Protein AF-0000000084975424 (afdb_homodimer)

Nearest PDB structures (foldseek):
  7npa-assembly4_N  TM=7.292E-01  e=1.380E-08  Methanothermococcus thermolithotrophicus DSM 2095
  7npa-assembly3_I  TM=7.343E-01  e=2.003E-08  Methanothermococcus thermolithotrophicus DSM 2095
  3geo-assembly1_A  TM=5.806E-01  e=3.491E-06  Escherichia coli B
  8r7a-assembly1_A  TM=5.800E-01  e=4.430E-01  Oryza sativa
  8r7d-assembly2_C  TM=5.257E-01  e=7.285E-01  Oryza sativa

Foldseek 3Di:
DVVVVVVVVVVVVPPPDDPADPVNLVVVVQKDKWKKACAQQDLDHDPLLVVLLVVQCVQHHWDDDPLRTIIRMHGPVCVVVSVVSNVVRPIDTADPAAFEAEHEYNCVVPPHCPCVVLSVVCCVQGGRHHAPHHFYAYEYQAPVCVVQRQLGQWYWYHDDQFTFIFHLADNDDPPGDGTDTLAPGHGSVQVNQVVLLLRLVVRPDPDDRSNVVCVVCSVVSVCCRPVPHGDPRPRDRDDPPPPDD/DVVVVVVVVVVVVPPPDDPADPVNLVVVVQKDKWKKACAQQDLDHDPLLVVLLVVQCVQHHWDDDPLRTIIGMHGPVCVVVSVVSNVVNPIDTADPAAFEAEHEYNCVVPPHCPCVVLSVVCCVQGGRHHAPHHFYAYEYQAPVCVVQRQLGQWYWYHDDQFTFIFHLADNDDPPGDGTDTLAPGHGSVQVNLVVLLLRLVVRPDPDDRSNVVCVVCSVVSVCPRVVHGPPPRPRDRDDPPPPDD

Secondary structure (DSSP, 8-state):
-HHHHHHHHHHHT--SPPSS-HHHHHHTSSEEEEEEES-SS--BPPHHHHHHHHHHHHTSEEEEETTTEEEEEEEGGGHHHHHHHHHHTT-EE--SSSBEEEEE--HHHHT--TTHHHHHHHHHHTTT-B-SS-EEEEEESSTT-TT-GGGSSEEEEEETTEEEEEE--B-SSTT-B--EEEEEEEEHHHHHHHHHHHHHHHHHSS---HHHHHHHTHHHHHHHHHS--STT-------------/-HHHHHHHHHHHT--SPPSS-HHHHHTTSSEEEEEEES-SS--BPPHHHHHHHHHHHHTSEEEEETTTEEEEEEEGGGHHHHHHHHHHTT-EE--SSSBEEEEE--HHHHT--TTHHHHHHHHHHTTT-B-SS-EEEEEESSTT-TT-GGGSSEEEEEETTEEEEEE--B-SSTT-B--EEEEEEEEHHHHHHHHHHHHHHHHHSS---HHHHHHHTHHHHHHHHHT---TT-------------

Organism: NCBI:txid1224748

InterPro domains:
  IPR045854 Nitrite and sulphite reductase 4Fe-4S domain-like superfamily [G3DSA:3.30.413.10] (103-222)
  IPR045854 Nitrite and sulphite reductase 4Fe-4S domain-like superfamily [SSF56014] (106-208)

Radius of gyration: 23.08 Å; Cα contacts (8 Å, |Δi|>4): 1031; chains: 2; bounding box: 51×63×68 Å

Structure (mmCIF, N/CA/C/O backbone):
data_AF-0000000084975424-model_v1
#
loop_
_entity.id
_entity.type
_entity.pdbx_description
1 polymer 'Uncharacterized protein'
#
loop_
_atom_site.group_PDB
_atom_site.id
_atom_site.type_symbol
_atom_site.label_atom_id
_atom_site.label_alt_id
_atom_site.label_comp_id
_atom_site.label_asym_id
_atom_site.label_entity_id
_atom_site.label_seq_id
_atom_site.pdbx_PDB_ins_code
_atom_site.Cartn_x
_atom_site.Cartn_y
_atom_site.Cartn_z
_atom_site.occupancy
_atom_site.B_iso_or_equiv
_atom_site.auth_seq_id
_atom_site.auth_comp_id
_atom_site.auth_asym_id
_atom_site.auth_atom_id
_atom_site.pdbx_PDB_model_num
ATOM 1 N N . MET A 1 1 ? 10.062 19.328 21.75 1 55.28 1 MET A N 1
ATOM 2 C CA . MET A 1 1 ? 9.07 18.547 21.016 1 55.28 1 MET A CA 1
ATOM 3 C C . MET A 1 1 ? 8.625 19.281 19.766 1 55.28 1 MET A C 1
ATOM 5 O O . MET A 1 1 ? 8.672 18.719 18.672 1 55.28 1 MET A O 1
ATOM 9 N N . GLN A 1 2 ? 8.391 20.641 19.922 1 60.91 2 GLN A N 1
ATOM 10 C CA . GLN A 1 2 ? 7.969 21.453 18.781 1 60.91 2 GLN A CA 1
ATOM 11 C C . GLN A 1 2 ? 9.109 21.641 17.797 1 60.91 2 GLN A C 1
ATOM 13 O O . GLN A 1 2 ? 8.914 21.547 16.578 1 60.91 2 GLN A O 1
ATOM 18 N N . GLU A 1 3 ? 10.312 21.828 18.406 1 69 3 GLU A N 1
ATOM 19 C CA . GLU A 1 3 ? 11.469 22.031 17.547 1 69 3 GLU A CA 1
ATOM 20 C C . GLU A 1 3 ? 11.797 20.766 16.75 1 69 3 GLU A C 1
ATOM 22 O O . GLU A 1 3 ? 12.102 20.844 15.555 1 69 3 GLU A O 1
ATOM 27 N N . TYR A 1 4 ? 11.688 19.719 17.391 1 74.06 4 TYR A N 1
ATOM 28 C CA . TYR A 1 4 ? 11.938 18.453 16.719 1 74.06 4 TYR A CA 1
ATOM 29 C C . TYR A 1 4 ? 10.938 18.234 15.578 1 74.06 4 TYR A C 1
ATOM 31 O O . TYR A 1 4 ? 11.328 17.844 14.477 1 74.06 4 TYR A O 1
ATOM 39 N N . ALA A 1 5 ? 9.742 18.562 15.844 1 76.5 5 ALA A N 1
ATOM 40 C CA . ALA A 1 5 ? 8.695 18.359 14.852 1 76.5 5 ALA A CA 1
ATOM 41 C C . ALA A 1 5 ? 8.938 19.234 13.617 1 76.5 5 ALA A C 1
ATOM 43 O O . ALA A 1 5 ? 8.742 18.781 12.484 1 76.5 5 ALA A O 1
ATOM 44 N N . LYS A 1 6 ? 9.352 20.422 13.883 1 78.38 6 LYS A N 1
ATOM 45 C CA . LYS A 1 6 ? 9.633 21.328 12.781 1 78.38 6 LYS A CA 1
ATOM 46 C C . LYS A 1 6 ? 10.812 20.844 11.938 1 78.38 6 LYS A C 1
ATOM 48 O O . LYS A 1 6 ? 10.742 20.828 10.711 1 78.38 6 LYS A O 1
ATOM 53 N N . LYS A 1 7 ? 11.844 20.438 12.602 1 80.56 7 LYS A N 1
ATOM 54 C CA . LYS A 1 7 ? 13.023 19.938 11.906 1 80.56 7 LYS A CA 1
ATOM 55 C C . LYS A 1 7 ? 12.695 18.672 11.133 1 80.56 7 LYS A C 1
ATOM 57 O O . LYS A 1 7 ? 13.141 18.5 9.992 1 80.56 7 LYS A O 1
ATOM 62 N N . ASN A 1 8 ? 11.969 17.828 11.727 1 83.38 8 ASN A N 1
ATOM 63 C CA . ASN A 1 8 ? 11.508 16.578 11.109 1 83.38 8 ASN A CA 1
ATOM 64 C C . ASN A 1 8 ? 10.742 16.859 9.82 1 83.38 8 ASN A C 1
ATOM 66 O O . ASN A 1 8 ? 11.031 16.25 8.781 1 83.38 8 ASN A O 1
ATOM 70 N N . PHE A 1 9 ? 9.961 17.844 9.898 1 82.06 9 PHE A N 1
ATOM 71 C CA . PHE A 1 9 ? 9.125 18.234 8.766 1 82.06 9 PHE A CA 1
ATOM 72 C C . PHE A 1 9 ? 9.969 18.812 7.645 1 82.06 9 PHE A C 1
ATOM 74 O O . PHE A 1 9 ? 9.891 18.359 6.5 1 82.06 9 PHE A O 1
ATOM 81 N N . GLU A 1 10 ? 10.789 19.766 7.934 1 82.81 10 GLU A N 1
ATOM 82 C CA . GLU A 1 10 ? 11.586 20.469 6.934 1 82.81 10 GLU A CA 1
ATOM 83 C C . GLU A 1 10 ? 12.523 19.516 6.207 1 82.81 10 GLU A C 1
ATOM 85 O O . GLU A 1 10 ? 12.641 19.562 4.98 1 82.81 10 GLU A O 1
ATOM 90 N N . LYS A 1 11 ? 13.062 18.641 6.918 1 82.81 11 LYS A N 1
ATOM 91 C CA . LYS A 1 11 ? 14 17.672 6.348 1 82.81 11 LYS A CA 1
ATOM 92 C C . LYS A 1 11 ? 13.281 16.656 5.465 1 82.81 11 LYS A C 1
ATOM 94 O O . LYS A 1 11 ? 13.789 16.281 4.41 1 82.81 11 LYS A O 1
ATOM 99 N N . ALA A 1 12 ? 12.125 16.375 5.875 1 83.25 12 ALA A N 1
ATOM 100 C CA . ALA A 1 12 ? 11.398 15.297 5.219 1 83.25 12 ALA A CA 1
ATOM 101 C C . ALA A 1 12 ? 10.781 15.766 3.902 1 83.25 12 ALA A C 1
ATOM 103 O O . ALA A 1 12 ? 10.359 14.945 3.084 1 83.25 12 ALA A O 1
ATOM 104 N N . LEU A 1 13 ? 10.734 17.016 3.643 1 83.38 13 LEU A N 1
ATOM 105 C CA . LEU A 1 13 ? 10.227 17.516 2.367 1 83.38 13 LEU A CA 1
ATOM 106 C C . LEU A 1 13 ? 11.133 17.078 1.219 1 83.38 13 LEU A C 1
ATOM 108 O O . LEU A 1 13 ? 10.656 16.797 0.121 1 83.38 13 LEU A O 1
ATOM 112 N N . GLN A 1 14 ? 12.445 16.969 1.438 1 77.75 14 GLN A N 1
ATOM 113 C CA . GLN A 1 14 ? 13.453 16.484 0.508 1 77.75 14 GLN A CA 1
ATOM 114 C C . GLN A 1 14 ? 13.25 17.078 -0.885 1 77.75 14 GLN A C 1
ATOM 116 O O . GLN A 1 14 ? 13.195 16.344 -1.873 1 77.75 14 GLN A O 1
ATOM 121 N N . LEU A 1 15 ? 13.141 18.312 -1.015 1 80.38 15 LEU A N 1
ATOM 122 C CA . LEU A 1 15 ? 13.039 19.031 -2.281 1 80.38 15 LEU A CA 1
ATOM 123 C C . LEU A 1 15 ? 14.32 19.812 -2.564 1 80.38 15 LEU A C 1
ATOM 125 O O . LEU A 1 15 ? 14.953 20.344 -1.643 1 80.38 15 LEU A O 1
ATOM 129 N N . PRO A 1 16 ? 14.82 19.844 -3.766 1 81 16 PRO A N 1
ATOM 130 C CA . PRO A 1 16 ? 14.188 19.234 -4.941 1 81 16 PRO A CA 1
ATOM 131 C C . PRO A 1 16 ? 14.305 17.719 -4.961 1 81 16 PRO A C 1
ATOM 133 O O . PRO A 1 16 ? 15.078 17.141 -4.191 1 81 16 PRO A O 1
ATOM 136 N N . MET A 1 17 ? 13.562 17.078 -5.844 1 83.81 17 MET A N 1
ATOM 137 C CA . MET A 1 17 ? 13.609 15.625 -6.004 1 83.81 17 MET A CA 1
ATOM 138 C C . MET A 1 17 ? 15.023 15.164 -6.348 1 83.81 17 MET A C 1
ATOM 140 O O . MET A 1 17 ? 15.766 15.875 -7.02 1 83.81 17 MET A O 1
ATOM 144 N N . PRO A 1 18 ? 15.305 13.922 -5.926 1 85.31 18 PRO A N 1
ATOM 145 C CA . PRO A 1 18 ? 16.641 13.414 -6.258 1 85.31 18 PRO A CA 1
ATOM 146 C C . PRO A 1 18 ? 16.875 13.312 -7.766 1 85.31 18 PRO A C 1
ATOM 148 O O . PRO A 1 18 ? 15.922 13.18 -8.531 1 85.31 18 PRO A O 1
ATOM 151 N N . ASN A 1 19 ? 18.125 13.375 -8.086 1 84.38 19 ASN A N 1
ATOM 152 C CA . ASN A 1 19 ? 18.5 13.312 -9.5 1 84.38 19 ASN A CA 1
ATOM 153 C C . ASN A 1 19 ? 18.375 11.898 -10.047 1 84.38 19 ASN A C 1
ATOM 155 O O . ASN A 1 19 ? 18.25 11.703 -11.266 1 84.38 19 ASN A O 1
ATOM 159 N N . LYS A 1 20 ? 18.531 10.953 -9.188 1 87.38 20 LYS A N 1
ATOM 160 C CA . LYS A 1 20 ? 18.406 9.555 -9.602 1 87.38 20 LYS A CA 1
ATOM 161 C C . LYS A 1 20 ? 17.109 8.938 -9.094 1 87.38 20 LYS A C 1
ATOM 163 O O . LYS A 1 20 ? 17.031 8.492 -7.945 1 87.38 20 LYS A O 1
ATOM 168 N N . THR A 1 21 ? 16.109 9.086 -9.898 1 87.81 21 THR A N 1
ATOM 169 C CA . THR A 1 21 ? 14.82 8.492 -9.57 1 87.81 21 THR A CA 1
ATOM 170 C C . THR A 1 21 ? 14.5 7.328 -10.508 1 87.81 21 THR A C 1
ATOM 172 O O . THR A 1 21 ? 15.164 7.156 -11.539 1 87.81 21 THR A O 1
ATOM 175 N N . PHE A 1 22 ? 13.539 6.582 -10.125 1 88.44 22 PHE A N 1
ATOM 176 C CA . PHE A 1 22 ? 13.047 5.492 -10.953 1 88.44 22 PHE A CA 1
ATOM 177 C C . PHE A 1 22 ? 12.68 5.992 -12.344 1 88.44 22 PHE A C 1
ATOM 179 O O . PHE A 1 22 ? 13.141 5.441 -13.352 1 88.44 22 PHE A O 1
ATOM 186 N N . ALA A 1 23 ? 11.961 7.055 -12.391 1 85.12 23 ALA A N 1
ATOM 187 C CA . ALA A 1 23 ? 11.469 7.578 -13.664 1 85.12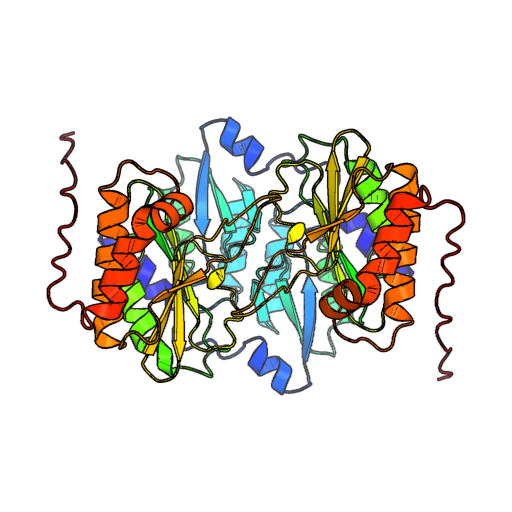 23 ALA A CA 1
ATOM 188 C C . ALA A 1 23 ? 12.625 8.086 -14.523 1 85.12 23 ALA A C 1
ATOM 190 O O . ALA A 1 23 ? 12.688 7.801 -15.727 1 85.12 23 ALA A O 1
ATOM 191 N N . LYS A 1 24 ? 13.547 8.734 -13.938 1 86.88 24 LYS A N 1
ATOM 192 C CA . LYS A 1 24 ? 14.664 9.32 -14.68 1 86.88 24 LYS A CA 1
ATOM 193 C C . LYS A 1 24 ? 15.609 8.234 -15.203 1 86.88 24 LYS A C 1
ATOM 195 O O . LYS A 1 24 ? 16.078 8.312 -16.344 1 86.88 24 LYS A O 1
ATOM 200 N N . LEU A 1 25 ? 15.844 7.246 -14.445 1 90.06 25 LEU A N 1
ATOM 201 C CA . LEU A 1 25 ? 16.734 6.168 -14.867 1 90.06 25 LEU A CA 1
ATOM 202 C C . LEU A 1 25 ? 16.078 5.312 -15.945 1 90.06 25 LEU A C 1
ATOM 204 O O . LEU A 1 25 ? 16.734 4.906 -16.906 1 90.06 25 LEU A O 1
ATOM 208 N N . LYS A 1 26 ? 14.789 5.074 -15.797 1 85.81 26 LYS A N 1
ATOM 209 C CA . LYS A 1 26 ? 14.086 4.273 -16.797 1 85.81 26 LYS A CA 1
ATOM 210 C C . LYS A 1 26 ? 14.07 4.973 -18.141 1 85.81 26 LYS A C 1
ATOM 212 O O . LYS A 1 26 ? 14.062 4.316 -19.188 1 85.81 26 LYS A O 1
ATOM 217 N N . ALA A 1 27 ? 14.125 6.25 -18.109 1 86.5 27 ALA A N 1
ATOM 218 C CA . ALA A 1 27 ? 14.07 7.043 -19.344 1 86.5 27 ALA A CA 1
ATOM 219 C C . ALA A 1 27 ? 15.352 6.887 -20.156 1 86.5 27 ALA A C 1
ATOM 221 O O . ALA A 1 27 ? 15.367 7.145 -21.359 1 86.5 27 ALA A O 1
ATOM 222 N N . THR A 1 28 ? 16.547 6.484 -19.609 1 88.12 28 THR A N 1
ATOM 223 C CA . THR A 1 28 ? 17.812 6.355 -20.312 1 88.12 28 THR A CA 1
ATOM 224 C C . THR A 1 28 ? 17.875 5.02 -21.062 1 88.12 28 THR A C 1
ATOM 226 O O . THR A 1 28 ? 18.719 4.832 -21.938 1 88.12 28 THR A O 1
ATOM 229 N N . ASP A 1 29 ? 17.078 4.055 -20.844 1 88.12 29 ASP A N 1
ATOM 230 C CA . ASP A 1 29 ? 16.984 2.717 -21.438 1 88.12 29 ASP A CA 1
ATOM 231 C C . ASP A 1 29 ? 18.125 1.832 -20.953 1 88.12 29 ASP A C 1
ATOM 233 O O . ASP A 1 29 ? 18.188 0.644 -21.266 1 88.12 29 ASP A O 1
ATOM 237 N N . ASP A 1 30 ? 19.062 2.338 -20.188 1 94.5 30 ASP A N 1
ATOM 238 C CA . ASP A 1 30 ? 20.203 1.587 -19.688 1 94.5 30 ASP A CA 1
ATOM 239 C C . ASP A 1 30 ? 19.875 0.874 -18.375 1 94.5 30 ASP A C 1
ATOM 241 O O . ASP A 1 30 ? 20.688 0.092 -17.875 1 94.5 30 ASP A O 1
ATOM 245 N N . TYR A 1 31 ? 18.703 1.121 -17.906 1 96.25 31 TYR A N 1
ATOM 246 C CA . TYR A 1 31 ? 18.344 0.573 -16.609 1 96.25 31 TYR A CA 1
ATOM 247 C C . TYR A 1 31 ? 17.047 -0.239 -16.703 1 96.25 31 TYR A C 1
ATOM 249 O O . TYR A 1 31 ? 16.25 -0.028 -17.609 1 96.25 31 TYR A O 1
ATOM 257 N N . VAL A 1 32 ? 16.953 -1.195 -15.805 1 95 32 VAL A N 1
ATOM 258 C CA . VAL A 1 32 ? 15.742 -1.988 -15.664 1 95 32 VAL A CA 1
ATOM 259 C C . VAL A 1 32 ? 15.25 -1.932 -14.219 1 95 32 VAL A C 1
ATOM 261 O O . VAL A 1 32 ? 16.031 -1.731 -13.297 1 95 32 VAL A O 1
ATOM 264 N N . ALA A 1 33 ? 13.961 -2.037 -14.062 1 95.38 33 ALA A N 1
ATOM 265 C CA . ALA A 1 33 ? 13.336 -2.064 -12.742 1 95.38 33 ALA A CA 1
ATOM 266 C C . ALA A 1 33 ? 13.008 -3.494 -12.32 1 95.38 33 ALA A C 1
ATOM 268 O O . ALA A 1 33 ? 12.422 -4.254 -13.094 1 95.38 33 ALA A O 1
ATOM 269 N N . LEU A 1 34 ? 13.438 -3.869 -11.133 1 95.81 34 LEU A N 1
ATOM 270 C CA . LEU A 1 34 ? 13.094 -5.148 -10.523 1 95.81 34 LEU A CA 1
ATOM 271 C C . LEU A 1 34 ? 12.078 -4.953 -9.398 1 95.81 34 LEU A C 1
ATOM 273 O O . LEU A 1 34 ? 12.211 -4.039 -8.586 1 95.81 34 LEU A O 1
ATOM 277 N N . ILE A 1 35 ? 11.062 -5.742 -9.422 1 95.25 35 ILE A N 1
ATOM 278 C CA . ILE A 1 35 ? 10.133 -5.789 -8.289 1 95.25 35 ILE A CA 1
ATOM 279 C C . ILE A 1 35 ? 10.68 -6.734 -7.219 1 95.25 35 ILE A C 1
ATOM 281 O O . ILE A 1 35 ? 10.859 -7.93 -7.469 1 95.25 35 ILE A O 1
ATOM 285 N N . VAL A 1 36 ? 10.93 -6.168 -6.043 1 96.44 36 VAL A N 1
ATOM 286 C CA . VAL A 1 36 ? 11.602 -6.91 -4.984 1 96.44 36 VAL A CA 1
ATOM 287 C C . VAL A 1 36 ? 10.766 -6.859 -3.703 1 96.44 36 VAL A C 1
ATOM 289 O O . VAL A 1 36 ? 10.273 -5.797 -3.32 1 96.44 36 VAL A O 1
ATOM 292 N N . ARG A 1 37 ? 10.594 -8.016 -3.07 1 94.62 37 ARG A N 1
ATOM 293 C CA . ARG A 1 37 ? 9.812 -8.102 -1.839 1 94.62 37 ARG A CA 1
ATOM 294 C C . ARG A 1 37 ? 10.664 -8.625 -0.687 1 94.62 37 ARG A C 1
ATOM 296 O O . ARG A 1 37 ? 11.562 -9.438 -0.893 1 94.62 37 ARG A O 1
ATOM 303 N N . PRO A 1 38 ? 10.359 -8.164 0.558 1 93.25 38 PRO A N 1
ATOM 304 C CA . PRO A 1 38 ? 11.094 -8.695 1.707 1 93.25 38 PRO A CA 1
ATOM 305 C C . PRO A 1 38 ? 10.945 -10.203 1.856 1 93.25 38 PRO A C 1
ATOM 307 O O . PRO A 1 38 ? 11.828 -10.859 2.422 1 93.25 38 PRO A O 1
ATOM 310 N N . GLY A 1 39 ? 9.891 -10.758 1.39 1 91.31 39 GLY A N 1
ATOM 311 C CA . GLY A 1 39 ? 9.492 -12.156 1.406 1 91.31 39 GLY A CA 1
ATOM 312 C C . GLY A 1 39 ? 8.117 -12.391 0.814 1 91.31 39 GLY A C 1
ATOM 313 O O . GLY A 1 39 ? 7.402 -11.438 0.493 1 91.31 39 GLY A O 1
ATOM 314 N N . LEU A 1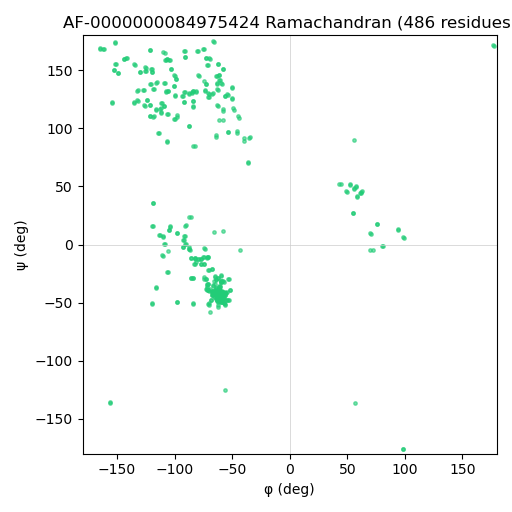 40 ? 7.863 -13.68 0.69 1 89.88 40 LEU A N 1
ATOM 315 C CA . LEU A 1 40 ? 6.543 -14.023 0.166 1 89.88 40 LEU A CA 1
ATOM 316 C C . LEU A 1 40 ? 5.5 -14.031 1.279 1 89.88 40 LEU A C 1
ATOM 318 O O . LEU A 1 40 ? 4.328 -13.742 1.038 1 89.88 40 LEU A O 1
ATOM 322 N N . ILE A 1 41 ? 5.965 -14.328 2.463 1 89.88 41 ILE A N 1
ATOM 323 C CA . ILE A 1 41 ? 5.09 -14.383 3.631 1 89.88 41 ILE A CA 1
ATOM 324 C C . ILE A 1 41 ? 5.555 -13.367 4.672 1 89.88 41 ILE A C 1
ATOM 326 O O . ILE A 1 41 ? 4.785 -12.492 5.078 1 89.88 41 ILE A O 1
ATOM 330 N N . ASN A 1 42 ? 6.812 -13.414 4.973 1 89.38 42 ASN A N 1
ATOM 331 C CA . ASN A 1 42 ? 7.41 -12.492 5.938 1 89.38 42 ASN A CA 1
ATOM 332 C C . ASN A 1 42 ? 7.5 -11.078 5.375 1 89.38 42 ASN A C 1
ATOM 334 O O . ASN A 1 42 ? 7.984 -10.875 4.262 1 89.38 42 ASN A O 1
ATOM 338 N N . LYS A 1 43 ? 7.023 -10.062 6.156 1 92.38 43 LYS A N 1
ATOM 339 C CA . LYS A 1 43 ? 7.059 -8.672 5.707 1 92.38 43 LYS A CA 1
ATOM 340 C C . LYS A 1 43 ? 8.086 -7.867 6.488 1 92.38 43 LYS A C 1
ATOM 342 O O . LYS A 1 43 ? 8.219 -6.656 6.289 1 92.38 43 LYS A O 1
ATOM 347 N N . HIS A 1 44 ? 8.766 -8.492 7.398 1 94.44 44 HIS A N 1
ATOM 348 C CA . HIS A 1 44 ? 9.867 -7.832 8.094 1 94.44 44 HIS A CA 1
ATOM 349 C C . HIS A 1 44 ? 11.125 -7.801 7.234 1 94.44 44 HIS A C 1
ATOM 351 O O . HIS A 1 44 ? 11.359 -8.719 6.441 1 94.44 44 HIS A O 1
ATOM 357 N N . LEU A 1 45 ? 11.844 -6.746 7.383 1 95.88 45 LEU A N 1
ATOM 358 C CA . LEU A 1 45 ? 13.133 -6.605 6.711 1 95.88 45 LEU A CA 1
ATOM 359 C C . LEU A 1 45 ? 14.281 -6.902 7.668 1 95.88 45 LEU A C 1
ATOM 361 O O . LEU A 1 45 ? 14.266 -6.457 8.82 1 95.88 45 LEU A O 1
ATOM 365 N N . THR A 1 46 ? 15.219 -7.641 7.184 1 95.94 46 THR A N 1
ATOM 366 C CA . THR A 1 46 ? 16.422 -7.879 7.977 1 95.94 46 THR A CA 1
ATOM 367 C C . THR A 1 46 ? 17.484 -6.824 7.676 1 95.94 46 THR A C 1
ATOM 369 O O . THR A 1 46 ? 17.453 -6.18 6.625 1 95.94 46 THR A O 1
ATOM 372 N N . SER A 1 47 ? 18.422 -6.746 8.625 1 97.62 47 SER A N 1
ATOM 373 C CA . SER A 1 47 ? 19.547 -5.844 8.422 1 97.62 47 SER A CA 1
ATOM 374 C C . SER A 1 47 ? 20.312 -6.176 7.141 1 97.62 47 SER A C 1
ATOM 376 O O . SER A 1 47 ? 20.672 -5.281 6.375 1 97.62 47 SER A O 1
ATOM 378 N N . ASN A 1 48 ? 20.516 -7.438 6.871 1 97.69 48 ASN A N 1
ATOM 379 C CA . ASN A 1 48 ? 21.219 -7.852 5.664 1 97.69 48 ASN A CA 1
ATOM 380 C C . ASN A 1 48 ? 20.469 -7.445 4.402 1 97.69 48 ASN A C 1
ATOM 382 O O . ASN A 1 48 ? 21.078 -6.984 3.432 1 97.69 48 ASN A O 1
ATOM 386 N N . GLN A 1 49 ? 19.172 -7.621 4.371 1 97.5 49 GLN A N 1
ATOM 387 C CA . GLN A 1 49 ? 18.359 -7.199 3.24 1 97.5 49 GLN A CA 1
ATOM 388 C C . GLN A 1 49 ? 18.484 -5.695 2.998 1 97.5 49 GLN A C 1
ATOM 390 O O . GLN A 1 49 ? 18.688 -5.262 1.861 1 97.5 49 GLN A O 1
ATOM 395 N N . LEU A 1 50 ? 18.375 -4.938 4.086 1 98.5 50 LEU A N 1
ATOM 396 C CA . LEU A 1 50 ? 18.438 -3.484 3.994 1 98.5 50 LEU A CA 1
ATOM 397 C C . LEU A 1 50 ? 19.797 -3.023 3.51 1 98.5 50 LEU A C 1
ATOM 399 O O . LEU A 1 50 ? 19.906 -2.084 2.717 1 98.5 50 LEU A O 1
ATOM 403 N N . ILE A 1 51 ? 20.844 -3.67 3.912 1 98.62 51 ILE A N 1
ATOM 404 C CA . ILE A 1 51 ? 22.188 -3.32 3.498 1 98.62 51 ILE A CA 1
ATOM 405 C C . ILE A 1 51 ? 22.359 -3.609 2.01 1 98.62 51 ILE A C 1
ATOM 407 O O . ILE A 1 51 ? 22.969 -2.816 1.283 1 98.62 51 ILE A O 1
ATOM 411 N N . VAL A 1 52 ? 21.875 -4.715 1.579 1 98.62 52 VAL A N 1
ATOM 412 C CA . VAL A 1 52 ? 21.969 -5.051 0.162 1 98.62 52 VAL A CA 1
ATOM 413 C C . VAL A 1 52 ? 21.203 -4.02 -0.665 1 98.62 52 VAL A C 1
ATOM 415 O O . VAL A 1 52 ? 21.703 -3.553 -1.694 1 98.62 52 VAL A O 1
ATOM 418 N N . LEU A 1 53 ? 20 -3.639 -0.256 1 98.44 53 LEU A N 1
ATOM 419 C CA . LEU A 1 53 ? 19.234 -2.598 -0.938 1 98.44 53 LEU A CA 1
ATOM 420 C C . LEU A 1 53 ? 20.016 -1.284 -0.957 1 98.44 53 LEU A C 1
ATOM 422 O O . LEU A 1 53 ? 20.031 -0.582 -1.97 1 98.44 53 LEU A O 1
ATOM 426 N N . ALA A 1 54 ? 20.688 -0.967 0.17 1 98.5 54 ALA A N 1
ATOM 427 C CA . ALA A 1 54 ? 21.484 0.249 0.254 1 98.5 54 ALA A CA 1
ATOM 428 C C . ALA A 1 54 ? 22.609 0.241 -0.788 1 98.5 54 ALA A C 1
ATOM 430 O O . ALA A 1 54 ? 22.844 1.249 -1.455 1 98.5 54 ALA A O 1
ATOM 431 N N . ASN A 1 55 ? 23.234 -0.847 -0.923 1 98.38 55 ASN A N 1
ATOM 432 C CA . ASN A 1 55 ? 24.328 -0.964 -1.877 1 98.38 55 ASN A CA 1
ATOM 433 C C . ASN A 1 55 ? 23.844 -0.832 -3.316 1 98.38 55 ASN A C 1
ATOM 435 O O . ASN A 1 55 ? 24.5 -0.202 -4.145 1 98.38 55 ASN A O 1
ATOM 439 N N . LEU A 1 56 ? 22.734 -1.451 -3.59 1 97.94 56 LEU A N 1
ATOM 440 C CA . LEU A 1 56 ? 22.188 -1.373 -4.938 1 97.94 56 LEU A CA 1
ATOM 441 C C . LEU A 1 56 ? 21.734 0.048 -5.262 1 97.94 56 LEU A C 1
ATOM 443 O O . LEU A 1 56 ? 21.828 0.484 -6.414 1 97.94 56 LEU A O 1
ATOM 447 N N . GLU A 1 57 ? 21.234 0.738 -4.285 1 97.44 57 GLU A N 1
ATOM 448 C CA . GLU A 1 57 ? 20.781 2.113 -4.473 1 97.44 57 GLU A CA 1
ATOM 449 C C . GLU A 1 57 ? 21.922 3.012 -4.945 1 97.44 57 GLU A C 1
ATOM 451 O O . GLU A 1 57 ? 21.703 3.91 -5.762 1 97.44 57 GLU A O 1
ATOM 456 N N . LYS A 1 58 ? 23.188 2.768 -4.539 1 96.44 58 LYS A N 1
ATOM 457 C CA . LYS A 1 58 ? 24.344 3.594 -4.871 1 96.44 58 LYS A CA 1
ATOM 458 C C . LYS A 1 58 ? 24.547 3.662 -6.379 1 96.44 58 LYS A C 1
ATOM 460 O O . LYS A 1 58 ? 25.016 4.676 -6.902 1 96.44 58 LYS A O 1
ATOM 465 N N . SER A 1 59 ? 24.219 2.652 -7.098 1 95 59 SER A N 1
ATOM 466 C CA . SER A 1 59 ? 24.422 2.621 -8.539 1 95 59 SER A CA 1
ATOM 467 C C . SER A 1 59 ? 23.078 2.598 -9.281 1 95 59 SER A C 1
ATOM 469 O O . SER A 1 59 ? 23.047 2.355 -10.492 1 95 59 SER A O 1
ATOM 471 N N . GLY A 1 60 ? 22.031 2.771 -8.617 1 96.19 60 GLY A N 1
ATOM 472 C CA . GLY A 1 60 ? 20.672 2.748 -9.148 1 96.19 60 GLY A CA 1
ATOM 473 C C . GLY A 1 60 ? 19.688 3.518 -8.289 1 96.19 60 GLY A C 1
ATOM 474 O O . GLY A 1 60 ? 19.969 4.641 -7.867 1 96.19 60 GLY A O 1
ATOM 475 N N . ALA A 1 61 ? 18.578 2.969 -8.078 1 96.81 61 ALA A N 1
ATOM 476 C CA . ALA A 1 61 ? 17.547 3.584 -7.246 1 96.81 61 ALA A CA 1
ATOM 477 C C . ALA A 1 61 ? 16.703 2.521 -6.543 1 96.81 61 ALA A C 1
ATOM 479 O O . ALA A 1 61 ? 16.578 1.397 -7.035 1 96.81 61 ALA A O 1
ATOM 480 N N . VAL A 1 62 ? 16.25 2.814 -5.414 1 97.06 62 VAL A N 1
ATOM 481 C CA . VAL A 1 62 ? 15.32 1.999 -4.637 1 97.06 62 VAL A CA 1
ATOM 482 C C . VAL A 1 62 ? 14.102 2.832 -4.25 1 97.06 62 VAL A C 1
ATOM 484 O O . VAL A 1 62 ? 14.234 3.883 -3.615 1 97.06 62 VAL A O 1
ATOM 487 N N . LYS A 1 63 ? 13.023 2.4 -4.688 1 95 63 LYS A N 1
ATOM 488 C CA . LYS A 1 63 ? 11.789 3.135 -4.426 1 95 63 LYS A CA 1
ATOM 489 C C . LYS A 1 63 ? 10.789 2.271 -3.67 1 95 63 LYS A C 1
ATOM 491 O O . LYS A 1 63 ? 10.609 1.093 -3.986 1 95 63 LYS A O 1
ATOM 496 N N . TYR A 1 64 ? 10.148 2.861 -2.709 1 89.38 64 TYR A N 1
ATOM 497 C CA . TYR A 1 64 ? 9.055 2.248 -1.971 1 89.38 64 TYR A CA 1
ATOM 498 C C . TYR A 1 64 ? 7.789 2.193 -2.818 1 89.38 64 TYR A C 1
ATOM 500 O O . TYR A 1 64 ? 7.457 3.156 -3.512 1 89.38 64 TYR A O 1
ATOM 508 N N . SER A 1 65 ? 7.141 1.045 -2.861 1 87.06 65 SER A N 1
ATOM 509 C CA . SER A 1 65 ? 5.859 0.9 -3.543 1 87.06 65 SER A CA 1
ATOM 510 C C . SER A 1 65 ? 4.77 0.452 -2.576 1 87.06 65 SER A C 1
ATOM 512 O O . SER A 1 65 ? 5.047 -0.242 -1.596 1 87.06 65 SER A O 1
ATOM 514 N N . ALA A 1 66 ? 3.537 0.81 -2.812 1 79.75 66 ALA A N 1
ATOM 515 C CA . ALA A 1 66 ? 2.408 0.465 -1.95 1 79.75 66 ALA A CA 1
ATOM 516 C C . ALA A 1 66 ? 2.064 -1.017 -2.064 1 79.75 66 ALA A C 1
ATOM 518 O O . ALA A 1 66 ? 1.357 -1.563 -1.214 1 79.75 66 ALA A O 1
ATOM 519 N N . GLY A 1 67 ? 2.553 -1.787 -2.986 1 81.81 67 GLY A N 1
ATOM 520 C CA . GLY A 1 67 ? 2.236 -3.186 -3.225 1 81.81 67 GLY A CA 1
ATOM 521 C C . GLY A 1 67 ? 3.072 -4.137 -2.389 1 81.81 67 GLY A C 1
ATOM 522 O O . GLY A 1 67 ? 3.295 -5.285 -2.781 1 81.81 67 GLY A O 1
ATOM 523 N N . HIS A 1 68 ? 3.572 -3.695 -1.309 1 87.88 68 HIS A N 1
ATOM 524 C CA . HIS A 1 68 ? 4.469 -4.457 -0.444 1 87.88 68 HIS A CA 1
ATOM 525 C C . HIS A 1 68 ? 5.715 -4.902 -1.198 1 87.88 68 HIS A C 1
ATOM 527 O O . HIS A 1 68 ? 6.113 -6.066 -1.117 1 87.88 68 HIS A O 1
ATOM 533 N N . SER A 1 69 ? 6.227 -4.02 -1.989 1 92.62 69 SER A N 1
ATOM 534 C CA . SER A 1 69 ? 7.434 -4.277 -2.766 1 92.62 69 SER A CA 1
ATOM 535 C C . SER A 1 69 ? 8.297 -3.027 -2.881 1 92.62 69 SER A C 1
ATOM 537 O O . SER A 1 69 ? 7.828 -1.917 -2.627 1 92.62 69 SER A O 1
ATOM 539 N N . PHE A 1 70 ? 9.531 -3.277 -3.178 1 95.69 70 PHE A N 1
ATOM 540 C CA . PHE A 1 70 ? 10.453 -2.248 -3.652 1 95.69 70 PHE A CA 1
ATOM 541 C C . PHE A 1 70 ? 10.594 -2.311 -5.168 1 95.69 70 PHE A C 1
ATOM 543 O O . PHE A 1 70 ? 10.531 -3.391 -5.762 1 95.69 70 PHE A O 1
ATOM 550 N N . ILE A 1 71 ? 10.734 -1.198 -5.715 1 95.81 71 ILE A N 1
ATOM 551 C CA . ILE A 1 71 ? 11.227 -1.108 -7.086 1 95.81 71 ILE A CA 1
ATOM 552 C C . ILE A 1 71 ? 12.727 -0.805 -7.078 1 95.81 71 ILE A C 1
ATOM 554 O O . ILE A 1 71 ? 13.141 0.289 -6.688 1 95.81 71 ILE A O 1
ATOM 558 N N . VAL A 1 72 ? 13.492 -1.759 -7.465 1 97.38 72 VAL A N 1
ATOM 559 C CA . VAL A 1 72 ? 14.945 -1.617 -7.48 1 97.38 72 VAL A CA 1
ATOM 560 C C . VAL A 1 72 ? 15.43 -1.449 -8.914 1 97.38 72 VAL A C 1
ATOM 562 O O . VAL A 1 72 ? 15.305 -2.365 -9.734 1 97.38 72 VAL A O 1
ATOM 565 N N . THR A 1 73 ? 15.922 -0.283 -9.211 1 96.94 73 THR A N 1
ATOM 566 C CA . THR A 1 73 ? 16.422 0.028 -10.547 1 96.94 73 THR A CA 1
ATOM 567 C C . THR A 1 73 ? 17.922 -0.259 -10.641 1 96.94 73 THR A C 1
ATOM 569 O O . THR A 1 73 ? 18.719 0.283 -9.875 1 96.94 73 THR A O 1
ATOM 572 N N . VAL A 1 74 ? 18.281 -1.126 -11.602 1 97.19 74 VAL A N 1
ATOM 573 C CA . VAL A 1 74 ? 19.672 -1.527 -11.758 1 97.19 74 VAL A CA 1
ATOM 574 C C . VAL A 1 74 ? 20.094 -1.382 -13.219 1 97.19 74 VAL A C 1
ATOM 576 O O . VAL A 1 74 ? 19.25 -1.47 -14.117 1 97.19 74 VAL A O 1
ATOM 579 N N . HIS A 1 75 ? 21.359 -1.082 -13.414 1 96.56 75 HIS A N 1
ATOM 580 C CA . HIS A 1 75 ? 21.875 -1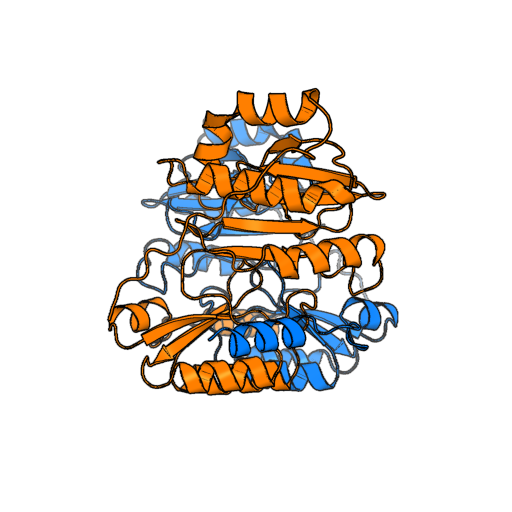.055 -14.773 1 96.56 75 HIS A CA 1
ATOM 581 C C . HIS A 1 75 ? 21.75 -2.42 -15.438 1 96.56 75 HIS A C 1
ATOM 583 O O . HIS A 1 75 ? 22 -3.449 -14.812 1 96.56 75 HIS A O 1
ATOM 589 N N . ARG A 1 76 ? 21.422 -2.439 -16.719 1 96.06 76 ARG A N 1
ATOM 590 C CA . ARG A 1 76 ? 21.141 -3.662 -17.469 1 96.06 76 ARG A CA 1
ATOM 591 C C . ARG A 1 76 ? 22.344 -4.605 -17.422 1 96.06 76 ARG A C 1
ATOM 593 O O . ARG A 1 76 ? 22.172 -5.828 -17.391 1 96.06 76 ARG A O 1
ATOM 600 N N . SER A 1 77 ? 23.516 -4.082 -17.359 1 96.31 77 SER A N 1
ATOM 601 C CA . SER A 1 77 ? 24.734 -4.895 -17.359 1 96.31 77 SER A CA 1
ATOM 602 C C . SER A 1 77 ? 24.953 -5.574 -16.016 1 96.31 77 SER A C 1
ATOM 604 O O . SER A 1 77 ? 25.797 -6.461 -15.883 1 96.31 77 SER A O 1
ATOM 606 N N . HIS A 1 78 ? 24.188 -5.199 -15 1 96 78 HIS A N 1
ATOM 607 C CA . HIS A 1 78 ? 24.422 -5.715 -13.656 1 96 78 HIS A CA 1
ATOM 608 C C . HIS A 1 78 ? 23.203 -6.48 -13.148 1 96 78 HIS A C 1
ATOM 610 O O . HIS A 1 78 ? 23.094 -6.773 -11.953 1 96 78 HIS A O 1
ATOM 616 N N . ILE A 1 79 ? 22.281 -6.863 -13.977 1 95 79 ILE A N 1
ATOM 617 C CA . ILE A 1 79 ? 21.031 -7.473 -13.578 1 95 79 ILE A CA 1
ATOM 618 C C . ILE A 1 79 ? 21.297 -8.797 -12.867 1 95 79 ILE A C 1
ATOM 620 O O . ILE A 1 79 ? 20.766 -9.039 -11.781 1 95 79 ILE A O 1
ATOM 624 N N . GLU A 1 80 ? 22.094 -9.641 -13.438 1 94.25 80 GLU A N 1
ATOM 625 C CA . GLU A 1 80 ? 22.359 -10.953 -12.867 1 94.25 80 GLU A CA 1
ATOM 626 C C . GLU A 1 80 ? 23 -10.836 -11.492 1 94.25 80 GLU A C 1
ATOM 628 O O . GLU A 1 80 ? 22.594 -11.523 -10.547 1 94.25 80 GLU A O 1
ATOM 633 N N . GLN A 1 81 ? 23.984 -9.977 -11.414 1 96.12 81 GLN A N 1
ATOM 634 C CA . GLN A 1 81 ? 24.656 -9.758 -10.141 1 96.12 81 GLN A CA 1
ATOM 635 C C . GLN A 1 81 ? 23.688 -9.219 -9.094 1 96.12 81 GLN A C 1
ATOM 637 O O . GLN A 1 81 ? 23.719 -9.641 -7.934 1 96.12 81 GLN A O 1
ATOM 642 N N . ALA A 1 82 ? 22.891 -8.258 -9.469 1 96.94 82 ALA A N 1
ATOM 643 C CA . ALA A 1 82 ? 21.906 -7.68 -8.562 1 96.94 82 ALA A CA 1
ATOM 644 C C . ALA A 1 82 ? 20.938 -8.742 -8.062 1 96.94 82 ALA A C 1
ATOM 646 O O . ALA A 1 82 ? 20.656 -8.828 -6.863 1 96.94 82 ALA A O 1
ATOM 647 N N . MET A 1 83 ? 20.438 -9.539 -8.961 1 95.12 83 MET A N 1
ATOM 648 C CA . MET A 1 83 ? 19.484 -10.586 -8.602 1 95.12 83 MET A CA 1
ATOM 649 C C . MET A 1 83 ? 20.125 -11.594 -7.645 1 95.12 83 MET A C 1
ATOM 651 O O . MET A 1 83 ? 19.469 -12.039 -6.691 1 95.12 83 MET A O 1
ATOM 655 N N . GLU A 1 84 ? 21.344 -11.938 -7.891 1 95.12 84 GLU A N 1
ATOM 656 C CA . GLU A 1 84 ? 22.047 -12.852 -7.004 1 95.12 84 GLU A CA 1
ATOM 657 C C . GLU A 1 84 ? 22.172 -12.273 -5.598 1 95.12 84 GLU A C 1
ATOM 659 O O . GLU A 1 84 ? 21.891 -12.953 -4.613 1 95.12 84 GLU A O 1
ATOM 664 N N . LYS A 1 85 ? 22.578 -11.062 -5.488 1 96.69 85 LYS A N 1
ATOM 665 C CA . LYS A 1 85 ? 22.734 -10.406 -4.191 1 96.69 85 LYS A CA 1
ATOM 666 C C . LYS A 1 85 ? 21.406 -10.336 -3.443 1 96.69 85 LYS A C 1
ATOM 668 O O . LYS A 1 85 ? 21.359 -10.57 -2.234 1 96.69 85 LYS A O 1
ATOM 673 N N . LEU A 1 86 ? 20.328 -9.984 -4.16 1 97.12 86 LEU A N 1
ATOM 674 C CA . LEU A 1 86 ? 19 -9.883 -3.562 1 97.12 86 LEU A CA 1
ATOM 675 C C . LEU A 1 86 ? 18.547 -11.234 -3.029 1 97.12 86 LEU A C 1
ATOM 677 O O . LEU A 1 86 ? 18.109 -11.344 -1.884 1 97.12 86 LEU A O 1
ATOM 681 N N . THR A 1 87 ? 18.719 -12.266 -3.824 1 94.81 87 THR A N 1
ATOM 682 C CA . THR A 1 87 ? 18.219 -13.594 -3.459 1 94.81 87 THR A CA 1
ATOM 683 C C . THR A 1 87 ? 19.078 -14.188 -2.34 1 94.81 87 THR A C 1
ATOM 685 O O . THR A 1 87 ? 18.562 -14.93 -1.495 1 94.81 87 THR A O 1
ATOM 688 N N . GLU A 1 88 ? 20.328 -13.828 -2.291 1 95.06 88 GLU A N 1
ATOM 689 C CA . GLU A 1 88 ? 21.219 -14.328 -1.258 1 95.06 88 GLU A CA 1
ATOM 690 C C . GLU A 1 88 ? 20.75 -13.906 0.134 1 95.06 88 GLU A C 1
ATOM 692 O O . GLU A 1 88 ? 20.984 -14.625 1.111 1 95.06 88 GLU A O 1
ATOM 697 N N . VAL A 1 89 ? 20.109 -12.812 0.188 1 96 89 VAL A N 1
ATOM 698 C CA . VAL A 1 89 ? 19.641 -12.336 1.486 1 96 89 VAL A CA 1
ATOM 699 C C . VAL A 1 89 ? 18.141 -12.586 1.621 1 96 89 VAL A C 1
ATOM 701 O O . VAL A 1 89 ? 17.469 -11.914 2.406 1 96 89 VAL A O 1
ATOM 704 N N . ASN A 1 90 ? 17.562 -13.422 0.776 1 94.81 90 ASN A N 1
ATOM 705 C CA . ASN A 1 90 ? 16.203 -13.953 0.866 1 94.81 90 ASN A CA 1
ATOM 706 C C . ASN A 1 90 ? 15.172 -12.914 0.455 1 94.81 90 ASN A C 1
ATOM 708 O O . ASN A 1 90 ? 14.008 -13 0.859 1 94.81 90 ASN A O 1
ATOM 712 N N . LEU A 1 91 ? 15.617 -11.883 -0.242 1 96.31 91 LEU A N 1
ATOM 713 C CA . LEU A 1 91 ? 14.648 -11.031 -0.922 1 96.31 91 LEU A CA 1
ATOM 714 C C . LEU A 1 91 ? 14.055 -11.742 -2.135 1 96.31 91 LEU A C 1
ATOM 716 O O . LEU A 1 91 ? 14.773 -12.43 -2.867 1 96.31 91 LEU A O 1
ATOM 720 N N . TYR A 1 92 ? 12.789 -11.609 -2.316 1 95.06 92 TYR A N 1
ATOM 721 C CA . TYR A 1 92 ? 12.109 -12.203 -3.465 1 95.06 92 TYR A CA 1
ATOM 722 C C . TYR A 1 92 ? 12.141 -11.25 -4.66 1 95.06 92 TYR A C 1
ATOM 724 O O . TYR A 1 92 ? 11.797 -10.078 -4.531 1 95.06 92 TYR A O 1
ATOM 732 N N . VAL A 1 93 ? 12.531 -11.719 -5.797 1 95.06 93 VAL A N 1
ATOM 733 C CA . VAL A 1 93 ? 12.516 -10.945 -7.035 1 95.06 93 VAL A CA 1
ATOM 734 C C . VAL A 1 93 ? 11.43 -11.477 -7.969 1 95.06 93 VAL A C 1
ATOM 736 O O . VAL A 1 93 ? 11.477 -12.633 -8.383 1 95.06 93 VAL A O 1
ATOM 739 N N . ALA A 1 94 ? 10.484 -10.656 -8.312 1 93 94 ALA A N 1
ATOM 740 C CA . ALA A 1 94 ? 9.391 -11.055 -9.203 1 93 94 ALA A CA 1
ATOM 741 C C . ALA A 1 94 ? 9.875 -11.195 -10.641 1 93 94 ALA A C 1
ATOM 743 O O . ALA A 1 94 ? 10.906 -10.625 -11.016 1 93 94 ALA A O 1
ATOM 744 N N . SER A 1 95 ? 9.078 -11.914 -11.375 1 90.44 95 SER A N 1
ATOM 745 C CA . SER A 1 95 ? 9.367 -12.078 -12.797 1 90.44 95 SER A CA 1
ATOM 746 C C . SER A 1 95 ? 9.359 -10.742 -13.523 1 90.44 95 SER A C 1
ATOM 748 O O . SER A 1 95 ? 8.531 -9.875 -13.234 1 90.44 95 SER A O 1
ATOM 750 N N . GLN A 1 96 ? 10.242 -10.648 -14.531 1 88.75 96 GLN A N 1
ATOM 751 C CA . GLN A 1 96 ? 10.312 -9.438 -15.328 1 88.75 96 GLN A CA 1
ATOM 752 C C . GLN A 1 96 ? 9.305 -9.469 -16.469 1 88.75 96 GLN A C 1
ATOM 754 O O . GLN A 1 96 ? 9.047 -8.445 -17.109 1 88.75 96 GLN A O 1
ATOM 759 N N . THR A 1 97 ? 8.742 -10.586 -16.688 1 92.19 97 THR A N 1
ATOM 760 C CA . THR A 1 97 ? 7.734 -10.727 -17.719 1 92.19 97 THR A CA 1
ATOM 761 C C . THR A 1 97 ? 6.336 -10.805 -17.125 1 92.19 97 THR A C 1
ATOM 763 O O . THR A 1 97 ? 6.18 -11.156 -15.945 1 92.19 97 THR A O 1
ATOM 766 N N . PRO A 1 98 ? 5.324 -10.492 -17.984 1 95 98 PRO A N 1
ATOM 767 C CA . PRO A 1 98 ? 3.957 -10.57 -17.469 1 95 98 PRO A CA 1
ATOM 768 C C . PRO A 1 98 ? 3.617 -11.945 -16.891 1 95 98 PRO A C 1
ATOM 770 O O . PRO A 1 98 ? 3.844 -12.961 -17.562 1 95 98 PRO A O 1
ATOM 773 N N . SER A 1 99 ? 3.125 -11.977 -15.68 1 96.44 99 SER A N 1
ATOM 774 C CA . SER A 1 99 ? 2.857 -13.211 -14.945 1 96.44 99 SER A CA 1
ATOM 775 C C . SER A 1 99 ? 1.902 -12.961 -13.781 1 96.44 99 SER A C 1
ATOM 777 O O . SER A 1 99 ? 1.552 -11.812 -13.492 1 96.44 99 SER A O 1
ATOM 779 N N . ALA A 1 100 ? 1.432 -14.031 -13.227 1 96.19 100 ALA A N 1
ATOM 780 C CA . ALA A 1 100 ? 0.723 -13.93 -11.953 1 96.19 100 ALA A CA 1
ATOM 781 C C . ALA A 1 100 ? 1.669 -13.516 -10.828 1 96.19 100 ALA A C 1
ATOM 783 O O . ALA A 1 100 ? 2.789 -14.023 -10.734 1 96.19 100 ALA A O 1
ATOM 784 N N . LEU A 1 101 ? 1.304 -12.547 -10.094 1 94.19 101 LEU A N 1
ATOM 785 C CA . LEU A 1 101 ? 2.066 -12.07 -8.938 1 94.19 101 LEU A CA 1
ATOM 786 C C . LEU A 1 101 ? 1.263 -12.234 -7.652 1 94.19 101 LEU A C 1
ATOM 788 O O . LEU A 1 101 ? 0.268 -11.531 -7.449 1 94.19 101 LEU A O 1
ATOM 792 N N . PHE A 1 102 ? 1.712 -13.117 -6.863 1 93 102 PHE A N 1
ATOM 793 C CA . PHE A 1 102 ? 1 -13.547 -5.664 1 93 102 PHE A CA 1
ATOM 794 C C . PHE A 1 102 ? 1.456 -12.75 -4.449 1 93 102 PHE A C 1
ATOM 796 O O . PHE A 1 102 ? 2.656 -12.609 -4.211 1 93 102 PHE A O 1
ATOM 803 N N . LYS A 1 103 ? 0.514 -12.148 -3.682 1 91.38 103 LYS A N 1
ATOM 804 C CA . LYS A 1 103 ? 0.74 -11.445 -2.424 1 91.38 103 LYS A CA 1
ATOM 805 C C . LYS A 1 103 ? -0.067 -12.07 -1.289 1 91.38 103 LYS A C 1
ATOM 807 O O . LYS A 1 103 ? -1.298 -11.992 -1.281 1 91.38 103 LYS A O 1
ATOM 812 N N . CYS A 1 104 ? 0.586 -12.68 -0.398 1 92.56 104 CYS A N 1
ATOM 813 C CA . CYS A 1 104 ? -0.078 -13.289 0.747 1 92.56 104 CYS A CA 1
ATOM 814 C C . CYS A 1 104 ? 0.088 -12.43 1.996 1 92.56 104 CYS A C 1
ATOM 816 O O . CYS A 1 104 ? 1.048 -11.672 2.107 1 92.56 104 CYS A O 1
ATOM 818 N N . CYS A 1 105 ? -0.877 -12.492 2.93 1 94.56 105 CYS A N 1
ATOM 819 C CA . CYS A 1 105 ? -0.691 -11.859 4.23 1 94.56 105 CYS A CA 1
ATOM 820 C C . CYS A 1 105 ? 0.414 -12.547 5.02 1 94.56 105 CYS A C 1
ATOM 822 O O . CYS A 1 105 ? 1.028 -13.5 4.535 1 94.56 105 CYS A O 1
ATOM 824 N N . ASP A 1 106 ? 0.749 -12.055 6.129 1 91.81 106 ASP A N 1
ATOM 825 C CA . ASP A 1 106 ? 1.854 -12.617 6.895 1 91.81 106 ASP A CA 1
ATOM 826 C C . ASP A 1 106 ? 1.344 -13.555 7.984 1 91.81 106 ASP A C 1
ATOM 828 O O . ASP A 1 106 ? 2.084 -13.906 8.906 1 91.81 106 ASP A O 1
ATOM 832 N N . PHE A 1 107 ? 0.037 -13.906 7.973 1 92.81 107 PHE A N 1
ATOM 833 C CA . PHE A 1 107 ? -0.566 -14.867 8.883 1 92.81 107 PHE A CA 1
ATOM 834 C C . PHE A 1 107 ? -0.443 -14.391 10.328 1 92.81 107 PHE A C 1
ATOM 836 O O . PHE A 1 107 ? -0.067 -15.164 11.211 1 92.81 107 PHE A O 1
ATOM 843 N N . CYS A 1 108 ? -0.74 -13.094 10.492 1 90.69 108 CYS A N 1
ATOM 844 C CA . CYS A 1 108 ? -0.647 -12.477 11.812 1 90.69 108 CYS A CA 1
ATOM 845 C C . CYS A 1 108 ? 0.72 -12.727 12.438 1 90.69 108 CYS A C 1
ATOM 847 O O . CYS A 1 108 ? 0.812 -13.164 13.586 1 90.69 108 CYS A O 1
ATOM 849 N N . ASP A 1 109 ? 1.742 -12.414 11.68 1 87.75 109 ASP A N 1
ATOM 850 C CA . ASP A 1 109 ? 3.131 -12.625 12.078 1 87.75 109 ASP A CA 1
ATOM 851 C C . ASP A 1 109 ? 3.373 -14.086 12.469 1 87.75 109 ASP A C 1
ATOM 853 O O . ASP A 1 109 ? 4.148 -14.367 13.383 1 87.75 109 ASP A O 1
ATOM 857 N N . GLY A 1 110 ? 2.621 -15 11.93 1 86.94 110 GLY A N 1
ATOM 858 C CA . GLY A 1 110 ? 2.83 -16.422 12.133 1 86.94 110 GLY A CA 1
ATOM 859 C C . GLY A 1 110 ? 1.918 -17.016 13.195 1 86.94 110 GLY A C 1
ATOM 860 O O . GLY A 1 110 ? 2 -18.203 13.492 1 86.94 110 GLY A O 1
ATOM 861 N N . ASP A 1 111 ? 0.989 -16.266 13.711 1 87.69 111 ASP A N 1
ATOM 862 C CA . ASP A 1 111 ? 0.128 -16.75 14.789 1 87.69 111 ASP A CA 1
ATOM 863 C C . ASP A 1 111 ? -1.069 -17.516 14.227 1 87.69 111 ASP A C 1
ATOM 865 O O . ASP A 1 111 ? -1.649 -18.359 14.914 1 87.69 111 ASP A O 1
ATOM 869 N N . LEU A 1 112 ? -1.553 -17.234 13.031 1 90.38 112 LEU A N 1
ATOM 870 C CA . LEU A 1 112 ? -2.684 -17.891 12.383 1 90.38 112 LEU A CA 1
ATOM 871 C C . LEU A 1 112 ? -2.23 -18.656 11.141 1 90.38 112 LEU A C 1
ATOM 873 O O . LEU A 1 112 ? -2.232 -18.109 10.031 1 90.38 112 LEU A O 1
ATOM 877 N N . LEU A 1 113 ? -1.997 -19.953 11.297 1 91.62 113 LEU A N 1
ATOM 878 C CA . LEU A 1 113 ? -1.271 -20.672 10.258 1 91.62 113 LEU A CA 1
ATOM 879 C C . LEU A 1 113 ? -2.193 -21.641 9.523 1 91.62 113 LEU A C 1
ATOM 881 O O . LEU A 1 113 ? -1.751 -22.375 8.641 1 91.62 113 LEU A O 1
ATOM 885 N N . ASP A 1 114 ? -3.498 -21.641 9.758 1 94.62 114 ASP A N 1
ATOM 886 C CA . ASP A 1 114 ? -4.422 -22.609 9.164 1 94.62 114 ASP A CA 1
ATOM 887 C C . ASP A 1 114 ? -4.414 -22.516 7.641 1 94.62 114 ASP A C 1
ATOM 889 O O . ASP A 1 114 ? -4.539 -23.531 6.953 1 94.62 114 ASP A O 1
ATOM 893 N N . GLY A 1 115 ? -4.277 -21.328 7.113 1 96.19 115 GLY A N 1
ATOM 894 C CA . GLY A 1 115 ? -4.32 -21.125 5.672 1 96.19 115 GLY A CA 1
ATOM 895 C C . GLY A 1 115 ? -2.969 -21.297 5.008 1 96.19 115 GLY A C 1
ATOM 896 O O . GLY A 1 115 ? -2.863 -21.234 3.779 1 96.19 115 GLY A O 1
ATOM 897 N N . LEU A 1 116 ? -1.919 -21.531 5.789 1 94.88 116 LEU A N 1
ATOM 898 C CA . LEU A 1 116 ? -0.548 -21.516 5.289 1 94.88 116 LEU A CA 1
ATOM 899 C C . LEU A 1 116 ? -0.336 -22.625 4.266 1 94.88 116 LEU A C 1
ATOM 901 O O . LEU A 1 116 ? 0.265 -22.406 3.213 1 94.88 116 LEU A O 1
ATOM 905 N N . PRO A 1 117 ? -0.814 -23.875 4.445 1 95.12 117 PRO A N 1
ATOM 906 C CA . PRO A 1 117 ? -0.598 -24.922 3.445 1 95.12 117 PRO A CA 1
ATOM 907 C C . PRO A 1 117 ? -1.175 -24.562 2.078 1 95.12 117 PRO A C 1
ATOM 909 O O . PRO A 1 117 ? -0.512 -24.766 1.056 1 95.12 117 PRO A O 1
ATOM 912 N N . LEU A 1 118 ? -2.365 -24.047 2.053 1 96.19 118 LEU A N 1
ATOM 913 C CA . LEU A 1 118 ? -2.971 -23.641 0.788 1 96.19 118 LEU A CA 1
ATOM 914 C C . LEU A 1 118 ? -2.174 -22.516 0.136 1 96.19 118 LEU A C 1
ATOM 916 O O . LEU A 1 118 ? -1.939 -22.531 -1.074 1 96.19 118 LEU A O 1
ATOM 920 N N . ALA A 1 119 ? -1.814 -21.531 0.923 1 95.44 119 ALA A N 1
ATOM 921 C CA . ALA A 1 119 ? -1.016 -20.406 0.41 1 95.44 119 ALA A CA 1
ATOM 922 C C . ALA A 1 119 ? 0.28 -20.922 -0.221 1 95.44 119 ALA A C 1
ATOM 924 O O . ALA A 1 119 ? 0.671 -20.453 -1.298 1 95.44 119 ALA A O 1
ATOM 925 N N . LYS A 1 120 ? 0.911 -21.859 0.467 1 93.19 120 LYS A N 1
ATOM 926 C CA . LYS A 1 120 ? 2.148 -22.422 -0.056 1 93.19 120 LYS A CA 1
ATOM 927 C C . LYS A 1 120 ? 1.91 -23.125 -1.388 1 93.19 120 LYS A C 1
ATOM 929 O O . LYS A 1 120 ? 2.705 -23 -2.32 1 93.19 120 LYS A O 1
ATOM 934 N N . ASP A 1 121 ? 0.859 -23.859 -1.463 1 93.88 121 ASP A N 1
ATOM 935 C CA . ASP A 1 121 ? 0.516 -24.562 -2.701 1 93.88 121 ASP A CA 1
ATOM 936 C C . ASP A 1 121 ? 0.257 -23.562 -3.832 1 93.88 121 ASP A C 1
ATOM 938 O O . ASP A 1 121 ? 0.706 -23.766 -4.961 1 93.88 121 ASP A O 1
ATOM 942 N N . LEU A 1 122 ? -0.484 -22.547 -3.535 1 94.44 122 LEU A N 1
ATOM 943 C CA . LEU A 1 122 ? -0.761 -21.5 -4.516 1 94.44 122 LEU A CA 1
ATOM 944 C C . LEU A 1 122 ? 0.53 -20.828 -4.977 1 94.44 122 LEU A C 1
ATOM 946 O O . LEU A 1 122 ? 0.715 -20.594 -6.172 1 94.44 122 LEU A O 1
ATOM 950 N N . LEU A 1 123 ? 1.384 -20.531 -4.035 1 91.69 123 LEU A N 1
ATOM 951 C CA . LEU A 1 123 ? 2.674 -19.938 -4.355 1 91.69 123 LEU A CA 1
ATOM 952 C C . LEU A 1 123 ? 3.48 -20.844 -5.277 1 91.69 123 LEU A C 1
ATOM 954 O O . LEU A 1 123 ? 4.074 -20.391 -6.254 1 91.69 123 LEU A O 1
ATOM 958 N N . GLU A 1 124 ? 3.455 -22.078 -5.043 1 90.75 124 GLU A N 1
ATOM 959 C CA . GLU A 1 124 ? 4.223 -23.047 -5.816 1 90.75 124 GLU A CA 1
ATOM 960 C C . GLU A 1 124 ? 3.639 -23.219 -7.219 1 90.75 124 GLU A C 1
ATOM 962 O O . GLU A 1 124 ? 4.379 -23.359 -8.195 1 90.75 124 GLU A O 1
ATOM 967 N N . GLN A 1 125 ? 2.383 -23.141 -7.352 1 92.5 125 GLN A N 1
ATOM 968 C CA . GLN A 1 125 ? 1.748 -23.578 -8.586 1 92.5 125 GLN A CA 1
ATOM 969 C C . GLN A 1 125 ? 1.299 -22.391 -9.438 1 92.5 125 GLN A C 1
ATOM 971 O O . GLN A 1 125 ? 1.142 -22.516 -10.656 1 92.5 125 GLN A O 1
ATOM 976 N N . VAL A 1 126 ? 1.102 -21.297 -8.797 1 92.81 126 VAL A N 1
ATOM 977 C CA . VAL A 1 126 ? 0.455 -20.203 -9.508 1 92.81 126 VAL A CA 1
ATOM 978 C C . VAL A 1 126 ? 1.416 -19.016 -9.617 1 92.81 126 VAL A C 1
ATOM 980 O O . VAL A 1 126 ? 1.427 -18.312 -10.625 1 92.81 126 VAL A O 1
ATOM 983 N N . GLU A 1 127 ? 2.166 -18.797 -8.609 1 90.81 127 GLU A N 1
ATOM 984 C CA . GLU A 1 127 ? 3.092 -17.672 -8.609 1 90.81 127 GLU A CA 1
ATOM 985 C C . GLU A 1 127 ? 3.992 -17.688 -9.844 1 90.81 127 GLU A C 1
ATOM 987 O O . GLU A 1 127 ? 4.531 -18.75 -10.203 1 90.81 127 GLU A O 1
ATOM 992 N N . GLN A 1 128 ? 4.074 -16.594 -10.562 1 90.56 128 GLN A N 1
ATOM 993 C CA . GLN A 1 128 ? 4.91 -16.312 -11.727 1 90.56 128 GLN A CA 1
ATOM 994 C C . GLN A 1 128 ? 4.43 -17.094 -12.945 1 90.56 128 GLN A C 1
ATOM 996 O O . GLN A 1 128 ? 5.133 -17.172 -13.953 1 90.56 128 GLN A O 1
ATOM 1001 N N . MET A 1 129 ? 3.277 -17.734 -12.836 1 92.44 129 MET A N 1
ATOM 1002 C CA . MET A 1 129 ? 2.672 -18.281 -14.039 1 92.44 129 MET A CA 1
ATOM 1003 C C . MET A 1 129 ? 2.613 -17.234 -15.148 1 92.44 129 MET A C 1
ATOM 1005 O O . MET A 1 129 ? 2.098 -16.141 -14.945 1 92.44 129 MET A O 1
ATOM 1009 N N . PRO A 1 130 ? 3.197 -17.609 -16.344 1 95.25 130 PRO A N 1
ATOM 1010 C CA . PRO A 1 130 ? 3.164 -16.609 -17.438 1 95.25 130 PRO A CA 1
ATOM 1011 C C . PRO A 1 130 ? 1.743 -16.281 -17.875 1 95.25 130 PRO A C 1
ATOM 1013 O O . PRO A 1 130 ? 0.897 -17.172 -17.984 1 95.25 130 PRO A O 1
ATOM 1016 N N . LEU A 1 131 ? 1.458 -15.016 -18.125 1 97.5 131 LEU A N 1
ATOM 1017 C CA . LEU A 1 131 ? 0.184 -14.484 -18.594 1 97.5 131 LEU A CA 1
ATOM 1018 C C . LEU A 1 131 ? 0.404 -13.352 -19.594 1 97.5 131 LEU A C 1
ATOM 1020 O O . LEU A 1 131 ? 1.498 -12.789 -19.672 1 97.5 131 LEU A O 1
ATOM 1024 N N . LYS A 1 132 ? -0.642 -13.055 -20.391 1 97.25 132 LYS A N 1
ATOM 1025 C CA . LYS A 1 132 ? -0.556 -11.977 -21.359 1 97.25 132 LYS A CA 1
ATOM 1026 C C . LYS A 1 132 ? -0.294 -10.633 -20.688 1 97.25 132 LYS A C 1
ATOM 1028 O O . LYS A 1 132 ? 0.367 -9.766 -21.266 1 97.25 132 LYS A O 1
ATOM 1033 N N . ASN A 1 133 ? -0.882 -10.477 -19.516 1 97.38 133 ASN A N 1
ATOM 1034 C CA . ASN A 1 133 ? -0.628 -9.336 -18.641 1 97.38 133 ASN A CA 1
ATOM 1035 C C . ASN A 1 133 ? -0.445 -9.781 -17.203 1 97.38 133 ASN A C 1
ATOM 1037 O O . ASN A 1 133 ? -0.885 -10.859 -16.812 1 97.38 133 ASN A O 1
ATOM 1041 N N . ARG A 1 134 ? 0.239 -8.984 -16.469 1 96.19 134 ARG A N 1
ATOM 1042 C CA . ARG A 1 134 ? 0.41 -9.281 -15.055 1 96.19 134 ARG A CA 1
ATOM 1043 C C . ARG A 1 134 ? -0.93 -9.273 -14.328 1 96.19 134 ARG A C 1
ATOM 1045 O O . ARG A 1 134 ? -1.759 -8.391 -14.555 1 96.19 134 ARG A O 1
ATOM 1052 N N . VAL A 1 135 ? -1.195 -10.227 -13.539 1 97.75 135 VAL A N 1
ATOM 1053 C CA . VAL A 1 135 ? -2.381 -10.336 -12.695 1 97.75 135 VAL A CA 1
ATOM 1054 C C . VAL A 1 135 ? -1.963 -10.453 -11.234 1 97.75 135 VAL A C 1
ATOM 1056 O O . VAL A 1 135 ? -1.217 -11.359 -10.867 1 97.75 135 VAL A O 1
ATOM 1059 N N . HIS A 1 136 ? -2.383 -9.523 -10.422 1 96.81 136 HIS A N 1
ATOM 1060 C CA . HIS A 1 136 ? -2.1 -9.562 -8.992 1 96.81 136 HIS A CA 1
ATOM 1061 C C . HIS A 1 136 ? -3.109 -10.43 -8.25 1 96.81 136 HIS A C 1
ATOM 1063 O O . HIS A 1 136 ? -4.316 -10.188 -8.32 1 96.81 136 HIS A O 1
ATOM 1069 N N . ILE A 1 137 ? -2.584 -11.383 -7.566 1 97.56 137 ILE A N 1
ATOM 1070 C CA . ILE A 1 137 ? -3.42 -12.289 -6.781 1 97.56 137 ILE A CA 1
ATOM 1071 C C . ILE A 1 137 ? -3.162 -12.07 -5.293 1 97.56 137 ILE A C 1
ATOM 1073 O O . ILE A 1 137 ? -2.039 -12.25 -4.816 1 97.56 137 ILE A O 1
ATOM 1077 N N . GLY A 1 138 ? -4.188 -11.641 -4.59 1 97 138 GLY A N 1
ATOM 1078 C CA . GLY A 1 138 ? -4.098 -11.445 -3.152 1 97 138 GLY A CA 1
ATOM 1079 C C . GLY A 1 138 ? -4.672 -12.602 -2.354 1 97 138 GLY A C 1
ATOM 1080 O O . GLY A 1 138 ? -5.688 -13.18 -2.738 1 97 138 GLY A O 1
ATOM 1081 N N . PHE A 1 139 ? -3.994 -12.898 -1.222 1 97.88 139 PHE A N 1
ATOM 1082 C CA . PHE A 1 139 ? -4.441 -13.961 -0.327 1 97.88 139 PHE A CA 1
ATOM 1083 C C . PHE A 1 139 ? -4.449 -13.484 1.12 1 97.88 139 PHE A C 1
ATOM 1085 O O . PHE A 1 139 ? -3.455 -12.938 1.603 1 97.88 139 PHE A O 1
ATOM 1092 N N . ASN A 1 140 ? -5.566 -13.602 1.735 1 98.12 140 ASN A N 1
ATOM 1093 C CA . ASN A 1 140 ? -5.676 -13.445 3.184 1 98.12 140 ASN A CA 1
ATOM 1094 C C . ASN A 1 140 ? -6.125 -14.75 3.85 1 98.12 140 ASN A C 1
ATOM 1096 O O . ASN A 1 140 ? -7.031 -15.422 3.359 1 98.12 140 ASN A O 1
ATOM 1100 N N . ALA A 1 141 ? -5.523 -15.039 4.977 1 97.12 141 ALA A N 1
ATOM 1101 C CA . ALA A 1 141 ? -5.727 -16.312 5.641 1 97.12 141 ALA A CA 1
ATOM 1102 C C . ALA A 1 141 ? -6.891 -16.25 6.621 1 97.12 141 ALA A C 1
ATOM 1104 O O . ALA A 1 141 ? -7.203 -17.234 7.297 1 97.12 141 ALA A O 1
ATOM 1105 N N . CYS A 1 142 ? -7.523 -15.117 6.719 1 97.06 142 CYS A N 1
ATOM 1106 C CA . CYS A 1 142 ? -8.703 -14.984 7.562 1 97.06 142 CYS A CA 1
ATOM 1107 C C . CYS A 1 142 ? -9.633 -13.898 7.035 1 97.06 142 CYS A C 1
ATOM 1109 O O . CYS A 1 142 ? -9.273 -13.156 6.125 1 97.06 142 CYS A O 1
ATOM 1111 N N . THR A 1 143 ? -10.828 -13.773 7.652 1 95.81 143 THR A N 1
ATOM 1112 C CA . THR A 1 143 ? -11.891 -12.93 7.129 1 95.81 143 THR A CA 1
ATOM 1113 C C . THR A 1 143 ? -11.602 -11.453 7.422 1 95.81 143 THR A C 1
ATOM 1115 O O . THR A 1 143 ? -12.25 -10.57 6.855 1 95.81 143 THR A O 1
ATOM 1118 N N . GLN A 1 144 ? -10.648 -11.195 8.266 1 95.62 144 GLN A N 1
ATOM 1119 C CA . GLN A 1 144 ? -10.281 -9.805 8.508 1 95.62 144 GLN A CA 1
ATOM 1120 C C . GLN A 1 144 ? -9.727 -9.156 7.238 1 95.62 144 GLN A C 1
ATOM 1122 O O . GLN A 1 144 ? -9.875 -7.949 7.035 1 95.62 144 GLN A O 1
ATOM 1127 N N . ALA A 1 145 ? -9.094 -9.969 6.391 1 96.88 145 ALA A N 1
ATOM 1128 C CA . ALA A 1 145 ? -8.586 -9.539 5.09 1 96.88 145 ALA A CA 1
ATOM 1129 C C . ALA A 1 145 ? -7.766 -8.258 5.219 1 96.88 145 ALA A C 1
ATOM 1131 O O . ALA A 1 145 ? -7.906 -7.34 4.406 1 96.88 145 ALA A O 1
ATOM 1132 N N . CYS A 1 146 ? -6.922 -8.234 6.199 1 94.25 146 CYS A N 1
ATOM 1133 C CA . CYS A 1 146 ? -6.258 -7 6.605 1 94.25 146 CYS A CA 1
ATOM 1134 C C . CYS A 1 146 ? -5.172 -6.613 5.609 1 94.25 146 CYS A C 1
ATOM 1136 O O . CYS A 1 146 ? -4.684 -5.484 5.629 1 94.25 146 CYS A O 1
ATOM 1138 N N . TYR A 1 147 ? -4.754 -7.504 4.789 1 94.12 147 TYR A N 1
ATOM 1139 C CA . TYR A 1 147 ? -3.773 -7.168 3.762 1 94.12 147 TYR A CA 1
ATOM 1140 C C . TYR A 1 147 ? -4.461 -6.738 2.471 1 94.12 147 TYR A C 1
ATOM 1142 O O . TYR A 1 147 ? -3.809 -6.586 1.434 1 94.12 147 TYR A O 1
ATOM 1150 N N . ASN A 1 148 ? -5.773 -6.594 2.504 1 95.06 148 ASN A N 1
ATOM 1151 C CA . ASN A 1 148 ? -6.609 -5.996 1.468 1 95.06 148 ASN A CA 1
ATOM 1152 C C . ASN A 1 148 ? -6.535 -6.785 0.163 1 95.06 148 ASN A C 1
ATOM 1154 O O . ASN A 1 148 ? -6.41 -6.199 -0.914 1 95.06 148 ASN A O 1
ATOM 1158 N N . ALA A 1 149 ? -6.637 -8.055 0.289 1 97 149 ALA A N 1
ATOM 1159 C CA . ALA A 1 149 ? -6.652 -8.891 -0.906 1 97 149 ALA A CA 1
ATOM 1160 C C . ALA A 1 149 ? -7.727 -8.43 -1.886 1 97 149 ALA A C 1
ATOM 1162 O O . ALA A 1 149 ? -7.543 -8.508 -3.102 1 97 149 ALA A O 1
ATOM 1163 N N . VAL A 1 150 ? -8.812 -7.852 -1.44 1 97.69 150 VAL A N 1
ATOM 1164 C CA . VAL A 1 150 ? -9.961 -7.512 -2.277 1 97.69 150 VAL A CA 1
ATOM 1165 C C . VAL A 1 150 ? -9.602 -6.355 -3.207 1 97.69 150 VAL A C 1
ATOM 1167 O O . VAL A 1 150 ? -10.344 -6.043 -4.141 1 97.69 150 VAL A O 1
ATOM 1170 N N . GLN A 1 151 ? -8.5 -5.754 -2.961 1 96 151 GLN A N 1
ATOM 1171 C CA . GLN A 1 151 ? -8.062 -4.652 -3.816 1 96 151 GLN A CA 1
ATOM 1172 C C . GLN A 1 151 ? -7.148 -5.156 -4.93 1 96 151 GLN A C 1
ATOM 1174 O O . GLN A 1 151 ? -6.719 -4.379 -5.785 1 96 151 GLN A O 1
ATOM 1179 N N . ASP A 1 152 ? -6.836 -6.445 -4.984 1 96.75 152 ASP A N 1
ATOM 1180 C CA . ASP A 1 152 ? -6.062 -7.074 -6.051 1 96.75 152 ASP A CA 1
ATOM 1181 C C . ASP A 1 152 ? -6.977 -7.602 -7.156 1 96.75 152 ASP A C 1
ATOM 1183 O O . ASP A 1 152 ? -8.195 -7.625 -6.996 1 96.75 152 ASP A O 1
ATOM 1187 N N . ASP A 1 153 ? -6.414 -7.941 -8.305 1 98.06 153 ASP A N 1
ATOM 1188 C CA . ASP A 1 153 ? -7.191 -8.398 -9.453 1 98.06 153 ASP A CA 1
ATOM 1189 C C . ASP A 1 153 ? -8.039 -9.617 -9.086 1 98.06 153 ASP A C 1
ATOM 1191 O O . ASP A 1 153 ? -9.219 -9.688 -9.438 1 98.06 153 ASP A O 1
ATOM 1195 N N . LEU A 1 154 ? -7.457 -10.578 -8.508 1 98.44 154 LEU A N 1
ATOM 1196 C CA . LEU A 1 154 ? -8.078 -11.781 -7.969 1 98.44 154 LEU A CA 1
ATOM 1197 C C . LEU A 1 154 ? -7.738 -11.961 -6.492 1 98.44 154 LEU A C 1
ATOM 1199 O O . LEU A 1 154 ? -6.566 -11.914 -6.113 1 98.44 154 LEU A O 1
ATOM 1203 N N . ALA A 1 155 ? -8.766 -12.07 -5.68 1 98.62 155 ALA A N 1
ATOM 1204 C CA . ALA A 1 155 ? -8.578 -12.125 -4.234 1 98.62 155 ALA A CA 1
ATOM 1205 C C . ALA A 1 155 ? -9.086 -13.445 -3.662 1 98.62 155 ALA A C 1
ATOM 1207 O O . ALA A 1 155 ? -10.172 -13.914 -4.016 1 98.62 155 ALA A O 1
ATOM 1208 N N . LEU A 1 156 ? -8.297 -14.023 -2.832 1 98.69 156 LEU A N 1
ATOM 1209 C CA . LEU A 1 156 ? -8.641 -15.242 -2.102 1 98.69 156 LEU A CA 1
ATOM 1210 C C . LEU A 1 156 ? -8.688 -14.977 -0.6 1 98.69 156 LEU A C 1
ATOM 1212 O O . LEU A 1 156 ? -7.68 -14.617 0.005 1 98.69 156 LEU A O 1
ATOM 1216 N N . ILE A 1 157 ? -9.844 -15.125 -0.006 1 98.62 157 ILE A N 1
ATOM 1217 C CA . ILE A 1 157 ? -10.008 -14.969 1.436 1 98.62 157 ILE A CA 1
ATOM 1218 C C . ILE A 1 157 ? -10.328 -16.328 2.066 1 98.62 157 ILE A C 1
ATOM 1220 O O . ILE A 1 157 ? -11.398 -16.891 1.84 1 98.62 157 ILE A O 1
ATOM 1224 N N . PHE A 1 158 ? -9.398 -16.797 2.881 1 98.44 158 PHE A N 1
ATOM 1225 C CA . PHE A 1 158 ? -9.469 -18.125 3.486 1 98.44 158 PHE A CA 1
ATOM 1226 C C . PHE A 1 158 ? -10.148 -18.062 4.848 1 98.44 158 PHE A C 1
ATOM 1228 O O . PHE A 1 158 ? -9.852 -17.188 5.656 1 98.44 158 PHE A O 1
ATOM 1235 N N . HIS A 1 159 ? -11.062 -18.906 5.051 1 96.56 159 HIS A N 1
ATOM 1236 C CA . HIS A 1 159 ? -11.695 -19.062 6.359 1 96.56 159 HIS A CA 1
ATOM 1237 C C . HIS A 1 159 ? -12.266 -20.469 6.539 1 96.56 159 HIS A C 1
ATOM 1239 O O . HIS A 1 159 ? -13.047 -20.938 5.707 1 96.56 159 HIS A O 1
ATOM 1245 N N . ASN A 1 160 ? -11.844 -21.203 7.574 1 95.5 160 ASN A N 1
ATOM 1246 C CA . ASN A 1 160 ? -12.375 -22.5 7.965 1 95.5 160 ASN A CA 1
ATOM 1247 C C . ASN A 1 160 ? -12.312 -23.5 6.812 1 95.5 160 ASN A C 1
ATOM 1249 O O . ASN A 1 160 ? -13.305 -24.156 6.496 1 95.5 160 ASN A O 1
ATOM 1253 N N . GLY A 1 161 ? -11.188 -23.594 6.172 1 96.12 161 GLY A N 1
ATOM 1254 C CA . GLY A 1 161 ? -10.93 -24.609 5.16 1 96.12 161 GLY A CA 1
ATOM 1255 C C . GLY A 1 161 ? -11.531 -24.266 3.811 1 96.12 161 GLY A C 1
ATOM 1256 O O . GLY A 1 161 ? -11.398 -25.031 2.857 1 96.12 161 GLY A O 1
ATOM 1257 N N . LYS A 1 162 ? -12.203 -23.141 3.736 1 97.5 162 LYS A N 1
ATOM 1258 C CA . LYS A 1 162 ? -12.82 -22.688 2.494 1 97.5 162 LYS A CA 1
ATOM 1259 C C . LYS A 1 162 ? -12.289 -21.328 2.078 1 97.5 162 LYS A C 1
ATOM 1261 O O . LYS A 1 162 ? -11.57 -20.672 2.838 1 97.5 162 LYS A O 1
ATOM 1266 N N . VAL A 1 163 ? -12.609 -20.969 0.808 1 98 163 VAL A N 1
ATOM 1267 C CA . VAL A 1 163 ? -12.094 -19.703 0.272 1 98 163 VAL A CA 1
ATOM 1268 C C . VAL A 1 163 ? -13.203 -18.953 -0.449 1 98 163 VAL A C 1
ATOM 1270 O O . VAL A 1 163 ? -13.898 -19.516 -1.3 1 98 163 VAL A O 1
ATOM 1273 N N . ASP A 1 164 ? -13.445 -17.75 -0.011 1 98.19 164 ASP A N 1
ATOM 1274 C CA . ASP A 1 164 ? -14.203 -16.812 -0.839 1 98.19 164 ASP A CA 1
ATOM 1275 C C . ASP A 1 164 ? -13.305 -16.156 -1.887 1 98.19 164 ASP A C 1
ATOM 1277 O O . ASP A 1 164 ? -12.211 -15.688 -1.569 1 98.19 164 ASP A O 1
ATOM 1281 N N . ILE A 1 165 ? -13.758 -16.141 -3.148 1 98.44 165 ILE A N 1
ATOM 1282 C CA . ILE A 1 165 ? -12.977 -15.578 -4.242 1 98.44 165 ILE A CA 1
ATOM 1283 C C . ILE A 1 165 ? -13.641 -14.297 -4.75 1 98.44 165 ILE A C 1
ATOM 1285 O O . ILE A 1 165 ? -14.828 -14.297 -5.078 1 98.44 165 ILE A O 1
ATOM 1289 N N . TYR A 1 166 ? -12.875 -13.242 -4.684 1 98.5 166 TYR A N 1
ATOM 1290 C CA . TYR A 1 166 ? -13.305 -11.945 -5.188 1 98.5 166 TYR A CA 1
ATOM 1291 C C . TYR A 1 166 ? -12.57 -11.586 -6.473 1 98.5 166 TYR A C 1
ATOM 1293 O O . TYR A 1 166 ? -11.492 -12.117 -6.742 1 98.5 166 TYR A O 1
ATOM 1301 N N . GLY A 1 167 ? -13.109 -10.703 -7.27 1 98.38 167 GLY A N 1
ATOM 1302 C CA . GLY A 1 167 ? -12.477 -10.203 -8.477 1 98.38 167 GLY A CA 1
ATOM 1303 C C . GLY A 1 167 ? -13.133 -8.945 -9.016 1 98.38 167 GLY A C 1
ATOM 1304 O O . GLY A 1 167 ? -14.188 -8.531 -8.539 1 98.38 167 GLY A O 1
ATOM 1305 N N . GLY A 1 168 ? -12.414 -8.297 -10.023 1 97 168 GLY A N 1
ATOM 1306 C CA . GLY A 1 168 ? -12.969 -7.129 -10.688 1 97 168 GLY A CA 1
ATOM 1307 C C . GLY A 1 168 ? -12.523 -5.82 -10.055 1 97 168 GLY A C 1
ATOM 1308 O O . GLY A 1 168 ? -13.117 -4.77 -10.312 1 97 168 GLY A O 1
ATOM 1309 N N . ALA A 1 169 ? -11.562 -5.875 -9.234 1 97.94 169 ALA A N 1
ATOM 1310 C CA . ALA A 1 169 ? -11.062 -4.648 -8.617 1 97.94 169 ALA A CA 1
ATOM 1311 C C . ALA A 1 169 ? -10.477 -3.713 -9.672 1 97.94 169 ALA A C 1
ATOM 1313 O O . ALA A 1 169 ? -9.992 -4.164 -10.719 1 97.94 169 ALA A O 1
ATOM 1314 N N . ILE A 1 170 ? -10.641 -2.477 -9.469 1 96.56 170 ILE A N 1
ATOM 1315 C CA . ILE A 1 170 ? -9.852 -1.444 -10.141 1 96.56 170 ILE A CA 1
ATOM 1316 C C . ILE A 1 170 ? -8.75 -0.948 -9.203 1 96.56 170 ILE A C 1
ATOM 1318 O O . ILE A 1 170 ? -9.023 -0.225 -8.242 1 96.56 170 ILE A O 1
ATOM 1322 N N . PRO A 1 171 ? -7.566 -1.312 -9.5 1 92.12 171 PRO A N 1
ATOM 1323 C CA . PRO A 1 171 ? -6.535 -1.228 -8.461 1 92.12 171 PRO A CA 1
ATOM 1324 C C . PRO A 1 171 ? -6.031 0.197 -8.242 1 92.12 171 PRO A C 1
ATOM 1326 O O . PRO A 1 171 ? -5.41 0.486 -7.219 1 92.12 171 PRO A O 1
ATOM 1329 N N . MET A 1 172 ? -6.285 1.123 -9.172 1 93.31 172 MET A N 1
ATOM 1330 C CA . MET A 1 172 ? -5.629 2.422 -9.055 1 93.31 172 MET A CA 1
ATOM 1331 C C . MET A 1 172 ? -6.48 3.521 -9.68 1 93.31 172 MET A C 1
ATOM 1333 O O . MET A 1 172 ? -7.262 3.258 -10.594 1 93.31 172 MET A O 1
ATOM 1337 N N . GLY A 1 173 ? -6.164 4.742 -9.094 1 94.06 173 GLY A N 1
ATOM 1338 C CA . GLY A 1 173 ? -6.773 5.91 -9.711 1 94.06 173 GLY A CA 1
ATOM 1339 C C . GLY A 1 173 ? -8.023 6.383 -8.984 1 94.06 173 GLY A C 1
ATOM 1340 O O . GLY A 1 173 ? -8.398 5.824 -7.953 1 94.06 173 GLY A O 1
ATOM 1341 N N . ARG A 1 174 ? -8.641 7.379 -9.562 1 93.19 174 ARG A N 1
ATOM 1342 C CA . ARG A 1 174 ? -9.789 8.023 -8.945 1 93.19 174 ARG A CA 1
ATOM 1343 C C . ARG A 1 174 ? -10.984 7.07 -8.891 1 93.19 174 ARG A C 1
ATOM 1345 O O . ARG A 1 174 ? -11.914 7.281 -8.109 1 93.19 174 ARG A O 1
ATOM 1352 N N . ARG A 1 175 ? -10.953 6.082 -9.727 1 94.19 175 ARG A N 1
ATOM 1353 C CA . ARG A 1 175 ? -12.055 5.125 -9.773 1 94.19 175 ARG A CA 1
ATOM 1354 C C . ARG A 1 175 ? -11.664 3.809 -9.109 1 94.19 175 ARG A C 1
ATOM 1356 O O . ARG A 1 175 ? -12.336 2.791 -9.297 1 94.19 175 ARG A O 1
ATOM 1363 N N . ALA A 1 176 ? -10.562 3.836 -8.414 1 96.44 176 ALA A N 1
ATOM 1364 C CA . ALA A 1 176 ? -10.125 2.627 -7.719 1 96.44 176 ALA A CA 1
ATOM 1365 C C . ALA A 1 176 ? -11.258 2.039 -6.883 1 96.44 176 ALA A C 1
ATOM 1367 O O . ALA A 1 176 ? -12.016 2.775 -6.238 1 96.44 176 ALA A O 1
ATOM 1368 N N . SER A 1 177 ? -11.445 0.713 -6.949 1 96.62 177 SER A N 1
ATOM 1369 C CA . SER A 1 177 ? -12.516 0.026 -6.238 1 96.62 177 SER A CA 1
ATOM 1370 C C . SER A 1 177 ? -12.141 -1.421 -5.934 1 96.62 177 SER A C 1
ATOM 1372 O O . SER A 1 177 ? -11.352 -2.029 -6.664 1 96.62 177 SER A O 1
ATOM 1374 N N . SER A 1 178 ? -12.695 -1.885 -4.855 1 97.81 178 SER A N 1
ATOM 1375 C CA . SER A 1 178 ? -12.484 -3.277 -4.473 1 97.81 178 SER A CA 1
ATOM 1376 C C . SER A 1 178 ? -13.242 -4.223 -5.402 1 97.81 178 SER A C 1
ATOM 1378 O O . SER A 1 178 ? -14.219 -3.826 -6.043 1 97.81 178 SER A O 1
ATOM 1380 N N . GLY A 1 179 ? -12.672 -5.43 -5.441 1 97.88 179 GLY A N 1
ATOM 1381 C CA . GLY A 1 179 ? -13.391 -6.473 -6.152 1 97.88 179 GLY A CA 1
ATOM 1382 C C . GLY A 1 179 ? -14.656 -6.914 -5.441 1 97.88 179 GLY A C 1
ATOM 1383 O O . GLY A 1 179 ? -14.852 -6.613 -4.262 1 97.88 179 GLY A O 1
ATOM 1384 N N . HIS A 1 180 ? -15.531 -7.551 -6.219 1 97.44 180 HIS A N 1
ATOM 1385 C CA . HIS A 1 180 ? -16.766 -8.102 -5.656 1 97.44 180 HIS A CA 1
ATOM 1386 C C . HIS A 1 180 ? -16.688 -9.625 -5.562 1 97.44 180 HIS A C 1
ATOM 1388 O O . HIS A 1 180 ? -15.844 -10.25 -6.199 1 97.44 180 HIS A O 1
ATOM 1394 N N . LEU A 1 181 ? -17.547 -10.18 -4.699 1 97.81 181 LEU A N 1
ATOM 1395 C CA . LEU A 1 181 ? -17.594 -11.625 -4.488 1 97.81 181 LEU A CA 1
ATOM 1396 C C . LEU A 1 181 ? -17.984 -12.352 -5.77 1 97.81 181 LEU A C 1
ATOM 1398 O O . LEU A 1 181 ? -19.047 -12.062 -6.344 1 97.81 181 LEU A O 1
ATOM 1402 N N . LEU A 1 182 ? -17.094 -13.242 -6.281 1 97.56 182 LEU A N 1
ATOM 1403 C CA . LEU A 1 182 ? -17.359 -14.039 -7.473 1 97.56 182 LEU A CA 1
ATOM 1404 C C . LEU A 1 182 ? -17.844 -15.438 -7.094 1 97.56 182 LEU A C 1
ATOM 1406 O O . LEU A 1 182 ? -18.797 -15.953 -7.68 1 97.56 182 LEU A O 1
ATOM 1410 N N . LEU A 1 183 ? -17.109 -16.078 -6.188 1 97 183 LEU A N 1
ATOM 1411 C CA . LEU A 1 183 ? -17.375 -17.438 -5.719 1 97 183 LEU A CA 1
ATOM 1412 C C . LEU A 1 183 ? -17.328 -17.5 -4.195 1 97 183 LEU A C 1
ATOM 1414 O O . LEU A 1 183 ? -16.375 -17.031 -3.58 1 97 183 LEU A O 1
ATOM 1418 N N . LYS A 1 184 ? -18.297 -18.109 -3.668 1 96.25 184 LYS A N 1
ATOM 1419 C CA . LYS A 1 184 ? -18.438 -18.188 -2.217 1 96.25 184 LYS A CA 1
ATOM 1420 C C . LYS A 1 184 ? -18.125 -19.594 -1.712 1 96.25 184 LYS A C 1
ATOM 1422 O O . LYS A 1 184 ? -18.547 -20.578 -2.311 1 96.25 184 LYS A O 1
ATOM 1427 N N . LYS A 1 185 ? -17.25 -19.688 -0.648 1 95.88 185 LYS A N 1
ATOM 1428 C CA . LYS A 1 185 ? -17 -20.906 0.121 1 95.88 185 LYS A CA 1
ATOM 1429 C C . LYS A 1 185 ? -16.516 -22.031 -0.782 1 95.88 185 LYS A C 1
ATOM 1431 O O . LYS A 1 185 ? -17.047 -23.141 -0.728 1 95.88 185 LYS A O 1
ATOM 1436 N N . VAL A 1 186 ? -15.547 -21.766 -1.586 1 96.12 186 VAL A N 1
ATOM 1437 C CA . VAL A 1 186 ? -14.898 -22.781 -2.4 1 96.12 186 VAL A CA 1
ATOM 1438 C C . VAL A 1 186 ? -14.078 -23.719 -1.51 1 96.12 186 VAL A C 1
ATOM 1440 O O . VAL A 1 186 ? -13.242 -23.25 -0.731 1 96.12 186 VAL A O 1
ATOM 1443 N N . PRO A 1 187 ? -14.289 -25.031 -1.605 1 95.06 187 PRO A N 1
ATOM 1444 C CA . PRO A 1 187 ? -13.461 -25.953 -0.814 1 95.06 187 PRO A CA 1
ATOM 1445 C C . PRO A 1 187 ? -11.969 -25.812 -1.129 1 95.06 187 PRO A C 1
ATOM 1447 O O . PRO A 1 187 ? -11.594 -25.688 -2.295 1 95.06 187 PRO A O 1
ATOM 1450 N N . GLY A 1 188 ? -11.125 -25.844 -0.104 1 95.25 188 GLY A N 1
ATOM 1451 C CA . GLY A 1 188 ? -9.688 -25.625 -0.224 1 95.25 188 GLY A CA 1
ATOM 1452 C C . GLY A 1 188 ? -9.039 -26.5 -1.281 1 95.25 188 GLY A C 1
ATOM 1453 O O . GLY A 1 188 ? -8.148 -26.047 -2.004 1 95.25 188 GLY A O 1
ATOM 1454 N N . ASN A 1 189 ? -9.461 -27.719 -1.389 1 93.62 189 ASN A N 1
ATOM 1455 C CA . ASN A 1 189 ? -8.836 -28.672 -2.297 1 93.62 189 ASN A CA 1
ATOM 1456 C C . ASN A 1 189 ? -9.188 -28.375 -3.752 1 93.62 189 ASN A C 1
ATOM 1458 O O . ASN A 1 189 ? -8.617 -28.969 -4.664 1 93.62 189 ASN A O 1
ATOM 1462 N N . GLN A 1 190 ? -10.031 -27.406 -3.992 1 94.44 190 GLN A N 1
ATOM 1463 C CA . GLN A 1 190 ? -10.445 -27.078 -5.352 1 94.44 190 GLN A CA 1
ATOM 1464 C C . GLN A 1 190 ? -9.867 -25.734 -5.789 1 94.44 190 GLN A C 1
ATOM 1466 O O . GLN A 1 190 ? -9.945 -25.375 -6.965 1 94.44 190 GLN A O 1
ATOM 1471 N N . VAL A 1 191 ? -9.297 -24.984 -4.926 1 96.56 191 VAL A N 1
ATOM 1472 C CA . VAL A 1 191 ? -8.945 -23.594 -5.125 1 96.56 191 VAL A CA 1
ATOM 1473 C C . VAL A 1 191 ? -7.859 -23.469 -6.191 1 96.56 191 VAL A C 1
ATOM 1475 O O . VAL A 1 191 ? -7.945 -22.641 -7.09 1 96.56 191 VAL A O 1
ATOM 1478 N N . ILE A 1 192 ? -6.887 -24.328 -6.129 1 96.38 192 ILE A N 1
ATOM 1479 C CA . ILE A 1 192 ? -5.746 -24.234 -7.031 1 96.38 192 ILE A CA 1
ATOM 1480 C C . ILE A 1 192 ? -6.211 -24.406 -8.477 1 96.38 192 ILE A C 1
ATOM 1482 O O . ILE A 1 192 ? -5.91 -23.578 -9.336 1 96.38 192 ILE A O 1
ATOM 1486 N N . ASN A 1 193 ? -6.906 -25.469 -8.711 1 94.38 193 ASN A N 1
ATOM 1487 C CA . ASN A 1 193 ? -7.406 -25.734 -10.055 1 94.38 193 ASN A CA 1
ATOM 1488 C C . ASN A 1 193 ? -8.336 -24.625 -10.539 1 94.38 193 ASN A C 1
ATOM 1490 O O . ASN A 1 193 ? -8.297 -24.234 -11.703 1 94.38 193 ASN A O 1
ATOM 1494 N N . LEU A 1 194 ? -9.156 -24.219 -9.672 1 95.81 194 LEU A N 1
ATOM 1495 C CA . LEU A 1 194 ? -10.086 -23.141 -10.008 1 95.81 194 LEU A CA 1
ATOM 1496 C C . LEU A 1 194 ? -9.336 -21.875 -10.406 1 95.81 194 LEU A C 1
ATOM 1498 O O . LEU A 1 194 ? -9.656 -21.266 -11.43 1 95.81 194 LEU A O 1
ATOM 1502 N N . VAL A 1 195 ? -8.352 -21.422 -9.633 1 97.25 195 VAL A N 1
ATOM 1503 C CA . VAL A 1 195 ? -7.566 -20.234 -9.906 1 97.25 195 VAL A CA 1
ATOM 1504 C C . VAL A 1 195 ? -6.863 -20.375 -11.258 1 97.25 195 VAL A C 1
ATOM 1506 O O . VAL A 1 195 ? -6.891 -19.469 -12.086 1 97.25 195 VAL A O 1
ATOM 1509 N N . LYS A 1 196 ? -6.285 -21.547 -11.484 1 96.56 196 LYS A N 1
ATOM 1510 C CA . LYS A 1 196 ? -5.617 -21.797 -12.758 1 96.56 196 LYS A CA 1
ATOM 1511 C C . LYS A 1 196 ? -6.598 -21.703 -13.922 1 96.56 196 LYS A C 1
ATOM 1513 O O . LYS A 1 196 ? -6.266 -21.156 -14.977 1 96.56 196 LYS A O 1
ATOM 1518 N N . ASN A 1 197 ? -7.754 -22.219 -13.727 1 95.5 197 ASN A N 1
ATOM 1519 C CA . ASN A 1 197 ? -8.781 -22.156 -14.758 1 95.5 197 ASN A CA 1
ATOM 1520 C C . ASN A 1 197 ? -9.18 -20.719 -15.062 1 95.5 197 ASN A C 1
ATOM 1522 O O . ASN A 1 197 ? -9.289 -20.328 -16.234 1 95.5 197 ASN A O 1
ATOM 1526 N N . ILE A 1 198 ? -9.43 -19.953 -14.039 1 97.38 198 ILE A N 1
ATOM 1527 C CA . ILE A 1 198 ? -9.805 -18.562 -14.203 1 97.38 198 ILE A CA 1
ATOM 1528 C C . ILE A 1 198 ? -8.695 -17.812 -14.945 1 97.38 198 ILE A C 1
ATOM 1530 O O . ILE A 1 198 ? -8.961 -17.094 -15.914 1 97.38 198 ILE A O 1
ATOM 1534 N N . LEU A 1 199 ? -7.457 -17.953 -14.523 1 97.88 199 LEU A N 1
ATOM 1535 C CA . LEU A 1 199 ? -6.324 -17.281 -15.156 1 97.88 199 LEU A CA 1
ATOM 1536 C C . LEU A 1 199 ? -6.16 -17.734 -16.594 1 97.88 199 LEU A C 1
ATOM 1538 O O . LEU A 1 199 ? -5.844 -16.922 -17.484 1 97.88 199 LEU A O 1
ATOM 1542 N N . GLY A 1 200 ? -6.312 -19 -16.812 1 97.12 200 GLY A N 1
ATOM 1543 C CA . GLY A 1 200 ? -6.25 -19.516 -18.172 1 97.12 200 GLY A CA 1
ATOM 1544 C C . GLY A 1 200 ? -7.293 -18.922 -19.094 1 97.12 200 GLY A C 1
ATOM 1545 O O . GLY A 1 200 ? -6.988 -18.547 -20.219 1 97.12 200 GLY A O 1
ATOM 1546 N N . LYS A 1 201 ? -8.5 -18.891 -18.625 1 97.12 201 LYS A N 1
ATOM 1547 C CA . LYS A 1 201 ? -9.562 -18.297 -19.422 1 97.12 201 LYS A CA 1
ATOM 1548 C C . LYS A 1 201 ? -9.266 -16.828 -19.734 1 97.12 201 LYS A C 1
ATOM 1550 O O . LYS A 1 201 ? -9.469 -16.359 -20.844 1 97.12 201 LYS A O 1
ATOM 1555 N N . TYR A 1 202 ? -8.828 -16.094 -18.734 1 98.19 202 TYR A N 1
ATOM 1556 C CA . TYR A 1 202 ? -8.414 -14.719 -18.938 1 98.19 202 TYR A CA 1
ATOM 1557 C C . TYR A 1 202 ? -7.324 -14.633 -20.016 1 98.19 202 TYR A C 1
ATOM 1559 O O . TYR A 1 202 ? -7.422 -13.836 -20.938 1 98.19 202 TYR A O 1
ATOM 1567 N N . ASP A 1 203 ? -6.324 -15.414 -19.828 1 97.94 203 ASP A N 1
ATOM 1568 C CA . ASP A 1 203 ? -5.16 -15.375 -20.703 1 97.94 203 ASP A CA 1
ATOM 1569 C C . ASP A 1 203 ? -5.555 -15.664 -22.156 1 97.94 203 ASP A C 1
ATOM 1571 O O . ASP A 1 203 ? -4.961 -15.117 -23.078 1 97.94 203 ASP A O 1
ATOM 1575 N N . ALA A 1 204 ? -6.543 -16.453 -22.375 1 97.31 204 ALA A N 1
ATOM 1576 C CA . ALA A 1 204 ? -7.012 -16.859 -23.703 1 97.31 204 ALA A CA 1
ATOM 1577 C C . ALA A 1 204 ? -7.926 -15.797 -24.297 1 97.31 204 ALA A C 1
ATOM 1579 O O . ALA A 1 204 ? -8.211 -15.812 -25.5 1 97.31 204 ALA A O 1
ATOM 1580 N N . SER A 1 205 ? -8.406 -14.938 -23.5 1 97.56 205 SER A N 1
ATOM 1581 C CA . SER A 1 205 ? -9.336 -13.922 -23.969 1 97.56 205 SER A CA 1
ATOM 1582 C C . SER A 1 205 ? -8.602 -12.773 -24.656 1 97.56 205 SER A C 1
ATOM 1584 O O . SER A 1 205 ? -7.383 -12.641 -24.531 1 97.56 205 SER A O 1
ATOM 1586 N N . SER A 1 206 ? -9.312 -11.922 -25.359 1 97.06 206 SER A N 1
ATOM 1587 C CA . SER A 1 206 ? -8.734 -10.742 -26 1 97.06 206 SER A CA 1
ATOM 1588 C C . SER A 1 206 ? -8.82 -9.523 -25.094 1 97.06 206 SER A C 1
ATOM 1590 O O . SER A 1 206 ? -8.453 -8.414 -25.484 1 97.06 206 SER A O 1
ATOM 1592 N N . ILE A 1 207 ? -9.312 -9.773 -23.875 1 97.75 207 ILE A N 1
ATOM 1593 C CA . ILE A 1 207 ? -9.531 -8.664 -22.953 1 97.75 207 ILE A CA 1
ATOM 1594 C C . ILE A 1 207 ? -8.234 -8.336 -22.234 1 97.75 207 ILE A C 1
ATOM 1596 O O . ILE A 1 207 ? -7.582 -9.227 -21.672 1 97.75 207 ILE A O 1
ATOM 1600 N N . ASP A 1 208 ? -7.84 -7.094 -22.156 1 97.06 208 ASP A N 1
ATOM 1601 C CA . ASP A 1 208 ? -6.555 -6.699 -21.578 1 97.06 208 ASP A CA 1
ATOM 1602 C C . ASP A 1 208 ? -6.641 -6.582 -20.062 1 97.06 208 ASP A C 1
ATOM 1604 O O . ASP A 1 208 ? -5.855 -7.203 -19.344 1 97.06 208 ASP A O 1
ATOM 1608 N N . LYS A 1 209 ? -7.672 -5.82 -19.594 1 97.25 209 LYS A N 1
ATOM 1609 C CA . LYS A 1 209 ? -7.789 -5.57 -18.172 1 97.25 209 LYS A CA 1
ATOM 1610 C C . LYS A 1 209 ? -8.531 -6.707 -17.469 1 97.25 209 LYS A C 1
ATOM 1612 O O . LYS A 1 209 ? -9.602 -7.125 -17.906 1 97.25 209 LYS A O 1
ATOM 1617 N N . PHE A 1 210 ? -7.973 -7.203 -16.406 1 98.06 210 PHE A N 1
ATOM 1618 C CA . PHE A 1 210 ? -8.586 -8.312 -15.68 1 98.06 210 PHE A CA 1
ATOM 1619 C C . PHE A 1 210 ? -9.953 -7.922 -15.141 1 98.06 210 PHE A C 1
ATOM 1621 O O . PHE A 1 210 ? -10.883 -8.727 -15.141 1 98.06 210 PHE A O 1
ATOM 1628 N N . SER A 1 211 ? -10.086 -6.668 -14.641 1 98.12 211 SER A N 1
ATOM 1629 C CA . SER A 1 211 ? -11.375 -6.188 -14.148 1 98.12 211 SER A CA 1
ATOM 1630 C C . SER A 1 211 ? -12.445 -6.266 -15.234 1 98.12 211 SER A C 1
ATOM 1632 O O . SER A 1 211 ? -13.57 -6.688 -14.969 1 98.12 211 SER A O 1
ATOM 1634 N N . THR A 1 212 ? -12.094 -5.844 -16.406 1 98.19 212 THR A N 1
ATOM 1635 C CA . THR A 1 212 ? -13.008 -5.918 -17.531 1 98.19 212 THR A CA 1
ATOM 1636 C C . THR A 1 212 ? -13.359 -7.367 -17.844 1 98.19 212 THR A C 1
ATOM 1638 O O . THR A 1 212 ? -14.516 -7.688 -18.125 1 98.19 212 THR A O 1
ATOM 1641 N N . PHE A 1 213 ? -12.359 -8.258 -17.828 1 98.62 213 PHE A N 1
ATOM 1642 C CA . PHE A 1 213 ? -12.586 -9.688 -18.047 1 98.62 213 PHE A CA 1
ATOM 1643 C C . PHE A 1 213 ? -13.633 -10.219 -17.062 1 98.62 213 PHE A C 1
ATOM 1645 O O . PHE A 1 213 ? -14.57 -10.914 -17.469 1 98.62 213 PHE A O 1
ATOM 1652 N N . VAL A 1 214 ? -13.492 -9.891 -15.766 1 98.5 214 VAL A N 1
ATOM 1653 C CA . VAL A 1 214 ? -14.422 -10.352 -14.742 1 98.5 214 VAL A CA 1
ATOM 1654 C C . VAL A 1 214 ? -15.828 -9.828 -15.039 1 98.5 214 VAL A C 1
ATOM 1656 O O . VAL A 1 214 ? -16.797 -10.586 -15.008 1 98.5 214 VAL A O 1
ATOM 1659 N N . HIS A 1 215 ? -15.898 -8.539 -15.352 1 97.75 215 HIS A N 1
ATOM 1660 C CA . HIS A 1 215 ? -17.172 -7.895 -15.609 1 97.75 215 HIS A CA 1
ATOM 1661 C C . HIS A 1 215 ? -17.875 -8.523 -16.812 1 97.75 215 HIS A C 1
ATOM 1663 O O . HIS A 1 215 ? -19.094 -8.734 -16.781 1 97.75 215 HIS A O 1
ATOM 1669 N N . LYS A 1 216 ? -17.156 -8.867 -17.812 1 98.06 216 LYS A N 1
ATOM 1670 C CA . LYS A 1 216 ? -17.734 -9.383 -19.047 1 98.06 216 LYS A CA 1
ATOM 1671 C C . LYS A 1 216 ? -18.047 -10.875 -18.938 1 98.06 216 LYS A C 1
ATOM 1673 O O . LYS A 1 216 ? -18.703 -11.438 -19.812 1 98.06 216 LYS A O 1
ATOM 1678 N N . ASN A 1 217 ? -17.594 -11.547 -17.953 1 97.56 217 ASN A N 1
ATOM 1679 C CA . ASN A 1 217 ? -17.766 -12.992 -17.828 1 97.56 217 ASN A CA 1
ATOM 1680 C C . ASN A 1 217 ? -18.562 -13.352 -16.578 1 97.56 217 ASN A C 1
ATOM 1682 O O . ASN A 1 217 ? -18.266 -14.336 -15.906 1 97.56 217 ASN A O 1
ATOM 1686 N N . LYS A 1 218 ? -19.5 -12.57 -16.234 1 95.75 218 LYS A N 1
ATOM 1687 C CA . LYS A 1 218 ? -20.344 -12.789 -15.062 1 95.75 218 LYS A CA 1
ATOM 1688 C C . LYS A 1 218 ? -21.016 -14.164 -15.125 1 95.75 218 LYS A C 1
ATOM 1690 O O . LYS A 1 218 ? -21.062 -14.875 -14.125 1 95.75 218 LYS A O 1
ATOM 1695 N N . THR A 1 219 ? -21.5 -14.555 -16.297 1 95.12 219 THR A N 1
ATOM 1696 C CA . THR A 1 219 ? -22.188 -15.828 -16.469 1 95.12 219 THR A CA 1
ATOM 1697 C C . THR A 1 219 ? -21.25 -17 -16.203 1 95.12 219 THR A C 1
ATOM 1699 O O . THR A 1 219 ? -21.656 -18.016 -15.641 1 95.12 219 THR A O 1
ATOM 1702 N N . TYR A 1 220 ? -20.062 -16.828 -16.641 1 94.81 220 TYR A N 1
ATOM 1703 C CA . TYR A 1 220 ? -19.047 -17.828 -16.375 1 94.81 220 TYR A CA 1
ATOM 1704 C C . TYR A 1 220 ? -18.891 -18.062 -14.875 1 94.81 220 TYR A C 1
ATOM 1706 O O . TYR A 1 220 ? -18.906 -19.203 -14.406 1 94.81 220 TYR A O 1
ATOM 1714 N N . PHE A 1 221 ? -18.797 -17.062 -14.039 1 95.81 221 PHE A N 1
ATOM 1715 C CA . PHE A 1 221 ? -18.609 -17.156 -12.602 1 95.81 221 PHE A CA 1
ATOM 1716 C C . PHE A 1 221 ? -19.859 -17.703 -11.922 1 95.81 221 PHE A C 1
ATOM 1718 O O . PHE A 1 221 ? -19.781 -18.484 -10.969 1 95.81 221 PHE A O 1
ATOM 1725 N N . ASP A 1 222 ? -21 -17.266 -12.445 1 93.81 222 ASP A N 1
ATOM 1726 C CA . ASP A 1 222 ? -22.25 -17.812 -11.938 1 93.81 222 ASP A CA 1
ATOM 1727 C C . ASP A 1 222 ? -22.328 -19.312 -12.133 1 93.81 222 ASP A C 1
ATOM 1729 O O . ASP A 1 222 ? -22.734 -20.047 -11.227 1 93.81 222 ASP A O 1
ATOM 1733 N N . GLN A 1 223 ? -21.906 -19.766 -13.289 1 92.75 223 GLN A N 1
ATOM 1734 C CA . GLN A 1 223 ? -21.922 -21.188 -13.609 1 92.75 223 GLN A CA 1
ATOM 1735 C C . GLN A 1 223 ? -20.938 -21.953 -12.727 1 92.75 223 GLN A C 1
ATOM 1737 O O . GLN A 1 223 ? -21.234 -23.062 -12.289 1 92.75 223 GLN A O 1
ATOM 1742 N N . LEU A 1 224 ? -19.797 -21.359 -12.508 1 91.81 224 LEU A N 1
ATOM 1743 C CA . LEU A 1 224 ? -18.828 -21.984 -11.609 1 91.81 224 LEU A CA 1
ATOM 1744 C C . LEU A 1 224 ? -19.422 -22.188 -10.227 1 91.81 224 LEU A C 1
ATOM 1746 O O . LEU A 1 224 ? -19.219 -23.25 -9.609 1 91.81 224 LEU A O 1
ATOM 1750 N N . GLN A 1 225 ? -20.141 -21.219 -9.758 1 89.88 225 GLN A N 1
ATOM 1751 C CA . GLN A 1 225 ? -20.734 -21.281 -8.43 1 89.88 225 GLN A CA 1
ATOM 1752 C C . GLN A 1 225 ? -21.844 -22.344 -8.367 1 89.88 225 GLN A C 1
ATOM 1754 O O . GLN A 1 225 ? -21.938 -23.094 -7.402 1 89.88 225 GLN A O 1
ATOM 1759 N N . GLU A 1 226 ? -22.812 -22.391 -9.344 1 84.56 226 GLU A N 1
ATOM 1760 C CA . GLU A 1 226 ? -23.969 -23.297 -9.391 1 84.56 226 GLU A CA 1
ATOM 1761 C C . GLU A 1 226 ? -23.531 -24.734 -9.648 1 84.56 226 GLU A C 1
ATOM 1763 O O . GLU A 1 226 ? -24.141 -25.672 -9.141 1 84.56 226 GLU A O 1
ATOM 1768 N N . GLY A 1 227 ? -22.828 -24.953 -10.789 1 68.44 227 GLY A N 1
ATOM 1769 C CA . GLY A 1 227 ? -22.469 -26.297 -11.227 1 68.44 227 GLY A CA 1
ATOM 1770 C C . GLY A 1 227 ? -21.641 -27.062 -10.211 1 68.44 227 GLY A C 1
ATOM 1771 O O . GLY A 1 227 ? -21.406 -28.266 -10.359 1 68.44 227 GLY A O 1
ATOM 1772 N N . GLY A 1 228 ? -21.562 -26.562 -9.055 1 59.41 228 GLY A N 1
ATOM 1773 C CA . GLY A 1 228 ? -20.719 -27.281 -8.117 1 59.41 228 GLY A CA 1
ATOM 1774 C C . GLY A 1 228 ? -19.297 -27.484 -8.625 1 59.41 228 GLY A C 1
ATOM 1775 O O . GLY A 1 228 ? -19.094 -28.094 -9.68 1 59.41 228 GLY A O 1
ATOM 1776 N N . LEU A 1 229 ? -18.359 -27.031 -8.625 1 50.78 229 LEU A N 1
ATOM 1777 C CA . LEU A 1 229 ? -17.141 -26.531 -9.25 1 50.78 229 LEU A CA 1
ATOM 1778 C C . LEU A 1 229 ? -16.453 -27.641 -10.047 1 50.78 229 LEU A C 1
ATOM 1780 O O . LEU A 1 229 ? -16.312 -27.531 -11.273 1 50.78 229 LEU A O 1
ATOM 1784 N N . TYR A 1 230 ? -14.906 -27.953 -9.703 1 49.59 230 TYR A N 1
ATOM 1785 C CA . TYR A 1 230 ? -13.539 -27.812 -10.195 1 49.59 230 TYR A CA 1
ATOM 1786 C C . TYR A 1 230 ? -12.992 -29.141 -10.695 1 49.59 230 TYR A C 1
ATOM 1788 O O . TYR A 1 230 ? -11.812 -29.25 -11.039 1 49.59 230 TYR A O 1
ATOM 1796 N N . ASP A 1 231 ? -13.711 -29.969 -10.492 1 49.59 231 ASP A N 1
ATOM 1797 C CA . ASP A 1 231 ? -12.945 -31.188 -10.773 1 49.59 231 ASP A CA 1
ATOM 1798 C C . ASP A 1 231 ? -12.602 -31.281 -12.266 1 49.59 231 ASP A C 1
ATOM 1800 O O . ASP A 1 231 ? -11.555 -31.797 -12.633 1 49.59 231 ASP A O 1
ATOM 1804 N N . ASN A 1 232 ? -13.531 -30.969 -13.133 1 45.81 232 ASN A N 1
ATOM 1805 C CA . ASN A 1 232 ? -13.266 -31.234 -14.547 1 45.81 232 ASN A CA 1
ATOM 1806 C C . ASN A 1 232 ? -12.617 -30.031 -15.234 1 45.81 232 ASN A C 1
ATOM 1808 O O . ASN A 1 232 ? -12.68 -29.906 -16.453 1 45.81 232 ASN A O 1
ATOM 1812 N N . LEU A 1 233 ? -12.109 -29.125 -14.508 1 46.41 233 LEU A N 1
ATOM 1813 C CA . LEU A 1 233 ? -11.523 -27.969 -15.18 1 46.41 233 LEU A CA 1
ATOM 1814 C C . LEU A 1 233 ? -10.109 -28.266 -15.656 1 46.41 233 LEU A C 1
ATOM 1816 O O . LEU A 1 233 ? -9.211 -28.484 -14.844 1 46.41 233 LEU A O 1
ATOM 1820 N N . GLU A 1 234 ? -9.898 -28.859 -16.812 1 41.78 234 GLU A N 1
ATOM 1821 C CA . GLU A 1 234 ? -8.586 -29.062 -17.422 1 41.78 234 GLU A CA 1
ATOM 1822 C C . GLU A 1 234 ? -7.926 -27.734 -17.766 1 41.78 234 GLU A C 1
ATOM 1824 O O . GLU A 1 234 ? -8.523 -26.891 -18.453 1 41.78 234 GLU A O 1
ATOM 1829 N N . PHE A 1 235 ? -7.141 -27.234 -16.859 1 43.28 235 PHE A N 1
ATOM 1830 C CA . PHE A 1 235 ? -6.285 -26.125 -17.234 1 43.28 235 PHE A CA 1
ATOM 1831 C C . PHE A 1 235 ? -5.371 -26.5 -18.391 1 43.28 235 PHE A C 1
ATOM 1833 O O . PHE A 1 235 ? -4.598 -27.453 -18.297 1 43.28 235 PHE A O 1
ATOM 1840 N N . LYS A 1 236 ? -5.504 -26.031 -19.75 1 38.66 236 LYS A N 1
ATOM 1841 C CA . LYS A 1 236 ? -4.516 -26.156 -20.812 1 38.66 236 LYS A CA 1
ATOM 1842 C C . LYS A 1 236 ? -3.543 -24.984 -20.812 1 38.66 236 LYS A C 1
ATOM 1844 O O . LYS A 1 236 ? -3.943 -23.844 -21.031 1 38.66 236 LYS A O 1
ATOM 1849 N N . PRO A 1 237 ? -2.316 -25.062 -20.312 1 42.22 237 PRO A N 1
ATOM 1850 C CA . PRO A 1 237 ? -1.344 -23.969 -20.422 1 42.22 237 PRO A CA 1
ATOM 1851 C C . PRO A 1 237 ? -1.079 -23.578 -21.875 1 42.22 237 PRO A C 1
ATOM 1853 O O . PRO A 1 237 ? -1.093 -24.422 -22.766 1 42.22 237 PRO A O 1
ATOM 1856 N N . ASN A 1 238 ? -1.452 -22.391 -22.219 1 39.03 238 ASN A N 1
ATOM 1857 C CA . ASN A 1 238 ? -1.052 -22.031 -23.562 1 39.03 238 ASN A CA 1
ATOM 1858 C C . ASN A 1 238 ? 0.424 -22.328 -23.812 1 39.03 238 ASN A C 1
ATOM 1860 O O . ASN A 1 238 ? 1.277 -21.984 -23 1 39.03 238 ASN A O 1
ATOM 1864 N N . ALA A 1 239 ? 0.84 -23.234 -24.703 1 37.25 239 ALA A N 1
ATOM 1865 C CA . ALA A 1 239 ? 2.162 -23.609 -25.203 1 37.25 239 ALA A CA 1
ATOM 1866 C C . ALA A 1 239 ? 3.014 -22.375 -25.5 1 37.25 239 ALA A C 1
ATOM 1868 O O . ALA A 1 239 ? 2.566 -21.453 -26.188 1 37.25 239 ALA A O 1
ATOM 1869 N N . ALA A 1 240 ? 4.109 -21.953 -24.766 1 36.53 240 ALA A N 1
ATOM 1870 C CA . ALA A 1 240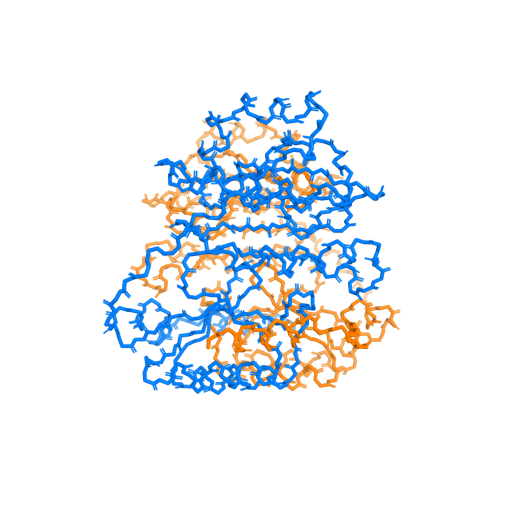 ? 5.227 -21.109 -25.156 1 36.53 240 ALA A CA 1
ATOM 1871 C C . ALA A 1 240 ? 5.602 -21.344 -26.625 1 36.53 240 ALA A C 1
ATOM 1873 O O . ALA A 1 240 ? 5.93 -22.469 -27.016 1 36.53 240 ALA A O 1
ATOM 1874 N N . SER A 1 241 ? 5.066 -20.594 -27.531 1 31.44 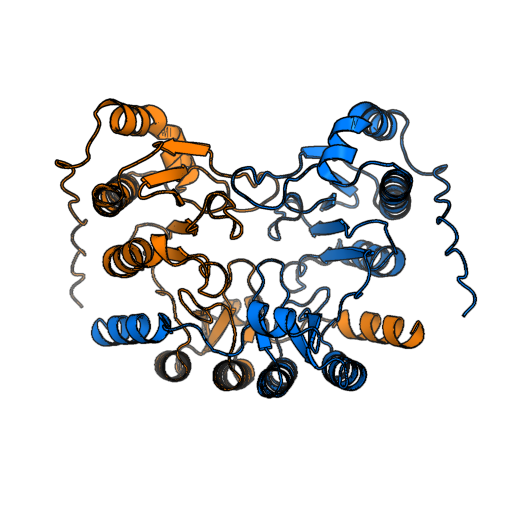241 SER A N 1
ATOM 1875 C CA . SER A 1 241 ? 5.727 -20.656 -28.828 1 31.44 241 SER A CA 1
ATOM 1876 C C . SER A 1 241 ? 7.242 -20.562 -28.688 1 31.44 241 SER A C 1
ATOM 1878 O O . SER A 1 241 ? 7.75 -19.609 -28.078 1 31.44 241 SER A O 1
ATOM 1880 N N . SER A 1 242 ? 7.965 -21.609 -28.688 1 29.31 242 SER A N 1
ATOM 1881 C CA . SER A 1 242 ? 9.406 -21.75 -28.875 1 29.31 242 SER A CA 1
ATOM 1882 C C . SER A 1 242 ? 9.93 -20.75 -29.891 1 29.31 242 SER A C 1
ATOM 1884 O O . SER A 1 242 ? 9.727 -20.906 -31.094 1 29.31 242 SER A O 1
ATOM 1886 N N . VAL A 1 243 ? 10.031 -19.5 -29.734 1 27.47 243 VAL A N 1
ATOM 1887 C CA . VAL A 1 243 ? 10.875 -18.734 -30.641 1 27.47 243 VAL A CA 1
ATOM 1888 C C . VAL A 1 243 ? 12.281 -19.328 -30.688 1 27.47 243 VAL A C 1
ATOM 1890 O O . VAL A 1 243 ? 12.945 -19.422 -29.641 1 27.47 243 VAL A O 1
ATOM 1893 N N . ASN A 1 244 ? 12.562 -20.078 -31.562 1 28.05 244 ASN A N 1
ATOM 1894 C CA . ASN A 1 244 ? 13.883 -20.391 -32.094 1 28.05 244 ASN A CA 1
ATOM 1895 C C . ASN A 1 244 ? 14.75 -19.141 -32.188 1 28.05 244 ASN A C 1
ATOM 1897 O O . ASN A 1 244 ? 14.43 -18.203 -32.938 1 28.05 244 ASN A O 1
ATOM 1901 N N . LEU A 1 245 ? 15.516 -18.75 -31.141 1 20.8 245 LEU A N 1
ATOM 1902 C CA . LEU A 1 245 ? 16.797 -18.188 -31.547 1 20.8 245 LEU A CA 1
ATOM 1903 C C . LEU A 1 245 ? 17.688 -19.25 -32.188 1 20.8 245 LEU A C 1
ATOM 1905 O O . LEU A 1 245 ? 17.703 -20.406 -31.734 1 20.8 245 LEU A O 1
ATOM 1909 N N . MET B 1 1 ? 17.578 -20.406 -15.539 1 55.06 1 MET B N 1
ATOM 1910 C CA . MET B 1 1 ? 16.422 -19.547 -15.305 1 55.06 1 MET B CA 1
ATOM 1911 C C . MET B 1 1 ? 15.414 -20.25 -14.383 1 55.06 1 MET B C 1
ATOM 1913 O O . MET B 1 1 ? 15.008 -19.672 -13.367 1 55.06 1 MET B O 1
ATOM 1917 N N . GLN B 1 2 ? 15.234 -21.594 -14.664 1 60.38 2 GLN B N 1
ATOM 1918 C CA . GLN B 1 2 ? 14.305 -22.359 -13.844 1 60.38 2 GLN B CA 1
ATOM 1919 C C . GLN B 1 2 ? 14.883 -22.609 -12.453 1 60.38 2 GLN B C 1
ATOM 1921 O O . GLN B 1 2 ? 14.172 -22.5 -11.453 1 60.38 2 GLN B O 1
ATOM 1926 N N . GLU B 1 3 ? 16.188 -22.859 -12.469 1 68.62 3 GLU B N 1
ATOM 1927 C CA . GLU B 1 3 ? 16.844 -23.125 -11.188 1 68.62 3 GLU B CA 1
ATOM 1928 C C . GLU B 1 3 ? 16.859 -21.875 -10.312 1 68.62 3 GLU B C 1
ATOM 1930 O O . GLU B 1 3 ? 16.609 -21.953 -9.109 1 68.62 3 GLU B O 1
ATOM 1935 N N . TYR B 1 4 ? 17.094 -20.812 -10.93 1 73.31 4 TYR B N 1
ATOM 1936 C CA . TYR B 1 4 ? 17.078 -19.562 -10.188 1 73.31 4 TYR B CA 1
ATOM 1937 C C . TYR B 1 4 ? 15.703 -19.266 -9.609 1 73.31 4 TYR B C 1
ATOM 1939 O O . TYR B 1 4 ? 15.578 -18.891 -8.438 1 73.31 4 TYR B O 1
ATOM 1947 N N . ALA B 1 5 ? 14.766 -19.531 -10.375 1 76.5 5 ALA B N 1
ATOM 1948 C CA . ALA B 1 5 ? 13.391 -19.25 -9.945 1 76.5 5 ALA B CA 1
ATOM 1949 C C . ALA B 1 5 ? 13.016 -20.125 -8.75 1 76.5 5 ALA B C 1
ATOM 1951 O O . ALA B 1 5 ? 12.367 -19.656 -7.809 1 76.5 5 ALA B O 1
ATOM 1952 N N . LYS B 1 6 ? 13.422 -21.344 -8.828 1 78.31 6 LYS B N 1
ATOM 1953 C CA . LYS B 1 6 ? 13.133 -22.266 -7.73 1 78.31 6 LYS B CA 1
ATOM 1954 C C . LYS B 1 6 ? 13.836 -21.828 -6.449 1 78.31 6 LYS B C 1
ATOM 1956 O O . LYS B 1 6 ? 13.227 -21.812 -5.375 1 78.31 6 LYS B O 1
ATOM 1961 N N . LYS B 1 7 ? 15.078 -21.516 -6.578 1 80.69 7 LYS B N 1
ATOM 1962 C CA . LYS B 1 7 ? 15.852 -21.078 -5.418 1 80.69 7 LYS B CA 1
ATOM 1963 C C . LYS B 1 7 ? 15.297 -19.781 -4.844 1 80.69 7 LYS B C 1
ATOM 1965 O O . LYS B 1 7 ? 15.195 -19.625 -3.625 1 80.69 7 LYS B O 1
ATOM 1970 N N . ASN B 1 8 ? 14.969 -18.891 -5.691 1 83.19 8 ASN B N 1
ATOM 1971 C CA . ASN B 1 8 ? 14.359 -17.625 -5.316 1 83.19 8 ASN B CA 1
ATOM 1972 C C . ASN B 1 8 ? 13.078 -17.828 -4.512 1 83.19 8 ASN B C 1
ATOM 1974 O O . ASN B 1 8 ? 12.906 -17.234 -3.445 1 83.19 8 ASN B O 1
ATOM 1978 N N . PHE B 1 9 ? 12.352 -18.781 -4.957 1 81.75 9 PHE B N 1
ATOM 1979 C CA . PHE B 1 9 ? 11.078 -19.094 -4.324 1 81.75 9 PHE B CA 1
ATOM 1980 C C . PHE B 1 9 ? 11.289 -19.719 -2.953 1 81.75 9 PHE B C 1
ATOM 1982 O O . PHE B 1 9 ? 10.727 -19.25 -1.959 1 81.75 9 PHE B O 1
ATOM 1989 N N . GLU B 1 10 ? 12.094 -20.719 -2.852 1 82.38 10 GLU B N 1
ATOM 1990 C CA . GLU B 1 10 ? 12.32 -21.453 -1.612 1 82.38 10 GLU B CA 1
ATOM 1991 C C . GLU B 1 10 ? 12.891 -20.547 -0.526 1 82.38 10 GLU B C 1
ATOM 1993 O O . GLU B 1 10 ? 12.445 -20.594 0.623 1 82.38 10 GLU B O 1
ATOM 1998 N N . LYS B 1 11 ? 13.75 -19.719 -0.912 1 82.81 11 LYS B N 1
ATOM 1999 C CA . LYS B 1 11 ? 14.383 -18.812 0.034 1 82.81 11 LYS B CA 1
ATOM 2000 C C . LYS B 1 11 ? 13.406 -17.75 0.513 1 82.81 11 LYS B C 1
ATOM 2002 O O . LYS B 1 11 ? 13.406 -17.375 1.689 1 82.81 11 LYS B O 1
ATOM 2007 N N . ALA B 1 12 ? 12.57 -17.391 -0.36 1 83.19 12 ALA B N 1
ATOM 2008 C CA . ALA B 1 12 ? 11.688 -16.266 -0.08 1 83.19 12 ALA B CA 1
ATOM 2009 C C . ALA B 1 12 ? 10.523 -16.672 0.814 1 83.19 12 ALA B C 1
ATOM 2011 O O . ALA B 1 12 ? 9.82 -15.828 1.366 1 83.19 12 ALA B O 1
ATOM 2012 N N . LEU B 1 13 ? 10.297 -17.922 1.012 1 82.62 13 LEU B N 1
ATOM 2013 C CA . LEU B 1 13 ? 9.242 -18.359 1.916 1 82.62 13 LEU B CA 1
ATOM 2014 C C . LEU B 1 13 ? 9.555 -17.969 3.355 1 82.62 13 LEU B C 1
ATOM 2016 O O . LEU B 1 13 ? 8.656 -17.641 4.129 1 82.62 13 LEU B O 1
ATOM 2020 N N . GLN B 1 14 ? 10.836 -17.922 3.74 1 76.81 14 GLN B N 1
ATOM 2021 C CA . GLN B 1 14 ? 11.352 -17.484 5.031 1 76.81 14 GLN B CA 1
ATOM 2022 C C . GLN B 1 14 ? 10.516 -18.031 6.18 1 76.81 14 GLN B C 1
ATOM 2024 O O . GLN B 1 14 ? 10.062 -17.281 7.043 1 76.81 14 GLN B O 1
ATOM 2029 N N . LEU B 1 15 ? 10.289 -19.266 6.219 1 78.88 15 LEU B N 1
ATOM 2030 C CA . LEU B 1 15 ? 9.594 -19.953 7.301 1 78.88 15 LEU B CA 1
ATOM 2031 C C . LEU B 1 15 ? 10.57 -20.797 8.117 1 78.88 15 LEU B C 1
ATOM 2033 O O . LEU B 1 15 ? 11.516 -21.375 7.57 1 78.88 15 LEU B O 1
ATOM 2037 N N . PRO B 1 16 ? 10.477 -20.828 9.422 1 80 16 PRO B N 1
ATOM 2038 C CA . PRO B 1 16 ? 9.414 -20.188 10.195 1 80 16 PRO B CA 1
ATOM 2039 C C . PRO B 1 16 ? 9.586 -18.672 10.281 1 80 16 PRO B C 1
ATOM 2041 O O . PRO B 1 16 ? 10.648 -18.156 9.945 1 80 16 PRO B O 1
ATOM 2044 N N . MET B 1 17 ? 8.57 -17.984 10.75 1 83.25 17 MET B N 1
ATOM 2045 C CA . MET B 1 17 ? 8.617 -16.531 10.938 1 83.25 17 MET B CA 1
ATOM 2046 C C . MET B 1 17 ? 9.75 -16.141 11.883 1 83.25 17 MET B C 1
ATOM 2048 O O . MET B 1 17 ? 10.078 -16.891 12.805 1 83.25 17 MET B O 1
ATOM 2052 N N . PRO B 1 18 ? 10.25 -14.922 11.656 1 84.81 18 PRO B N 1
ATOM 2053 C CA . PRO B 1 18 ? 11.32 -14.484 12.562 1 84.81 18 PRO B CA 1
ATOM 2054 C C . PRO B 1 18 ? 10.859 -14.391 14.016 1 84.81 18 PRO B C 1
ATOM 2056 O O . PRO B 1 18 ? 9.672 -14.203 14.281 1 84.81 18 PRO B O 1
ATOM 2059 N N . ASN B 1 19 ? 11.82 -14.516 14.852 1 83.81 19 ASN B N 1
ATOM 2060 C CA . ASN B 1 19 ? 11.539 -14.469 16.281 1 83.81 19 ASN B CA 1
ATOM 2061 C C . ASN B 1 19 ? 11.242 -13.055 16.75 1 83.81 19 ASN B C 1
ATOM 2063 O O . ASN B 1 19 ? 10.586 -12.859 17.781 1 83.81 19 ASN B O 1
ATOM 2067 N N . LYS B 1 20 ? 11.82 -12.117 16.094 1 86.88 20 LYS B N 1
ATOM 2068 C CA . LYS B 1 20 ? 11.602 -10.719 16.453 1 86.88 20 LYS B CA 1
ATOM 2069 C C . LYS B 1 20 ? 10.703 -10.031 15.43 1 86.88 20 LYS B C 1
ATOM 2071 O O . LYS B 1 20 ? 11.18 -9.555 14.398 1 86.88 20 LYS B O 1
ATOM 2076 N N . THR B 1 21 ? 9.43 -10.141 15.688 1 87.06 21 THR B N 1
ATOM 2077 C CA . THR B 1 21 ? 8.461 -9.477 14.828 1 87.06 21 THR B CA 1
ATOM 2078 C C . THR B 1 21 ? 7.832 -8.281 15.539 1 87.06 21 THR B C 1
ATOM 2080 O O . THR B 1 21 ? 7.98 -8.125 16.75 1 87.06 21 THR B O 1
ATOM 2083 N N . PHE B 1 22 ? 7.207 -7.473 14.773 1 87.94 22 PHE B N 1
ATOM 2084 C CA . PHE B 1 22 ? 6.461 -6.336 15.297 1 87.94 22 PHE B CA 1
ATOM 2085 C C . PHE B 1 22 ? 5.48 -6.785 16.375 1 87.94 22 PHE B C 1
ATOM 2087 O O . PHE B 1 22 ? 5.473 -6.238 17.484 1 87.94 22 PHE B O 1
ATOM 2094 N N . ALA B 1 23 ? 4.754 -7.805 16.094 1 84.69 23 ALA B N 1
ATOM 2095 C CA . ALA B 1 23 ? 3.719 -8.266 17 1 84.69 23 ALA B CA 1
ATOM 2096 C C . ALA B 1 23 ? 4.332 -8.82 18.281 1 84.69 23 ALA B C 1
ATOM 2098 O O . ALA B 1 23 ? 3.865 -8.523 19.391 1 84.69 23 ALA B O 1
ATOM 2099 N N . LYS B 1 24 ? 5.375 -9.539 18.172 1 86.81 24 LYS B N 1
ATOM 2100 C CA . LYS B 1 24 ? 6.008 -10.172 19.312 1 86.81 24 LYS B CA 1
ATOM 2101 C C . LYS B 1 24 ? 6.676 -9.133 20.219 1 86.81 24 LYS B C 1
ATOM 2103 O O . LYS B 1 24 ? 6.59 -9.219 21.438 1 86.81 24 LYS B O 1
ATOM 2108 N N . LEU B 1 25 ? 7.289 -8.18 19.641 1 89.88 25 LEU B N 1
ATOM 2109 C CA . LEU B 1 25 ? 7.957 -7.145 20.422 1 89.88 25 LEU B CA 1
ATOM 2110 C C . LEU B 1 25 ? 6.941 -6.23 21.094 1 89.88 25 LEU B C 1
ATOM 2112 O O . LEU B 1 25 ? 7.125 -5.832 22.25 1 89.88 25 LEU B O 1
ATOM 2116 N N . LYS B 1 26 ? 5.867 -5.93 20.406 1 85.31 26 LYS B N 1
ATOM 2117 C CA . LYS B 1 26 ? 4.836 -5.074 21 1 85.31 26 LYS B CA 1
ATOM 2118 C C . LYS B 1 26 ? 4.18 -5.746 22.203 1 85.31 26 LYS B C 1
ATOM 2120 O O . LYS B 1 26 ? 3.75 -5.066 23.141 1 85.31 26 LYS B O 1
ATOM 2125 N N . ALA B 1 27 ? 4.184 -7.02 22.188 1 86.06 27 ALA B N 1
ATOM 2126 C CA . ALA B 1 27 ? 3.543 -7.785 23.25 1 86.06 27 ALA B CA 1
ATOM 2127 C C . ALA B 1 27 ? 4.34 -7.684 24.547 1 86.06 27 ALA B C 1
ATOM 2129 O O . ALA B 1 27 ? 3.801 -7.926 25.641 1 86.06 27 ALA B O 1
ATOM 2130 N N . THR B 1 28 ? 5.668 -7.359 24.594 1 87.75 28 THR B N 1
ATOM 2131 C CA . THR B 1 28 ? 6.492 -7.293 25.797 1 87.75 28 THR B CA 1
ATOM 2132 C C . THR B 1 28 ? 6.309 -5.957 26.5 1 87.75 28 THR B C 1
ATOM 2134 O O . THR B 1 28 ? 6.684 -5.809 27.672 1 87.75 28 THR B O 1
ATOM 2137 N N . ASP B 1 29 ? 5.727 -4.941 25.984 1 87.81 29 ASP B N 1
ATOM 2138 C CA . ASP B 1 29 ? 5.477 -3.596 26.484 1 87.81 29 ASP B CA 1
ATOM 2139 C C . ASP B 1 29 ? 6.77 -2.789 26.578 1 87.81 29 ASP B C 1
ATOM 2141 O O . ASP B 1 29 ? 6.746 -1.598 26.891 1 87.81 29 ASP B O 1
ATOM 2145 N N . ASP B 1 30 ? 7.914 -3.365 26.312 1 94.44 30 ASP B N 1
ATOM 2146 C CA . ASP B 1 30 ? 9.203 -2.691 26.375 1 94.44 30 ASP B CA 1
ATOM 2147 C C . ASP B 1 30 ? 9.539 -1.984 25.062 1 94.44 30 ASP B C 1
ATOM 2149 O O . ASP B 1 30 ? 10.523 -1.256 24.984 1 94.44 30 ASP B O 1
ATOM 2153 N N . TYR B 1 31 ? 8.695 -2.174 24.125 1 96.19 31 TYR B N 1
ATOM 2154 C CA . TYR B 1 31 ? 8.984 -1.631 22.797 1 96.19 31 TYR B CA 1
ATOM 2155 C C . TYR B 1 31 ? 7.84 -0.747 22.312 1 96.19 31 TYR B C 1
ATOM 2157 O O . TYR B 1 31 ? 6.695 -0.903 22.75 1 96.19 31 TYR B O 1
ATOM 2165 N N . VAL B 1 32 ? 8.211 0.206 21.484 1 94.88 32 VAL B N 1
ATOM 2166 C CA . VAL B 1 32 ? 7.234 1.067 20.828 1 94.88 32 VAL B CA 1
ATOM 2167 C C . VAL B 1 32 ? 7.43 1.015 19.312 1 94.88 32 VAL B C 1
ATOM 2169 O O . VAL B 1 32 ? 8.539 0.762 18.828 1 94.88 32 VAL B O 1
ATOM 2172 N N . ALA B 1 33 ? 6.359 1.184 18.594 1 95.31 33 ALA B N 1
ATOM 2173 C CA . ALA B 1 33 ? 6.387 1.224 17.141 1 95.31 33 ALA B CA 1
ATOM 2174 C C . ALA B 1 33 ? 6.359 2.662 16.625 1 95.31 33 ALA B C 1
ATOM 2176 O O . ALA B 1 33 ? 5.531 3.465 17.062 1 95.31 33 ALA B O 1
ATOM 2177 N N . LEU B 1 34 ? 7.289 3 15.766 1 95.81 34 LEU B N 1
ATOM 2178 C CA . LEU B 1 34 ? 7.332 4.285 15.078 1 95.81 34 LEU B CA 1
ATOM 2179 C C . LEU B 1 34 ? 6.914 4.137 13.617 1 95.81 34 LEU B C 1
ATOM 2181 O O . LEU B 1 34 ? 7.332 3.197 12.938 1 95.81 34 LEU B O 1
ATOM 2185 N N . ILE B 1 35 ? 6.043 4.984 13.18 1 95.25 35 ILE B N 1
ATOM 2186 C CA . ILE B 1 35 ? 5.727 5.07 11.758 1 95.25 35 ILE B CA 1
ATOM 2187 C C . ILE B 1 35 ? 6.75 5.961 11.062 1 95.25 35 ILE B C 1
ATOM 2189 O O . ILE B 1 35 ? 6.875 7.145 11.383 1 95.25 35 ILE B O 1
ATOM 2193 N N . VAL B 1 36 ? 7.469 5.375 10.102 1 96.56 36 VAL B N 1
ATOM 2194 C CA . VAL B 1 36 ? 8.586 6.062 9.469 1 96.56 36 VAL B CA 1
ATOM 2195 C C . VAL B 1 36 ? 8.422 6.039 7.953 1 96.56 36 VAL B C 1
ATOM 2197 O O . VAL B 1 36 ? 8.094 5 7.375 1 96.56 36 VAL B O 1
ATOM 2200 N N . ARG B 1 37 ? 8.609 7.195 7.324 1 94.81 37 ARG B N 1
ATOM 2201 C CA . ARG B 1 37 ? 8.469 7.309 5.875 1 94.81 37 ARG B CA 1
ATOM 2202 C C . ARG B 1 37 ? 9.773 7.762 5.234 1 94.81 37 ARG B C 1
ATOM 2204 O O . ARG B 1 37 ? 10.531 8.531 5.828 1 94.81 37 ARG B O 1
ATOM 2211 N N . PRO B 1 38 ? 10.031 7.305 3.973 1 93.38 38 PRO B N 1
ATOM 2212 C CA . PRO B 1 38 ? 11.234 7.773 3.279 1 93.38 38 PRO B CA 1
ATOM 2213 C C . PRO B 1 38 ? 11.25 9.289 3.098 1 93.38 38 PRO B C 1
ATOM 2215 O O . PRO B 1 38 ? 12.328 9.891 2.998 1 93.38 38 PRO B O 1
ATOM 2218 N N . GLY B 1 39 ? 10.125 9.906 3.043 1 91.62 39 GLY B N 1
ATOM 2219 C CA . GLY B 1 39 ? 9.852 11.32 2.863 1 91.62 39 GLY B CA 1
ATOM 2220 C C . GLY B 1 39 ? 8.375 11.648 2.785 1 91.62 39 GLY B C 1
ATOM 2221 O O . GLY B 1 39 ? 7.539 10.742 2.742 1 91.62 39 GLY B O 1
ATOM 2222 N N . LEU B 1 40 ? 8.164 12.938 2.811 1 90.31 40 LEU B N 1
ATOM 2223 C CA . LEU B 1 40 ? 6.773 13.359 2.697 1 90.31 40 LEU B CA 1
ATOM 2224 C C . LEU B 1 40 ? 6.336 13.422 1.237 1 90.31 40 LEU B C 1
ATOM 2226 O O . LEU B 1 40 ? 5.164 13.211 0.925 1 90.31 40 LEU B O 1
ATOM 2230 N N . ILE B 1 41 ? 7.297 13.68 0.382 1 90.31 41 ILE B N 1
ATOM 2231 C CA . ILE B 1 41 ? 7.047 13.766 -1.052 1 90.31 41 ILE B CA 1
ATOM 2232 C C . ILE B 1 41 ? 7.867 12.711 -1.784 1 90.31 41 ILE B C 1
ATOM 2234 O O . ILE B 1 41 ? 7.312 11.859 -2.486 1 90.31 41 ILE B O 1
ATOM 2238 N N . ASN B 1 42 ? 9.141 12.688 -1.501 1 89.69 42 ASN B N 1
ATOM 2239 C CA . ASN B 1 42 ? 10.047 11.719 -2.107 1 89.69 42 ASN B CA 1
ATOM 2240 C C . ASN B 1 42 ? 9.797 10.312 -1.583 1 89.69 42 ASN B C 1
ATOM 2242 O O . ASN B 1 42 ? 9.719 10.102 -0.372 1 89.69 42 ASN B O 1
ATOM 2246 N N . LYS B 1 43 ? 9.648 9.32 -2.508 1 92.56 43 LYS B N 1
ATOM 2247 C CA . LYS B 1 43 ? 9.391 7.938 -2.105 1 92.56 43 LYS B CA 1
ATOM 2248 C C . LYS B 1 43 ? 10.617 7.059 -2.344 1 92.56 43 LYS B C 1
ATOM 2250 O O . LYS B 1 43 ? 10.57 5.848 -2.113 1 92.56 43 LYS B O 1
ATOM 2255 N N . HIS B 1 44 ? 11.664 7.625 -2.836 1 94.56 44 HIS B N 1
ATOM 2256 C CA . HIS B 1 44 ? 12.914 6.891 -2.977 1 94.56 44 HIS B CA 1
ATOM 2257 C C . HIS B 1 44 ? 13.656 6.805 -1.646 1 94.56 44 HIS B C 1
ATOM 2259 O O . HIS B 1 44 ? 13.578 7.723 -0.828 1 94.56 44 HIS B O 1
ATOM 2265 N N . LEU B 1 45 ? 14.305 5.707 -1.472 1 96 45 LEU B N 1
ATOM 2266 C CA . LEU B 1 45 ? 15.148 5.5 -0.301 1 96 45 LEU B CA 1
ATOM 2267 C C . LEU B 1 45 ? 16.625 5.719 -0.646 1 96 45 LEU B C 1
ATOM 2269 O O . LEU B 1 45 ? 17.094 5.27 -1.692 1 96 45 LEU B O 1
ATOM 2273 N N . THR B 1 46 ? 17.297 6.414 0.225 1 96.06 46 THR B N 1
ATOM 2274 C CA . THR B 1 46 ? 18.734 6.574 0.055 1 96.06 46 THR B CA 1
ATOM 2275 C C . THR B 1 46 ? 19.484 5.465 0.78 1 96.06 46 THR B C 1
ATOM 2277 O O . THR B 1 46 ? 18.953 4.836 1.697 1 96.06 46 THR B O 1
ATOM 2280 N N . SER B 1 47 ? 20.75 5.32 0.338 1 97.69 47 SER B N 1
ATOM 2281 C CA . SER B 1 47 ? 21.609 4.355 1.008 1 97.69 47 SER B CA 1
ATOM 2282 C C . SER B 1 47 ? 21.734 4.66 2.498 1 97.69 47 SER B C 1
ATOM 2284 O O . SER B 1 47 ? 21.656 3.754 3.33 1 97.69 47 SER B O 1
ATOM 2286 N N . ASN B 1 48 ? 21.859 5.902 2.857 1 97.75 48 ASN B N 1
ATOM 2287 C CA . ASN B 1 48 ? 21.984 6.293 4.258 1 97.75 48 ASN B CA 1
ATOM 2288 C C . ASN B 1 48 ? 20.719 5.945 5.043 1 97.75 48 ASN B C 1
ATOM 2290 O O . ASN B 1 48 ? 20.797 5.469 6.176 1 97.75 48 ASN B O 1
ATOM 2294 N N . GLN B 1 49 ? 19.562 6.203 4.5 1 97.5 49 GLN B N 1
ATOM 2295 C CA . GLN B 1 49 ? 18.297 5.844 5.137 1 97.5 49 GLN B CA 1
ATOM 2296 C C . GLN B 1 49 ? 18.219 4.34 5.391 1 97.5 49 GLN B C 1
ATOM 2298 O O . GLN B 1 49 ? 17.875 3.912 6.492 1 97.5 49 GLN B O 1
ATOM 2303 N N . LEU B 1 50 ? 18.562 3.576 4.359 1 98.5 50 LEU B N 1
ATOM 2304 C CA . LEU B 1 50 ? 18.5 2.123 4.445 1 98.5 50 LEU B CA 1
ATOM 2305 C C . LEU B 1 50 ? 19.469 1.59 5.484 1 98.5 50 LEU B C 1
ATOM 2307 O O . LEU B 1 50 ? 19.156 0.656 6.227 1 98.5 50 LEU B O 1
ATOM 2311 N N . ILE B 1 51 ? 20.609 2.17 5.598 1 98.62 51 ILE B N 1
ATOM 2312 C CA . ILE B 1 51 ? 21.625 1.749 6.566 1 98.62 51 ILE B CA 1
ATOM 2313 C C . ILE B 1 51 ? 21.125 2.047 7.98 1 98.62 51 ILE B C 1
ATOM 2315 O O . ILE B 1 51 ? 21.297 1.23 8.891 1 98.62 51 ILE B O 1
ATOM 2319 N N . VAL B 1 52 ? 20.562 3.184 8.164 1 98.62 52 VAL B N 1
ATOM 2320 C CA . VAL B 1 52 ? 20.031 3.535 9.477 1 98.62 52 VAL B CA 1
ATOM 2321 C C . VAL B 1 52 ? 18.922 2.562 9.867 1 98.62 52 VAL B C 1
ATOM 2323 O O . VAL B 1 52 ? 18.875 2.078 11 1 98.62 52 VAL B O 1
ATOM 2326 N N . LEU B 1 53 ? 18.016 2.246 8.953 1 98.44 53 LEU B N 1
ATOM 2327 C CA . LEU B 1 53 ? 16.969 1.262 9.211 1 98.44 53 LEU B CA 1
ATOM 2328 C C . LEU B 1 53 ? 17.578 -0.095 9.562 1 98.44 53 LEU B C 1
ATOM 2330 O O . LEU B 1 53 ? 17.094 -0.78 10.469 1 98.44 53 LEU B O 1
ATOM 2334 N N . ALA B 1 54 ? 18.656 -0.47 8.844 1 98.5 54 ALA B N 1
ATOM 2335 C CA . ALA B 1 54 ? 19.328 -1.732 9.109 1 98.5 54 ALA B CA 1
ATOM 2336 C C . ALA B 1 54 ? 19.875 -1.774 10.539 1 98.5 54 ALA B C 1
ATOM 2338 O O . ALA B 1 54 ? 19.719 -2.785 11.234 1 98.5 54 ALA B O 1
ATOM 2339 N N . ASN B 1 55 ? 20.438 -0.725 10.961 1 98.38 55 ASN B N 1
ATOM 2340 C CA . ASN B 1 55 ? 21 -0.659 12.305 1 98.38 55 ASN B CA 1
ATOM 2341 C C . ASN B 1 55 ? 19.906 -0.74 13.375 1 98.38 55 ASN B C 1
ATOM 2343 O O . ASN B 1 55 ? 20.094 -1.39 14.406 1 98.38 55 ASN B O 1
ATOM 2347 N N . LEU B 1 56 ? 18.828 -0.056 13.133 1 97.88 56 LEU B N 1
ATOM 2348 C CA . LEU B 1 56 ? 17.734 -0.082 14.094 1 97.88 56 LEU B CA 1
ATOM 2349 C C . LEU B 1 56 ? 17.109 -1.47 14.164 1 97.88 56 LEU B C 1
ATOM 2351 O O . LEU B 1 56 ? 16.641 -1.895 15.227 1 97.88 56 LEU B O 1
ATOM 2355 N N . GLU B 1 57 ? 17.047 -2.137 13.055 1 97.38 57 GLU B N 1
ATOM 2356 C CA . GLU B 1 57 ? 16.469 -3.477 13 1 97.38 57 GLU B CA 1
ATOM 2357 C C . GLU B 1 57 ? 17.234 -4.438 13.914 1 97.38 57 GLU B C 1
ATOM 2359 O O . GLU B 1 57 ? 16.625 -5.305 14.547 1 97.38 57 GLU B O 1
ATOM 2364 N N . LYS B 1 58 ? 18.547 -4.277 14.125 1 96.38 58 LYS B N 1
ATOM 2365 C CA . LYS B 1 58 ? 19.391 -5.164 14.93 1 96.38 58 LYS B CA 1
ATOM 2366 C C . LYS B 1 58 ? 18.891 -5.223 16.375 1 96.38 58 LYS B C 1
ATOM 2368 O O . LYS B 1 58 ? 19.031 -6.254 17.031 1 96.38 58 LYS B O 1
ATOM 2373 N N . SER B 1 59 ? 18.344 -4.191 16.875 1 94.81 59 SER B N 1
ATOM 2374 C CA . SER B 1 59 ? 17.875 -4.148 18.266 1 94.81 59 SER B CA 1
ATOM 2375 C C . SER B 1 59 ? 16.359 -4.043 18.328 1 94.81 59 SER B C 1
ATOM 2377 O O . SER B 1 59 ? 15.797 -3.785 19.391 1 94.81 59 SER B O 1
ATOM 2379 N N . GLY B 1 60 ? 15.703 -4.156 17.266 1 96.06 60 GLY B N 1
ATOM 2380 C CA . GLY B 1 60 ? 14.258 -4.051 17.141 1 96.06 60 GLY B CA 1
ATOM 2381 C C . GLY B 1 60 ? 13.719 -4.777 15.922 1 96.06 60 GLY B C 1
ATOM 2382 O O . GLY B 1 60 ? 14.086 -5.926 15.664 1 96.06 60 GLY B O 1
ATOM 2383 N N . ALA B 1 61 ? 12.852 -4.16 15.242 1 96.69 61 ALA B N 1
ATOM 2384 C CA . ALA B 1 61 ? 12.266 -4.73 14.023 1 96.69 61 ALA B CA 1
ATOM 2385 C C . ALA B 1 61 ? 11.891 -3.633 13.031 1 96.69 61 ALA B C 1
ATOM 2387 O O . ALA B 1 61 ? 11.617 -2.498 13.43 1 96.69 61 ALA B O 1
ATOM 2388 N N . VAL B 1 62 ? 11.977 -3.916 11.812 1 96.94 62 VAL B N 1
ATOM 2389 C CA . VAL B 1 62 ? 11.539 -3.061 10.719 1 96.94 62 VAL B CA 1
ATOM 2390 C C . VAL B 1 62 ? 10.586 -3.828 9.812 1 96.94 62 VAL B C 1
ATOM 2392 O O . VAL B 1 62 ? 10.922 -4.898 9.297 1 96.94 62 VAL B O 1
ATOM 2395 N N . LYS B 1 63 ? 9.461 -3.326 9.719 1 94.94 63 LYS B N 1
ATOM 2396 C CA . LYS B 1 63 ? 8.438 -3.994 8.922 1 94.94 63 LYS B CA 1
ATOM 2397 C C . LYS B 1 63 ? 7.926 -3.084 7.809 1 94.94 63 LYS B C 1
ATOM 2399 O O . LYS B 1 63 ? 7.699 -1.892 8.031 1 94.94 63 LYS B O 1
ATOM 2404 N N . TYR B 1 64 ? 7.742 -3.652 6.664 1 89 64 TYR B N 1
ATOM 2405 C CA . TYR B 1 64 ? 7.125 -2.988 5.523 1 89 64 TYR B CA 1
ATOM 2406 C C . TYR B 1 64 ? 5.621 -2.836 5.727 1 89 64 TYR B C 1
ATOM 2408 O O . TYR B 1 64 ? 4.957 -3.76 6.199 1 89 64 TYR B O 1
ATOM 2416 N N . SER B 1 65 ? 5.102 -1.655 5.473 1 86.94 65 SER B N 1
ATOM 2417 C CA . SER B 1 65 ? 3.66 -1.424 5.508 1 86.94 65 SER B CA 1
ATOM 2418 C C . SER B 1 65 ? 3.146 -0.937 4.156 1 86.94 65 SER B C 1
ATOM 2420 O O . SER B 1 65 ? 3.879 -0.288 3.404 1 86.94 65 SER B O 1
ATOM 2422 N N . ALA B 1 66 ? 1.923 -1.211 3.803 1 79.38 66 ALA B N 1
ATOM 2423 C CA . ALA B 1 66 ? 1.32 -0.822 2.529 1 79.38 66 ALA B CA 1
ATOM 2424 C C . ALA B 1 66 ? 1.045 0.678 2.488 1 79.38 66 ALA B C 1
ATOM 2426 O O . ALA B 1 66 ? 0.798 1.241 1.419 1 79.38 66 ALA B O 1
ATOM 2427 N N . GLY B 1 67 ? 1.137 1.443 3.525 1 81.94 67 GLY B N 1
ATOM 2428 C CA . GLY B 1 67 ? 0.826 2.861 3.607 1 81.94 67 GLY B CA 1
ATOM 2429 C C . GLY B 1 67 ? 2 3.752 3.248 1 81.94 67 GLY B C 1
ATOM 2430 O O . GLY B 1 67 ? 2.086 4.891 3.709 1 81.94 67 GLY B O 1
ATOM 2431 N N . HIS B 1 68 ? 2.912 3.273 2.512 1 87.75 68 HIS B N 1
ATOM 2432 C CA . HIS B 1 68 ? 4.145 3.969 2.158 1 87.75 68 HIS B CA 1
ATOM 2433 C C . HIS B 1 68 ? 4.938 4.352 3.4 1 87.75 68 HIS B C 1
ATOM 2435 O O . HIS B 1 68 ? 5.395 5.492 3.523 1 87.75 68 HIS B O 1
ATOM 2441 N N . SER B 1 69 ? 4.973 3.455 4.324 1 92.69 69 SER B N 1
ATOM 2442 C CA . SER B 1 69 ? 5.715 3.652 5.562 1 92.69 69 SER B CA 1
ATOM 2443 C C . SER B 1 69 ? 6.352 2.35 6.039 1 92.69 69 SER B C 1
ATOM 2445 O O . SER B 1 69 ? 5.98 1.268 5.578 1 92.69 69 SER B O 1
ATOM 2447 N N . PHE B 1 70 ? 7.34 2.533 6.875 1 95.62 70 PHE B N 1
ATOM 2448 C CA . PHE B 1 70 ? 7.879 1.456 7.695 1 95.62 70 PHE B CA 1
ATOM 2449 C C . PHE B 1 70 ? 7.332 1.532 9.117 1 95.62 70 PHE B C 1
ATOM 2451 O O . PHE B 1 70 ? 7.074 2.623 9.625 1 95.62 70 PHE B O 1
ATOM 2458 N N . ILE B 1 71 ? 7.152 0.412 9.664 1 95.75 71 ILE B N 1
ATOM 2459 C CA . ILE B 1 71 ? 6.98 0.315 11.109 1 95.75 71 ILE B CA 1
ATOM 2460 C C . ILE B 1 71 ? 8.305 -0.076 11.758 1 95.75 71 ILE B C 1
ATOM 2462 O O . ILE B 1 71 ? 8.789 -1.192 11.57 1 95.75 71 ILE B O 1
ATOM 2466 N N . VAL B 1 72 ? 8.859 0.842 12.477 1 97.31 72 VAL B N 1
ATOM 2467 C CA . VAL B 1 72 ? 10.141 0.616 13.133 1 97.31 72 VAL B CA 1
ATOM 2468 C C . VAL B 1 72 ? 9.93 0.443 14.633 1 97.31 72 VAL B C 1
ATOM 2470 O O . VAL B 1 72 ? 9.5 1.376 15.32 1 97.31 72 VAL B O 1
ATOM 2473 N N . THR B 1 73 ? 10.18 -0.751 15.109 1 96.81 73 THR B N 1
ATOM 2474 C CA . THR B 1 73 ? 10.016 -1.066 16.516 1 96.81 73 THR B CA 1
ATOM 2475 C C . THR B 1 73 ? 11.32 -0.858 17.281 1 96.81 73 THR B C 1
ATOM 2477 O O . THR B 1 73 ? 12.344 -1.45 16.938 1 96.81 73 THR B O 1
ATOM 2480 N N . VAL B 1 74 ? 11.25 0.005 18.312 1 97.12 74 VAL B N 1
ATOM 2481 C CA . VAL B 1 74 ? 12.453 0.329 19.078 1 97.12 74 VAL B CA 1
ATOM 2482 C C . VAL B 1 74 ? 12.164 0.181 20.578 1 97.12 74 VAL B C 1
ATOM 2484 O O . VAL B 1 74 ? 11.016 0.33 21 1 97.12 74 VAL B O 1
ATOM 2487 N N . HIS B 1 75 ? 13.188 -0.195 21.297 1 96.5 75 HIS B N 1
ATOM 2488 C CA . HIS B 1 75 ? 13.047 -0.232 22.75 1 96.5 75 HIS B CA 1
ATOM 2489 C C . HIS B 1 75 ? 12.719 1.147 23.312 1 96.5 75 HIS B C 1
ATOM 2491 O O . HIS B 1 75 ? 13.273 2.152 22.875 1 96.5 75 HIS B O 1
ATOM 2497 N N . ARG B 1 76 ? 11.852 1.211 24.312 1 96 76 ARG B N 1
ATOM 2498 C CA . ARG B 1 76 ? 11.344 2.455 24.875 1 96 76 ARG B CA 1
ATOM 2499 C C . ARG B 1 76 ? 12.484 3.334 25.375 1 96 76 ARG B C 1
ATOM 2501 O O . ARG B 1 76 ? 12.414 4.562 25.297 1 96 76 ARG B O 1
ATOM 2508 N N . SER B 1 77 ? 13.531 2.742 25.844 1 96.25 77 SER B N 1
ATOM 2509 C CA . SER B 1 77 ? 14.664 3.488 26.391 1 96.25 77 SER B CA 1
ATOM 2510 C C . SER B 1 77 ? 15.492 4.133 25.281 1 96.25 77 SER B C 1
ATOM 2512 O O . SER B 1 77 ? 16.359 4.965 25.562 1 96.25 77 SER B O 1
ATOM 2514 N N . HIS B 1 78 ? 15.25 3.789 24.047 1 95.94 78 HIS B N 1
ATOM 2515 C CA . HIS B 1 78 ? 16.094 4.27 22.953 1 95.94 78 HIS B CA 1
ATOM 2516 C C . HIS B 1 78 ? 15.273 5.094 21.953 1 95.94 78 HIS B C 1
ATOM 2518 O O . HIS B 1 78 ? 15.734 5.375 20.844 1 95.94 78 HIS B O 1
ATOM 2524 N N . ILE B 1 79 ? 14.102 5.535 22.312 1 95 79 ILE B N 1
ATOM 2525 C CA . ILE B 1 79 ? 13.188 6.207 21.391 1 95 79 ILE B CA 1
ATOM 2526 C C . ILE B 1 79 ? 13.812 7.504 20.891 1 95 79 ILE B C 1
ATOM 2528 O O . ILE B 1 79 ? 13.844 7.762 19.688 1 95 79 ILE B O 1
ATOM 2532 N N . GLU B 1 80 ? 14.336 8.32 21.766 1 94.44 80 GLU B N 1
ATOM 2533 C CA . GLU B 1 80 ? 14.906 9.609 21.391 1 94.44 80 GLU B CA 1
ATOM 2534 C C . GLU B 1 80 ? 16.078 9.438 20.438 1 94.44 80 GLU B C 1
ATOM 2536 O O . GLU B 1 80 ? 16.172 10.133 19.422 1 94.44 80 GLU B O 1
ATOM 2541 N N . GLN B 1 81 ? 16.938 8.516 20.812 1 96.19 81 GLN B N 1
ATOM 2542 C CA . GLN B 1 81 ? 18.094 8.234 19.953 1 96.19 81 GLN B CA 1
ATOM 2543 C C . GLN B 1 81 ? 17.672 7.734 18.578 1 96.19 81 GLN B C 1
ATOM 2545 O O . GLN B 1 81 ? 18.234 8.141 17.562 1 96.19 81 GLN B O 1
ATOM 2550 N N . ALA B 1 82 ? 16.734 6.828 18.562 1 96.94 82 ALA B N 1
ATOM 2551 C CA . ALA B 1 82 ? 16.219 6.293 17.297 1 96.94 82 ALA B CA 1
ATOM 2552 C C . ALA B 1 82 ? 15.633 7.402 16.422 1 96.94 82 ALA B C 1
ATOM 2554 O O . ALA B 1 82 ? 15.93 7.484 15.234 1 96.94 82 ALA B O 1
ATOM 2555 N N . MET B 1 83 ? 14.844 8.242 17.016 1 95.19 83 MET B N 1
ATOM 2556 C CA . MET B 1 83 ? 14.219 9.336 16.281 1 95.19 83 MET B CA 1
ATOM 2557 C C . MET B 1 83 ? 15.266 10.289 15.719 1 95.19 83 MET B C 1
ATOM 2559 O O . MET B 1 83 ? 15.133 10.758 14.586 1 95.19 83 MET B O 1
ATOM 2563 N N . GLU B 1 84 ? 16.266 10.57 16.484 1 95.25 84 GLU B N 1
ATOM 2564 C CA . GLU B 1 84 ? 17.344 11.43 16.031 1 95.25 84 GLU B CA 1
ATOM 2565 C C . GLU B 1 84 ? 18.047 10.82 14.812 1 95.25 84 GLU B C 1
ATOM 2567 O O . GLU B 1 84 ? 18.281 11.508 13.812 1 95.25 84 GLU B O 1
ATOM 2572 N N . LYS B 1 85 ? 18.391 9.586 14.883 1 96.69 85 LYS B N 1
ATOM 2573 C CA . LYS B 1 85 ? 19.078 8.898 13.789 1 96.69 85 LYS B CA 1
ATOM 2574 C C . LYS B 1 85 ? 18.219 8.891 12.523 1 96.69 85 LYS B C 1
ATOM 2576 O O . LYS B 1 85 ? 18.734 9.109 11.422 1 96.69 85 LYS B O 1
ATOM 2581 N N . LEU B 1 86 ? 16.922 8.617 12.68 1 97.19 86 LEU B N 1
ATOM 2582 C CA . LEU B 1 86 ? 15.992 8.586 11.547 1 97.19 86 LEU B CA 1
ATOM 2583 C C . LEU B 1 86 ? 15.898 9.953 10.883 1 97.19 86 LEU B C 1
ATOM 2585 O O . LEU B 1 86 ? 16.016 10.07 9.664 1 97.19 86 LEU B O 1
ATOM 2589 N N . THR B 1 87 ? 15.766 10.992 11.688 1 94.94 87 THR B N 1
ATOM 2590 C CA . THR B 1 87 ? 15.57 12.336 11.156 1 94.94 87 THR B CA 1
ATOM 2591 C C . THR B 1 87 ? 16.859 12.875 10.539 1 94.94 87 THR B C 1
ATOM 2593 O O . THR B 1 87 ? 16.828 13.625 9.562 1 94.94 87 THR B O 1
ATOM 2596 N N . GLU B 1 88 ? 17.969 12.445 11.047 1 95.19 88 GLU B N 1
ATOM 2597 C CA . GLU B 1 88 ? 19.266 12.875 10.531 1 95.19 88 GLU B CA 1
ATOM 2598 C C . GLU B 1 88 ? 19.453 12.461 9.07 1 95.19 88 GLU B C 1
ATOM 2600 O O . GLU B 1 88 ? 20.141 13.148 8.312 1 95.19 88 GLU B O 1
ATOM 2605 N N . VAL B 1 89 ? 18.828 11.391 8.719 1 96.06 89 VAL B N 1
ATOM 2606 C CA . VAL B 1 89 ? 18.969 10.922 7.348 1 96.06 89 VAL B CA 1
ATOM 2607 C C . VAL B 1 89 ? 17.703 11.258 6.559 1 96.06 89 VAL B C 1
ATOM 2609 O O . VAL B 1 89 ? 17.406 10.609 5.551 1 96.06 89 VAL B O 1
ATOM 2612 N N . ASN B 1 90 ? 16.859 12.148 7.07 1 94.94 90 ASN B N 1
ATOM 2613 C CA . ASN B 1 90 ? 15.727 12.758 6.387 1 94.94 90 ASN B CA 1
ATOM 2614 C C . ASN B 1 90 ? 14.555 11.789 6.281 1 94.94 90 ASN B C 1
ATOM 2616 O O . ASN B 1 90 ? 13.703 11.938 5.402 1 94.94 90 ASN B O 1
ATOM 2620 N N . LEU B 1 91 ? 14.578 10.734 7.098 1 96.44 91 LEU B N 1
ATOM 2621 C CA . LEU B 1 91 ? 13.359 9.953 7.258 1 96.44 91 LEU B CA 1
ATOM 2622 C C . LEU B 1 91 ? 12.328 10.711 8.086 1 96.44 91 LEU B C 1
ATOM 2624 O O . LEU B 1 91 ? 12.68 11.367 9.07 1 96.44 91 LEU B O 1
ATOM 2628 N N . TYR B 1 92 ? 11.102 10.656 7.668 1 95.25 92 TYR B N 1
ATOM 2629 C CA . TYR B 1 92 ? 10.016 11.297 8.398 1 95.25 92 TYR B CA 1
ATOM 2630 C C . TYR B 1 92 ? 9.453 10.367 9.469 1 95.25 92 TYR B C 1
ATOM 2632 O O . TYR B 1 92 ? 9.133 9.211 9.18 1 95.25 92 TYR B O 1
ATOM 2640 N N . VAL B 1 93 ? 9.32 10.82 10.672 1 95.19 93 VAL B N 1
ATOM 2641 C CA . VAL B 1 93 ? 8.711 10.062 11.766 1 95.19 93 VAL B CA 1
ATOM 2642 C C . VAL B 1 93 ? 7.355 10.664 12.117 1 95.19 93 VAL B C 1
ATOM 2644 O O . VAL B 1 93 ? 7.27 11.82 12.531 1 95.19 93 VAL B O 1
ATOM 2647 N N . ALA B 1 94 ? 6.309 9.906 11.984 1 93.06 94 ALA B N 1
ATOM 2648 C CA . ALA B 1 94 ? 4.957 10.367 12.289 1 93.06 94 ALA B CA 1
ATOM 2649 C C . ALA B 1 94 ? 4.754 10.5 13.797 1 93.06 94 ALA B C 1
ATOM 2651 O O . ALA B 1 94 ? 5.469 9.875 14.586 1 93.06 94 ALA B O 1
ATOM 2652 N N . SER B 1 95 ? 3.744 11.281 14.109 1 90.5 95 SER B N 1
ATOM 2653 C CA . SER B 1 95 ? 3.381 11.453 15.508 1 90.5 95 SER B CA 1
ATOM 2654 C C . SER B 1 95 ? 2.971 10.125 16.141 1 90.5 95 SER B C 1
ATOM 2656 O O . SER B 1 95 ? 2.314 9.305 15.5 1 90.5 95 SER B O 1
ATOM 2658 N N . GLN B 1 96 ? 3.305 9.984 17.438 1 88.69 96 GLN B N 1
ATOM 2659 C CA . GLN B 1 96 ? 2.945 8.773 18.172 1 88.69 96 GLN B CA 1
ATOM 2660 C C . GLN B 1 96 ? 1.532 8.875 18.734 1 88.69 96 GLN B C 1
ATOM 2662 O O . GLN B 1 96 ? 0.962 7.879 19.172 1 88.69 96 GLN B O 1
ATOM 2667 N N . THR B 1 97 ? 0.994 10.039 18.688 1 92.19 97 THR B N 1
ATOM 2668 C CA . THR B 1 97 ? -0.366 10.25 19.172 1 92.19 97 THR B CA 1
ATOM 2669 C C . THR B 1 97 ? -1.336 10.398 18 1 92.19 97 THR B C 1
ATOM 2671 O O . THR B 1 97 ? -0.928 10.75 16.891 1 92.19 97 THR B O 1
ATOM 2674 N N . PRO B 1 98 ? -2.646 10.148 18.312 1 95 98 PRO B N 1
ATOM 2675 C CA . PRO B 1 98 ? -3.631 10.297 17.234 1 95 98 PRO B CA 1
ATOM 2676 C C . PRO B 1 98 ? -3.604 11.688 16.594 1 95 98 PRO B C 1
ATOM 2678 O O . PRO B 1 98 ? -3.639 12.695 17.312 1 95 98 PRO B O 1
ATOM 2681 N N . SER B 1 99 ? -3.488 11.734 15.289 1 96.44 99 SER B N 1
ATOM 2682 C CA . SER B 1 99 ? -3.324 12.969 14.531 1 96.44 99 SER B CA 1
ATOM 2683 C C . SER B 1 99 ? -3.668 12.766 13.055 1 96.44 99 SER B C 1
ATOM 2685 O O . SER B 1 99 ? -3.92 11.633 12.625 1 96.44 99 SER B O 1
ATOM 2687 N N . ALA B 1 100 ? -3.781 13.852 12.375 1 96.25 100 ALA B N 1
ATOM 2688 C CA . ALA B 1 100 ? -3.844 13.773 10.922 1 96.25 100 ALA B CA 1
ATOM 2689 C C . ALA B 1 100 ? -2.521 13.289 10.336 1 96.25 100 ALA B C 1
ATOM 2691 O O . ALA B 1 100 ? -1.449 13.719 10.766 1 96.25 100 ALA B O 1
ATOM 2692 N N . LEU B 1 101 ? -2.572 12.328 9.492 1 94.31 101 LEU B N 1
ATOM 2693 C CA . LEU B 1 101 ? -1.404 11.789 8.805 1 94.31 101 LEU B CA 1
ATOM 2694 C C . LEU B 1 101 ? -1.531 11.969 7.297 1 94.31 101 LEU B C 1
ATOM 2696 O O . LEU B 1 101 ? -2.359 11.32 6.656 1 94.31 101 LEU B O 1
ATOM 2700 N N . PHE B 1 102 ? -0.725 12.836 6.793 1 93.12 102 PHE B N 1
ATOM 2701 C CA . PHE B 1 102 ? -0.799 13.289 5.41 1 93.12 102 PHE B CA 1
ATOM 2702 C C . PHE B 1 102 ? 0.104 12.445 4.516 1 93.12 102 PHE B C 1
ATOM 2704 O O . PHE B 1 102 ? 1.272 12.219 4.84 1 93.12 102 PHE B O 1
ATOM 2711 N N . LYS B 1 103 ? -0.434 11.891 3.406 1 91.62 103 LYS B N 1
ATOM 2712 C CA . LYS B 1 103 ? 0.286 11.164 2.369 1 91.62 103 LYS B CA 1
ATOM 2713 C C . LYS B 1 103 ? 0.104 11.82 1.004 1 91.62 103 LYS B C 1
ATOM 2715 O O . LYS B 1 103 ? -0.997 11.812 0.449 1 91.62 103 LYS B O 1
ATOM 2720 N N . CYS B 1 104 ? 1.118 12.391 0.497 1 92.75 104 CYS B N 1
ATOM 2721 C CA . CYS B 1 104 ? 1.063 13.023 -0.818 1 92.75 104 CYS B CA 1
ATOM 2722 C C . CYS B 1 104 ? 1.731 12.148 -1.871 1 92.75 104 CYS B C 1
ATOM 2724 O O . CYS B 1 104 ? 2.604 11.336 -1.549 1 92.75 104 CYS B O 1
ATOM 2726 N N . CYS B 1 105 ? 1.302 12.227 -3.127 1 94.69 105 CYS B N 1
ATOM 2727 C CA . CYS B 1 105 ? 2.021 11.578 -4.215 1 94.69 105 CYS B CA 1
ATOM 2728 C C . CYS B 1 105 ? 3.395 12.211 -4.414 1 94.69 105 CYS B C 1
ATOM 2730 O O . CYS B 1 105 ? 3.766 13.141 -3.699 1 94.69 105 CYS B O 1
ATOM 2732 N N . ASP B 1 106 ? 4.172 11.68 -5.258 1 92 106 ASP B N 1
ATOM 2733 C CA . ASP B 1 106 ? 5.535 12.172 -5.438 1 92 106 ASP B CA 1
ATOM 2734 C C . ASP B 1 106 ? 5.617 13.125 -6.629 1 92 106 ASP B C 1
ATOM 2736 O O . ASP B 1 106 ? 6.711 13.422 -7.117 1 92 106 ASP B O 1
ATOM 2740 N N . PHE B 1 107 ? 4.465 13.547 -7.195 1 93.06 107 PHE B N 1
ATOM 2741 C CA . PHE B 1 107 ? 4.391 14.523 -8.273 1 93.06 107 PHE B CA 1
ATOM 2742 C C . PHE B 1 107 ? 5.117 14.023 -9.516 1 93.06 107 PHE B C 1
ATOM 2744 O O . PHE B 1 107 ? 5.891 14.766 -10.125 1 93.06 107 PHE B O 1
ATOM 2751 N N . CYS B 1 108 ? 4.852 12.75 -9.812 1 90.94 108 CYS B N 1
ATOM 2752 C CA . CYS B 1 108 ? 5.496 12.109 -10.953 1 90.94 108 CYS B CA 1
ATOM 2753 C C . CYS B 1 108 ? 7.008 12.273 -10.891 1 90.94 108 CYS B C 1
ATOM 2755 O O . CYS B 1 108 ? 7.633 12.695 -11.867 1 90.94 108 CYS B O 1
ATOM 2757 N N . ASP B 1 109 ? 7.566 11.922 -9.75 1 88.12 109 ASP B N 1
ATOM 2758 C CA . ASP B 1 109 ? 8.992 12.055 -9.484 1 88.12 109 ASP B CA 1
ATOM 2759 C C . ASP B 1 109 ? 9.461 13.492 -9.711 1 88.12 109 ASP B C 1
ATOM 2761 O O . ASP B 1 109 ? 10.578 13.719 -10.188 1 88.12 109 ASP B O 1
ATOM 2765 N N . GLY B 1 110 ? 8.609 14.453 -9.555 1 87.38 110 GLY B N 1
ATOM 2766 C CA . GLY B 1 110 ? 8.961 15.867 -9.617 1 87.38 110 GLY B CA 1
ATOM 2767 C C . GLY B 1 110 ? 8.648 16.5 -10.969 1 87.38 110 GLY B C 1
ATOM 2768 O O . GLY B 1 110 ? 8.922 17.672 -11.18 1 87.38 110 GLY B O 1
ATOM 2769 N N . ASP B 1 111 ? 8.016 15.797 -11.867 1 88.06 111 ASP B N 1
ATOM 2770 C CA . ASP B 1 111 ? 7.758 16.312 -13.203 1 88.06 111 ASP B CA 1
ATOM 2771 C C . ASP B 1 111 ? 6.477 17.141 -13.227 1 88.06 111 ASP B C 1
ATOM 2773 O O . ASP B 1 111 ? 6.309 18.016 -14.094 1 88.06 111 ASP B O 1
ATOM 2777 N N . LEU B 1 112 ? 5.484 16.891 -12.375 1 90.75 112 LEU B N 1
ATOM 2778 C CA . LEU B 1 112 ? 4.219 17.609 -12.297 1 90.75 112 LEU B CA 1
ATOM 2779 C C . LEU B 1 112 ? 4.113 18.375 -10.977 1 90.75 112 LEU B C 1
ATOM 2781 O O . LEU B 1 112 ? 3.576 17.844 -9.992 1 90.75 112 LEU B O 1
ATOM 2785 N N . LEU B 1 113 ? 4.465 19.656 -10.992 1 92 113 LEU B N 1
ATOM 2786 C CA . LEU B 1 113 ? 4.695 20.359 -9.734 1 92 113 LEU B CA 1
ATOM 2787 C C . LEU B 1 113 ? 3.6 21.375 -9.477 1 92 113 LEU B C 1
ATOM 2789 O O . LEU B 1 113 ? 3.639 22.109 -8.477 1 92 113 LEU B O 1
ATOM 2793 N N . ASP B 1 114 ? 2.533 21.438 -10.273 1 94.75 114 ASP B N 1
ATOM 2794 C CA . ASP B 1 114 ? 1.502 22.469 -10.148 1 94.75 114 ASP B CA 1
ATOM 2795 C C . ASP B 1 114 ? 0.819 22.391 -8.781 1 94.75 114 ASP B C 1
ATOM 2797 O O . ASP B 1 114 ? 0.459 23.422 -8.203 1 94.75 114 ASP B O 1
ATOM 2801 N N . GLY B 1 115 ? 0.635 21.203 -8.266 1 96.31 115 GLY B N 1
ATOM 2802 C CA . GLY B 1 115 ? -0.058 21.016 -6.996 1 96.31 115 GLY B CA 1
ATOM 2803 C C . GLY B 1 115 ? 0.862 21.109 -5.797 1 96.31 115 GLY B C 1
ATOM 2804 O O . GLY B 1 115 ? 0.404 21.078 -4.652 1 96.31 115 GLY B O 1
ATOM 2805 N N . LEU B 1 116 ? 2.166 21.297 -6.023 1 95.12 116 LEU B N 1
ATOM 2806 C CA . LEU B 1 116 ? 3.166 21.219 -4.965 1 95.12 116 LEU B CA 1
ATOM 2807 C C . LEU B 1 116 ? 2.957 22.312 -3.934 1 95.12 116 LEU B C 1
ATOM 2809 O O . LEU B 1 116 ? 3.01 22.062 -2.729 1 95.12 116 LEU B O 1
ATOM 2813 N N . PRO B 1 117 ? 2.674 23.594 -4.293 1 95.31 117 PRO B N 1
ATOM 2814 C CA . PRO B 1 117 ? 2.479 24.641 -3.287 1 95.31 117 PRO B CA 1
ATOM 2815 C C . PRO B 1 117 ? 1.332 24.328 -2.326 1 95.31 117 PRO B C 1
ATOM 2817 O O . PRO B 1 117 ? 1.476 24.5 -1.112 1 95.31 117 PRO B O 1
ATOM 2820 N N . LEU B 1 118 ? 0.234 23.859 -2.844 1 96.38 118 LEU B N 1
ATOM 2821 C CA . LEU B 1 118 ? -0.895 23.516 -1.989 1 96.38 118 LEU B CA 1
ATOM 2822 C C . LEU B 1 118 ? -0.537 22.344 -1.065 1 96.38 118 LEU B C 1
ATOM 2824 O O . LEU B 1 118 ? -0.869 22.375 0.122 1 96.38 118 LEU B O 1
ATOM 2828 N N . ALA B 1 119 ? 0.086 21.328 -1.623 1 95.5 119 ALA B N 1
ATOM 2829 C CA . ALA B 1 119 ? 0.508 20.188 -0.821 1 95.5 119 ALA B CA 1
ATOM 2830 C C . ALA B 1 119 ? 1.408 20.625 0.33 1 95.5 119 ALA B C 1
ATOM 2832 O O . ALA B 1 119 ? 1.251 20.156 1.462 1 95.5 119 ALA B O 1
ATOM 2833 N N . LYS B 1 120 ? 2.332 21.516 0.004 1 93.38 120 LYS B N 1
ATOM 2834 C CA . LYS B 1 120 ? 3.232 22.031 1.036 1 93.38 120 LYS B CA 1
ATOM 2835 C C . LYS B 1 120 ? 2.461 22.766 2.129 1 93.38 120 LYS B C 1
ATOM 2837 O O . LYS B 1 120 ? 2.746 22.594 3.316 1 93.38 120 LYS B O 1
ATOM 2842 N N . ASP B 1 121 ? 1.53 23.547 1.737 1 94.06 121 ASP B N 1
ATOM 2843 C CA . ASP B 1 121 ? 0.705 24.266 2.699 1 94.06 121 ASP B CA 1
ATOM 2844 C C . ASP B 1 121 ? -0.083 23.312 3.582 1 94.06 121 ASP B C 1
ATOM 2846 O O . ASP B 1 121 ? -0.179 23.5 4.797 1 94.06 121 ASP B O 1
ATOM 2850 N N . LEU B 1 122 ? -0.666 22.328 2.971 1 94.44 122 LEU B N 1
ATOM 2851 C CA . LEU B 1 122 ? -1.404 21.297 3.709 1 94.44 122 LEU B CA 1
ATOM 2852 C C . LEU B 1 122 ? -0.493 20.578 4.691 1 94.44 122 LEU B C 1
ATOM 2854 O O . LEU B 1 122 ? -0.876 20.344 5.84 1 94.44 122 LEU B O 1
ATOM 2858 N N . LEU B 1 123 ? 0.677 20.234 4.23 1 91.69 123 LEU B N 1
ATOM 2859 C CA . LEU B 1 123 ? 1.653 19.578 5.09 1 91.69 123 LEU B CA 1
ATOM 2860 C C . LEU B 1 123 ? 2.012 20.453 6.285 1 91.69 123 LEU B C 1
ATOM 2862 O O . LEU B 1 123 ? 2.082 19.969 7.414 1 91.69 123 LEU B O 1
ATOM 2866 N N . GLU B 1 124 ? 2.156 21.672 6.082 1 90.81 124 GLU B N 1
ATOM 2867 C CA . GLU B 1 124 ? 2.551 22.609 7.129 1 90.81 124 GLU B CA 1
ATOM 2868 C C . GLU B 1 124 ? 1.414 22.844 8.125 1 90.81 124 GLU B C 1
ATOM 2870 O O . GLU B 1 124 ? 1.649 22.953 9.328 1 90.81 124 GLU B O 1
ATOM 2875 N N . GLN B 1 125 ? 0.224 22.828 7.676 1 92.56 125 GLN B N 1
ATOM 2876 C CA . GLN B 1 125 ? -0.867 23.328 8.508 1 92.56 125 GLN B CA 1
ATOM 2877 C C . GLN B 1 125 ? -1.72 22.172 9.047 1 92.56 125 GLN B C 1
ATOM 2879 O O . GLN B 1 125 ? -2.4 22.328 10.062 1 92.56 125 GLN B O 1
ATOM 2884 N N . VAL B 1 126 ? -1.675 21.078 8.367 1 92.88 126 VAL B N 1
ATOM 2885 C CA . VAL B 1 126 ? -2.635 20.031 8.703 1 92.88 126 VAL B CA 1
ATOM 2886 C C . VAL B 1 126 ? -1.895 18.797 9.211 1 92.88 126 VAL B C 1
ATOM 2888 O O . VAL B 1 126 ? -2.381 18.109 10.109 1 92.88 126 VAL B O 1
ATOM 2891 N N . GLU B 1 127 ? -0.791 18.531 8.648 1 90.88 127 GLU B N 1
ATOM 2892 C CA . GLU B 1 127 ? -0.032 17.344 9.039 1 90.88 127 GLU B CA 1
ATOM 2893 C C . GLU B 1 127 ? 0.219 17.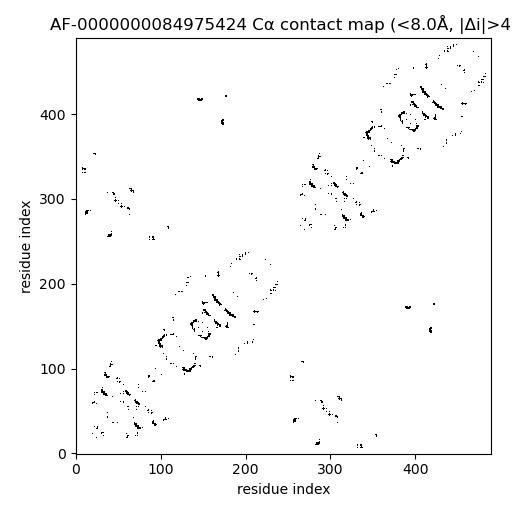328 10.547 1 90.88 127 GLU B C 1
ATOM 2895 O O . GLU B 1 127 ? 0.595 18.344 11.133 1 90.88 127 GLU B O 1
ATOM 2900 N N . GLN B 1 128 ? -0.084 16.234 11.203 1 90.5 128 GLN B N 1
ATOM 2901 C CA . GLN B 1 128 ? 0.122 15.914 12.609 1 90.5 128 GLN B CA 1
ATOM 2902 C C . GLN B 1 128 ? -0.797 16.734 13.5 1 90.5 128 GLN B C 1
ATOM 2904 O O . GLN B 1 128 ? -0.611 16.797 14.719 1 90.5 128 GLN B O 1
ATOM 2909 N N . MET B 1 129 ? -1.7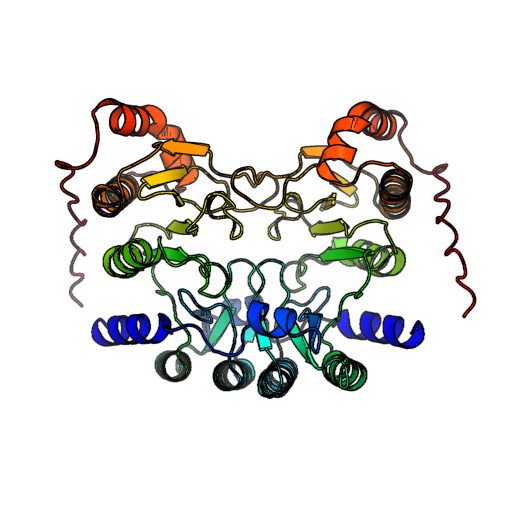49 17.438 12.898 1 92.56 129 MET B N 1
ATOM 2910 C CA . MET B 1 129 ? -2.795 18.047 13.719 1 92.56 129 MET B CA 1
ATOM 2911 C C . MET B 1 129 ? -3.404 17.016 14.672 1 92.56 129 MET B C 1
ATOM 2913 O O . MET B 1 129 ? -3.838 15.945 14.234 1 92.56 129 MET B O 1
ATOM 2917 N N . PRO B 1 130 ? -3.408 17.344 16.016 1 95.31 130 PRO B N 1
ATOM 2918 C CA . PRO B 1 130 ? -3.979 16.375 16.953 1 95.31 130 PRO B CA 1
ATOM 2919 C C . PRO B 1 130 ? -5.465 16.125 16.703 1 95.31 130 PRO B C 1
ATOM 2921 O O . PRO B 1 130 ? -6.215 17.062 16.438 1 95.31 130 PRO B O 1
ATOM 2924 N N . LEU B 1 131 ? -5.898 14.891 16.766 1 97.56 131 LEU B N 1
ATOM 2925 C CA . LEU B 1 131 ? -7.273 14.43 16.609 1 97.56 131 LEU B CA 1
ATOM 2926 C C . LEU B 1 131 ? -7.594 13.305 17.578 1 97.56 131 LEU B C 1
ATOM 2928 O O . LEU B 1 131 ? -6.684 12.68 18.125 1 97.56 131 LEU B O 1
ATOM 2932 N N . LYS B 1 132 ? -8.898 13.078 17.812 1 97.25 132 LYS B N 1
ATOM 2933 C CA . LYS B 1 132 ? -9.32 12.008 18.719 1 97.25 132 LYS B CA 1
ATOM 2934 C C . LYS B 1 132 ? -8.859 10.648 18.203 1 97.25 132 LYS B C 1
ATOM 2936 O O . LYS B 1 132 ? -8.578 9.75 19 1 97.25 132 LYS B O 1
ATOM 2941 N N . ASN B 1 133 ? -8.883 10.508 16.906 1 97.38 133 ASN B N 1
ATOM 2942 C CA . ASN B 1 133 ? -8.336 9.352 16.219 1 97.38 133 ASN B CA 1
ATOM 2943 C C . ASN B 1 133 ? -7.496 9.758 15.008 1 97.38 133 ASN B C 1
ATOM 2945 O O . ASN B 1 133 ? -7.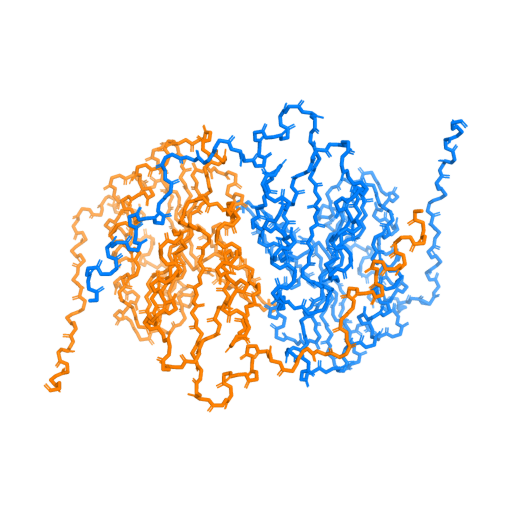66 10.859 14.477 1 97.38 133 ASN B O 1
ATOM 2949 N N . ARG B 1 134 ? -6.59 8.922 14.656 1 96.25 134 ARG B N 1
ATOM 2950 C CA . ARG B 1 134 ? -5.785 9.195 13.469 1 96.25 134 ARG B CA 1
ATOM 2951 C C . ARG B 1 134 ? -6.652 9.242 12.219 1 96.25 134 ARG B C 1
ATOM 2953 O O . ARG B 1 134 ? -7.543 8.414 12.039 1 96.25 134 ARG B O 1
ATOM 2960 N N . VAL B 1 135 ? -6.48 10.211 11.414 1 97.75 135 VAL B N 1
ATOM 2961 C CA . VAL B 1 135 ? -7.156 10.367 10.133 1 97.75 135 VAL B CA 1
ATOM 2962 C C . VAL B 1 135 ? -6.121 10.445 9.008 1 97.75 135 VAL B C 1
ATOM 2964 O O . VAL B 1 135 ? -5.242 11.305 9.023 1 97.75 135 VAL B O 1
ATOM 2967 N N . HIS B 1 136 ? -6.195 9.531 8.086 1 96.88 136 HIS B N 1
ATOM 2968 C CA . HIS B 1 136 ? -5.301 9.531 6.938 1 96.88 136 HIS B CA 1
ATOM 2969 C C . HIS B 1 136 ? -5.816 10.445 5.832 1 96.88 136 HIS B C 1
ATOM 2971 O O . HIS B 1 136 ? -6.941 10.273 5.352 1 96.88 136 HIS B O 1
ATOM 2977 N N . ILE B 1 137 ? -4.98 11.367 5.469 1 97.56 137 ILE B N 1
ATOM 2978 C CA . ILE B 1 137 ? -5.324 12.305 4.406 1 97.56 137 ILE B CA 1
ATOM 2979 C C . ILE B 1 137 ? -4.438 12.047 3.189 1 97.56 137 ILE B C 1
ATOM 2981 O O . ILE B 1 137 ? -3.213 12.148 3.271 1 97.56 137 ILE B O 1
ATOM 2985 N N . GLY B 1 138 ? -5.059 11.672 2.1 1 97.06 138 GLY B N 1
ATOM 2986 C CA . GLY B 1 138 ? -4.344 11.453 0.852 1 97.06 138 GLY B CA 1
ATOM 2987 C C . GLY B 1 138 ? -4.434 12.625 -0.103 1 97.06 138 GLY B C 1
ATOM 2988 O O . GLY B 1 138 ? -5.48 13.273 -0.207 1 97.06 138 GLY B O 1
ATOM 2989 N N . PHE B 1 139 ? -3.314 12.883 -0.804 1 97.94 139 PHE B N 1
ATOM 2990 C CA . PHE B 1 139 ? -3.254 13.953 -1.79 1 97.94 139 PHE B CA 1
ATOM 2991 C C . PHE B 1 139 ? -2.639 13.461 -3.094 1 97.94 139 PHE B C 1
ATOM 2993 O O . PHE B 1 139 ? -1.568 12.852 -3.088 1 97.94 139 PHE B O 1
ATOM 3000 N N . ASN B 1 140 ? -3.348 13.617 -4.148 1 98.12 140 ASN B N 1
ATOM 3001 C CA . ASN B 1 140 ? -2.809 13.453 -5.492 1 98.12 140 ASN B CA 1
ATOM 3002 C C . ASN B 1 140 ? -2.836 14.766 -6.273 1 98.12 140 ASN B C 1
ATOM 3004 O O . ASN B 1 140 ? -3.83 15.492 -6.238 1 98.12 140 ASN B O 1
ATOM 3008 N N . ALA B 1 141 ? -1.779 15.008 -7.012 1 97.19 141 ALA B N 1
ATOM 3009 C CA . ALA B 1 141 ? -1.592 16.297 -7.68 1 97.19 141 ALA B CA 1
ATOM 3010 C C . ALA B 1 141 ? -2.195 16.281 -9.078 1 97.19 141 ALA B C 1
ATOM 3012 O O . ALA B 1 141 ? -2.115 17.266 -9.812 1 97.19 141 ALA B O 1
ATOM 3013 N N . CYS B 1 142 ? -2.779 15.18 -9.461 1 97.06 142 CYS B N 1
ATOM 3014 C CA . CYS B 1 142 ? -3.467 15.109 -10.75 1 97.06 142 CYS B CA 1
ATOM 3015 C C . CYS B 1 142 ? -4.594 14.086 -10.703 1 97.06 142 CYS B C 1
ATOM 3017 O O . CYS B 1 142 ? -4.723 13.336 -9.734 1 97.06 142 CYS B O 1
ATOM 3019 N N . THR B 1 143 ? -5.383 14.008 -11.789 1 95.75 143 THR B N 1
ATOM 3020 C CA . THR B 1 143 ? -6.617 13.227 -11.812 1 95.75 143 THR B CA 1
ATOM 3021 C C . THR B 1 143 ? -6.312 11.742 -11.961 1 95.75 143 THR B C 1
ATOM 3023 O O . THR B 1 143 ? -7.188 10.898 -11.75 1 95.75 143 THR B O 1
ATOM 3026 N N . GLN B 1 144 ? -5.09 11.422 -12.289 1 95.5 144 GLN B N 1
ATOM 3027 C CA . GLN B 1 144 ? -4.734 10.008 -12.352 1 95.5 144 GLN B CA 1
ATOM 3028 C C . GLN B 1 144 ? -4.844 9.352 -10.984 1 95.5 144 GLN B C 1
ATOM 3030 O O . GLN B 1 144 ? -5.141 8.156 -10.883 1 95.5 144 GLN B O 1
ATOM 3035 N N . ALA B 1 145 ? -4.617 10.133 -9.938 1 96.88 145 ALA B N 1
ATOM 3036 C CA . ALA B 1 145 ? -4.766 9.695 -8.555 1 96.88 145 ALA B CA 1
ATOM 3037 C C . ALA B 1 145 ? -4.051 8.359 -8.328 1 96.88 145 ALA B C 1
ATOM 3039 O O . ALA B 1 145 ? -4.594 7.465 -7.676 1 96.88 145 ALA B O 1
ATOM 3040 N N . CYS B 1 146 ? -2.857 8.289 -8.82 1 94.25 146 CYS B N 1
ATOM 3041 C CA . CYS B 1 146 ? -2.154 7.016 -8.898 1 94.25 146 CYS B CA 1
ATOM 3042 C C . CYS B 1 146 ? -1.658 6.578 -7.531 1 94.25 146 CYS B C 1
ATOM 3044 O O . CYS B 1 146 ? -1.286 5.418 -7.34 1 94.25 146 CYS B O 1
ATOM 3046 N N . TYR B 1 147 ? -1.609 7.453 -6.602 1 94.12 147 TYR B N 1
ATOM 3047 C CA . TYR B 1 147 ? -1.214 7.074 -5.25 1 94.12 147 TYR B CA 1
ATOM 3048 C C . TYR B 1 147 ? -2.432 6.707 -4.41 1 94.12 147 TYR B C 1
ATOM 3050 O O . TYR B 1 147 ? -2.326 6.539 -3.191 1 94.12 147 TYR B O 1
ATOM 3058 N N . ASN B 1 148 ? -3.602 6.629 -5.035 1 95.06 148 ASN B N 1
ATOM 3059 C CA . ASN B 1 148 ? -4.848 6.094 -4.492 1 95.06 148 ASN B CA 1
ATOM 3060 C C . ASN B 1 148 ? -5.32 6.895 -3.283 1 95.06 148 ASN B C 1
ATOM 3062 O O . ASN B 1 148 ? -5.727 6.32 -2.273 1 95.06 148 ASN B O 1
ATOM 3066 N N . ALA B 1 149 ? -5.273 8.164 -3.42 1 96.94 149 ALA B N 1
ATOM 3067 C CA . ALA B 1 149 ? -5.773 9.023 -2.346 1 96.94 149 ALA B CA 1
ATOM 3068 C C . ALA B 1 149 ? -7.199 8.633 -1.957 1 96.94 149 ALA B C 1
ATOM 3070 O O . ALA B 1 149 ? -7.57 8.711 -0.785 1 96.94 149 ALA B O 1
ATOM 3071 N N . VAL B 1 150 ? -8.008 8.102 -2.855 1 97.69 150 VAL B N 1
ATOM 3072 C CA . VAL B 1 150 ? -9.422 7.84 -2.627 1 97.69 150 VAL B CA 1
ATOM 3073 C C . VAL B 1 150 ? -9.578 6.68 -1.649 1 97.69 150 VAL B C 1
ATOM 3075 O O . VAL B 1 150 ? -10.68 6.418 -1.155 1 97.69 150 VAL B O 1
ATOM 3078 N N . GLN B 1 151 ? -8.516 6.016 -1.384 1 96 151 GLN B N 1
ATOM 3079 C CA . GLN B 1 151 ? -8.562 4.906 -0.439 1 96 151 GLN B CA 1
ATOM 3080 C C . GLN B 1 151 ? -8.219 5.367 0.973 1 96 151 GLN B C 1
ATOM 3082 O O . GLN B 1 151 ? -8.258 4.578 1.919 1 96 151 GLN B O 1
ATOM 3087 N N . ASP B 1 152 ? -7.898 6.641 1.181 1 96.75 152 ASP B N 1
ATOM 3088 C CA . ASP B 1 152 ? -7.648 7.238 2.488 1 96.75 152 ASP B CA 1
ATOM 3089 C C . ASP B 1 152 ? -8.93 7.824 3.078 1 96.75 152 ASP B C 1
ATOM 3091 O O . ASP B 1 152 ? -9.953 7.91 2.393 1 96.75 152 ASP B O 1
ATOM 3095 N N . ASP B 1 153 ? -8.922 8.156 4.363 1 98.06 153 ASP B N 1
ATOM 3096 C CA . ASP B 1 153 ? -10.109 8.672 5.043 1 98.06 153 ASP B CA 1
ATOM 3097 C C . ASP B 1 153 ? -10.633 9.93 4.355 1 98.06 153 ASP B C 1
ATOM 3099 O O . ASP B 1 153 ? -11.836 10.07 4.141 1 98.06 153 ASP B O 1
ATOM 3103 N N . LEU B 1 154 ? -9.789 10.852 4.117 1 98.44 154 LEU B N 1
ATOM 3104 C CA . LEU B 1 154 ? -10.039 12.086 3.377 1 98.44 154 LEU B CA 1
ATOM 3105 C C . LEU B 1 154 ? -9.062 12.219 2.211 1 98.44 154 LEU B C 1
ATOM 3107 O O . LEU B 1 154 ? -7.848 12.102 2.393 1 98.44 154 LEU B O 1
ATOM 3111 N N . ALA B 1 155 ? -9.609 12.383 1.029 1 98.62 155 ALA B N 1
ATOM 3112 C CA . ALA B 1 155 ? -8.797 12.406 -0.18 1 98.62 155 ALA B CA 1
ATOM 3113 C C . ALA B 1 155 ? -8.914 13.742 -0.897 1 98.62 155 ALA B C 1
ATOM 3115 O O . ALA B 1 155 ? -10.016 14.281 -1.054 1 98.62 155 ALA B O 1
ATOM 3116 N N . LEU B 1 156 ? -7.805 14.273 -1.284 1 98.69 156 LEU B N 1
ATOM 3117 C CA . LEU B 1 156 ? -7.711 15.492 -2.072 1 98.69 156 LEU B CA 1
ATOM 3118 C C . LEU B 1 156 ? -7.102 15.211 -3.441 1 98.69 156 LEU B C 1
ATOM 3120 O O . LEU B 1 156 ? -5.949 14.781 -3.535 1 98.69 156 LEU B O 1
ATOM 3124 N N . ILE B 1 157 ? -7.852 15.414 -4.48 1 98.62 157 ILE B N 1
ATOM 3125 C CA . ILE B 1 157 ? -7.363 15.25 -5.848 1 98.62 157 ILE B CA 1
ATOM 3126 C C . ILE B 1 157 ? -7.289 16.609 -6.535 1 98.62 157 ILE B C 1
ATOM 3128 O O . ILE B 1 157 ? -8.32 17.234 -6.805 1 98.62 157 ILE B O 1
ATOM 3132 N N . PHE B 1 158 ? -6.066 17.031 -6.836 1 98.44 158 PHE B N 1
ATOM 3133 C CA . PHE B 1 158 ? -5.781 18.344 -7.395 1 98.44 158 PHE B CA 1
ATOM 3134 C C . PHE B 1 158 ? -5.785 18.297 -8.914 1 98.44 158 PHE B C 1
ATOM 3136 O O . PHE B 1 158 ? -5.203 17.391 -9.516 1 98.44 158 PHE B O 1
ATOM 3143 N N . HIS B 1 159 ? -6.469 19.188 -9.5 1 96.56 159 HIS B N 1
ATOM 3144 C CA . HIS B 1 159 ? -6.441 19.344 -10.945 1 96.56 159 HIS B CA 1
ATOM 3145 C C . HIS B 1 159 ? -6.793 20.781 -11.352 1 96.56 159 HIS B C 1
ATOM 3147 O O . HIS B 1 159 ? -7.836 21.297 -10.953 1 96.56 159 HIS B O 1
ATOM 3153 N N . ASN B 1 160 ? -5.906 21.469 -12.078 1 95.44 160 ASN B N 1
ATOM 3154 C CA . ASN B 1 160 ? -6.133 22.797 -12.656 1 95.44 160 ASN B CA 1
ATOM 3155 C C . ASN B 1 160 ? -6.531 23.812 -11.586 1 95.44 160 ASN B C 1
ATOM 3157 O O . ASN B 1 160 ? -7.527 24.516 -11.734 1 95.44 160 ASN B O 1
ATOM 3161 N N . GLY B 1 161 ? -5.82 23.844 -10.508 1 96.12 161 GLY B N 1
ATOM 3162 C CA . GLY B 1 161 ? -5.984 24.859 -9.477 1 96.12 161 GLY B CA 1
ATOM 3163 C C . GLY B 1 161 ? -7.141 24.578 -8.539 1 96.12 161 GLY B C 1
ATOM 3164 O O . GLY B 1 161 ? -7.41 25.359 -7.621 1 96.12 161 GLY B O 1
ATOM 3165 N N . LYS B 1 162 ? -7.832 23.5 -8.797 1 97.44 162 LYS B N 1
ATOM 3166 C CA . LYS B 1 162 ? -8.969 23.094 -7.965 1 97.44 162 LYS B CA 1
ATOM 3167 C C . LYS B 1 162 ? -8.758 21.703 -7.371 1 97.44 162 LYS B C 1
ATOM 3169 O O . LYS B 1 162 ? -7.809 21.016 -7.734 1 97.44 162 LYS B O 1
ATOM 3174 N N . VAL B 1 163 ? -9.633 21.375 -6.383 1 98 163 VAL B N 1
ATOM 3175 C CA . VAL B 1 163 ? -9.477 20.109 -5.688 1 98 163 VAL B CA 1
ATOM 3176 C C . VAL B 1 163 ? -10.836 19.422 -5.547 1 98 163 VAL B C 1
ATOM 3178 O O . VAL B 1 163 ? -11.797 20.031 -5.086 1 98 163 VAL B O 1
ATOM 3181 N N . ASP B 1 164 ? -10.922 18.234 -6.07 1 98.12 164 ASP B N 1
ATOM 3182 C CA . ASP B 1 164 ? -12.023 17.359 -5.68 1 98.12 164 ASP B CA 1
ATOM 3183 C C . ASP B 1 164 ? -11.727 16.672 -4.352 1 98.12 164 ASP B C 1
ATOM 3185 O O . ASP B 1 164 ? -10.633 16.141 -4.148 1 98.12 164 ASP B O 1
ATOM 3189 N N . ILE B 1 165 ? -12.695 16.688 -3.432 1 98.44 165 ILE B N 1
ATOM 3190 C CA . ILE B 1 165 ? -12.516 16.094 -2.109 1 98.44 165 ILE B CA 1
ATOM 3191 C C . ILE B 1 165 ? -13.406 14.867 -1.972 1 98.44 165 ILE B C 1
ATOM 3193 O O . ILE B 1 165 ? -14.617 14.938 -2.213 1 98.44 165 ILE B O 1
ATOM 3197 N N . TYR B 1 166 ? -12.766 13.773 -1.697 1 98.5 166 TYR B N 1
ATOM 3198 C CA . TYR B 1 166 ? -13.453 12.508 -1.457 1 98.5 166 TYR B CA 1
ATOM 3199 C C . TYR B 1 166 ? -13.383 12.125 0.016 1 98.5 166 TYR B C 1
ATOM 3201 O O . TYR B 1 166 ? -12.516 12.594 0.748 1 98.5 166 TYR B O 1
ATOM 3209 N N . GLY B 1 167 ? -14.273 11.289 0.467 1 98.38 167 GLY B N 1
ATOM 3210 C CA . GLY B 1 167 ? -14.281 10.766 1.826 1 98.38 167 GLY B CA 1
ATOM 3211 C C . GLY B 1 167 ? -15.18 9.555 1.998 1 98.38 167 GLY B C 1
ATOM 3212 O O . GLY B 1 167 ? -15.93 9.203 1.09 1 98.38 167 GLY B O 1
ATOM 3213 N N . GLY B 1 168 ? -15.023 8.883 3.203 1 97 168 GLY B N 1
ATOM 3214 C CA . GLY B 1 168 ? -15.883 7.754 3.533 1 97 168 GLY B CA 1
ATOM 3215 C C . GLY B 1 168 ? -15.281 6.414 3.152 1 97 168 GLY B C 1
ATOM 3216 O O . GLY B 1 168 ? -15.984 5.402 3.102 1 97 168 GLY B O 1
ATOM 3217 N N . ALA B 1 169 ? -14.055 6.402 2.842 1 97.94 169 ALA B N 1
ATOM 3218 C CA . ALA B 1 169 ? -13.406 5.137 2.506 1 97.94 169 ALA B CA 1
ATOM 3219 C C . ALA B 1 169 ? -13.414 4.188 3.699 1 97.94 169 ALA B C 1
ATOM 3221 O O . ALA B 1 169 ? -13.422 4.625 4.852 1 97.94 169 ALA B O 1
ATOM 3222 N N . ILE B 1 170 ? -13.539 2.959 3.428 1 96.62 170 ILE B N 1
ATOM 3223 C CA . ILE B 1 170 ? -13.203 1.892 4.363 1 96.62 170 ILE B CA 1
ATOM 3224 C C . ILE B 1 170 ? -11.828 1.32 4.027 1 96.62 170 ILE B C 1
ATOM 3226 O O . ILE B 1 170 ? -11.672 0.606 3.033 1 96.62 170 ILE B O 1
ATOM 3230 N N . PRO B 1 171 ? -10.883 1.616 4.836 1 92.12 171 PRO B N 1
ATOM 3231 C CA . PRO B 1 171 ? -9.5 1.46 4.379 1 92.12 171 PRO B CA 1
ATOM 3232 C C . PRO B 1 171 ? -9.039 0.005 4.387 1 92.12 171 PRO B C 1
ATOM 3234 O O . PRO B 1 171 ? -8.039 -0.333 3.746 1 92.12 171 PRO B O 1
ATOM 3237 N N . MET B 1 172 ? -9.734 -0.901 5.086 1 93.25 172 MET B N 1
ATOM 3238 C CA . MET B 1 172 ? -9.172 -2.238 5.246 1 93.25 172 MET B CA 1
ATOM 3239 C C . MET B 1 172 ? -10.281 -3.277 5.41 1 93.25 172 MET B C 1
ATOM 3241 O O . MET B 1 172 ? -11.375 -2.957 5.875 1 93.25 172 MET B O 1
ATOM 3245 N N . GLY B 1 173 ? -9.797 -4.52 5.012 1 94.12 173 GLY B N 1
ATOM 3246 C CA . GLY B 1 173 ? -10.688 -5.641 5.27 1 94.12 173 GLY B CA 1
ATOM 3247 C C . GLY B 1 173 ? -11.5 -6.051 4.055 1 94.12 173 GLY B C 1
ATOM 3248 O O . GLY B 1 173 ? -11.344 -5.48 2.973 1 94.12 173 GLY B O 1
ATOM 3249 N N . ARG B 1 174 ? -12.375 -7.004 4.27 1 93.31 174 ARG B N 1
ATOM 3250 C CA . ARG B 1 174 ? -13.164 -7.586 3.184 1 93.31 174 ARG B CA 1
ATOM 3251 C C . ARG B 1 174 ? -14.148 -6.566 2.613 1 93.31 174 ARG B C 1
ATOM 3253 O O . ARG B 1 174 ? -14.648 -6.738 1.501 1 93.31 174 ARG B O 1
ATOM 3260 N N . ARG B 1 175 ? -14.43 -5.57 3.393 1 94.19 175 ARG B N 1
ATOM 3261 C CA . ARG B 1 175 ? -15.375 -4.551 2.955 1 94.19 175 ARG B CA 1
ATOM 3262 C C . ARG B 1 175 ? -14.656 -3.268 2.557 1 94.19 175 ARG B C 1
ATOM 3264 O O . ARG B 1 175 ? -15.273 -2.209 2.443 1 94.19 175 ARG B O 1
ATOM 3271 N N . ALA B 1 176 ? -13.359 -3.379 2.432 1 96.5 176 ALA B N 1
ATOM 3272 C CA . ALA B 1 176 ? -12.586 -2.205 2.023 1 96.5 176 ALA B CA 1
ATOM 3273 C C . ALA B 1 176 ? -13.188 -1.564 0.774 1 96.5 176 ALA B C 1
ATOM 3275 O O . ALA B 1 176 ? -13.609 -2.266 -0.147 1 96.5 176 ALA B O 1
ATOM 3276 N N . SER B 1 177 ? -13.312 -0.224 0.768 1 96.62 177 SER B N 1
ATOM 3277 C CA . SER B 1 177 ? -13.906 0.514 -0.339 1 96.62 177 SER B CA 1
ATOM 3278 C C . SER B 1 177 ? -13.352 1.932 -0.424 1 96.62 177 SER B C 1
ATOM 3280 O O . SER B 1 177 ? -12.945 2.506 0.587 1 96.62 177 SER B O 1
ATOM 3282 N N . SER B 1 178 ? -13.328 2.412 -1.62 1 97.81 178 SER B N 1
ATOM 3283 C CA . SER B 1 178 ? -12.891 3.785 -1.853 1 97.81 178 SER B CA 1
ATOM 3284 C C . SER B 1 178 ? -13.922 4.785 -1.347 1 97.81 178 SER B C 1
ATOM 3286 O O . SER B 1 178 ? -15.109 4.457 -1.219 1 97.81 178 SER B O 1
ATOM 3288 N N . GLY B 1 179 ? -13.367 5.957 -1.042 1 97.88 179 GLY B N 1
ATOM 3289 C CA . GLY B 1 179 ? -14.258 7.055 -0.714 1 97.88 179 GLY B CA 1
ATOM 3290 C C . GLY B 1 179 ? -15.047 7.562 -1.908 1 97.88 179 GLY B C 1
ATOM 3291 O O . GLY B 1 179 ? -14.711 7.262 -3.055 1 97.88 179 GLY B O 1
ATOM 3292 N N . HIS B 1 180 ? -16.141 8.25 -1.594 1 97.5 180 HIS B N 1
ATOM 3293 C CA . HIS B 1 180 ? -16.953 8.859 -2.639 1 97.5 180 HIS B CA 1
ATOM 3294 C C . HIS B 1 180 ? -16.766 10.375 -2.67 1 97.5 180 HIS B C 1
ATOM 3296 O O . HIS B 1 180 ? -16.25 10.961 -1.713 1 97.5 180 HIS B O 1
ATOM 3302 N N . LEU B 1 181 ? -17.109 10.977 -3.816 1 97.75 181 LEU B N 1
ATOM 3303 C CA . LEU B 1 181 ? -16.969 12.422 -4.004 1 97.75 181 LEU B CA 1
ATOM 3304 C C . LEU B 1 181 ? -17.859 13.18 -3.031 1 97.75 181 LEU B C 1
ATOM 3306 O O . LEU B 1 181 ? -19.078 12.961 -2.988 1 97.75 181 LEU B O 1
ATOM 3310 N N . LEU B 1 182 ? -17.234 14.031 -2.164 1 97.5 182 LEU B N 1
ATOM 3311 C CA . LEU B 1 182 ? -17.953 14.859 -1.207 1 97.5 182 LEU B CA 1
ATOM 3312 C C . LEU B 1 182 ? -18.141 16.281 -1.742 1 97.5 182 LEU B C 1
ATOM 3314 O O . LEU B 1 182 ? -19.219 16.844 -1.646 1 97.5 182 LEU B O 1
ATOM 3318 N N . LEU B 1 183 ? -17.062 16.859 -2.217 1 96.94 183 LEU B N 1
ATOM 3319 C CA . LEU B 1 183 ? -17.016 18.219 -2.738 1 96.94 183 LEU B CA 1
ATOM 3320 C C . LEU B 1 183 ? -16.281 18.266 -4.074 1 96.94 183 LEU B C 1
ATOM 3322 O O . LEU B 1 183 ? -15.172 17.734 -4.199 1 96.94 183 LEU B O 1
ATOM 3326 N N . LYS B 1 184 ? -16.875 18.906 -4.98 1 96.19 184 LYS B N 1
ATOM 3327 C CA . LYS B 1 184 ? -16.328 18.969 -6.332 1 96.19 184 LYS B CA 1
ATOM 3328 C C . LYS B 1 184 ? -15.75 20.359 -6.625 1 96.19 184 LYS B C 1
ATOM 3330 O O . LYS B 1 184 ? -16.344 21.375 -6.273 1 96.19 184 LYS B O 1
ATOM 3335 N N . LYS B 1 185 ? -14.492 20.391 -7.18 1 95.75 185 LYS B N 1
ATOM 3336 C CA . LYS B 1 185 ? -13.859 21.578 -7.738 1 95.75 185 LYS B CA 1
ATOM 3337 C C . LYS B 1 185 ? -13.773 22.703 -6.703 1 95.75 185 LYS B C 1
ATOM 3339 O O . LYS B 1 185 ? -14.156 23.844 -6.973 1 95.75 185 LYS B O 1
ATOM 3344 N N . VAL B 1 186 ? -13.273 22.375 -5.555 1 96.06 186 VAL B N 1
ATOM 3345 C CA . VAL B 1 186 ? -13.008 23.375 -4.52 1 96.06 186 VAL B CA 1
ATOM 3346 C C . VAL B 1 186 ? -11.82 24.234 -4.93 1 96.06 186 VAL B C 1
ATOM 3348 O O . VAL B 1 186 ? -10.75 23.719 -5.254 1 96.06 186 VAL B O 1
ATOM 3351 N N . PRO B 1 187 ? -11.977 25.578 -4.926 1 95 187 PRO B N 1
ATOM 3352 C CA . PRO B 1 187 ? -10.836 26.422 -5.25 1 95 187 PRO B CA 1
ATOM 3353 C C . PRO B 1 187 ? -9.656 26.219 -4.305 1 95 187 PRO B C 1
ATOM 3355 O O . PRO B 1 187 ? -9.844 26.078 -3.096 1 95 187 PRO B O 1
ATOM 3358 N N . GLY B 1 188 ? -8.438 26.188 -4.828 1 95.12 188 GLY B N 1
ATOM 3359 C CA . GLY B 1 188 ? -7.223 25.891 -4.086 1 95.12 188 GLY B CA 1
ATOM 3360 C C . GLY B 1 188 ? -7.066 26.734 -2.834 1 95.12 188 GLY B C 1
ATOM 3361 O O . GLY B 1 188 ? -6.621 26.234 -1.796 1 95.12 188 GLY B O 1
ATOM 3362 N N . ASN B 1 189 ? -7.426 27.984 -2.922 1 93.62 189 ASN B N 1
ATOM 3363 C CA . ASN B 1 189 ? -7.215 28.906 -1.813 1 93.62 189 ASN B CA 1
ATOM 3364 C C . ASN B 1 189 ? -8.203 28.656 -0.677 1 93.62 189 ASN B C 1
ATOM 3366 O O . ASN B 1 189 ? -8.078 29.234 0.401 1 93.62 189 ASN B O 1
ATOM 3370 N N . GLN B 1 190 ? -9.117 27.734 -0.847 1 94.44 190 GLN B N 1
ATOM 3371 C CA . GLN B 1 190 ? -10.109 27.438 0.181 1 94.44 190 GLN B CA 1
ATOM 3372 C C . GLN B 1 190 ? -9.867 26.062 0.808 1 94.44 190 GLN B C 1
ATOM 3374 O O . GLN B 1 190 ? -10.484 25.719 1.821 1 94.44 190 GLN B O 1
ATOM 3379 N N . VAL B 1 191 ? -9.016 25.297 0.287 1 96.56 191 VAL B N 1
ATOM 3380 C CA . VAL B 1 191 ? -8.867 23.875 0.604 1 96.56 191 VAL B CA 1
ATOM 3381 C C . VAL B 1 191 ? -8.383 23.719 2.043 1 96.56 191 VAL B C 1
ATOM 3383 O O . VAL B 1 191 ? -8.914 22.891 2.795 1 96.56 191 VAL B O 1
ATOM 3386 N N . ILE B 1 192 ? -7.43 24.516 2.438 1 96.44 192 ILE B N 1
ATOM 3387 C CA . ILE B 1 192 ? -6.824 24.359 3.756 1 96.44 192 ILE B CA 1
ATOM 3388 C C . ILE B 1 192 ? -7.875 24.578 4.84 1 96.44 192 ILE B C 1
ATOM 3390 O O . ILE B 1 192 ? -8.039 23.75 5.73 1 96.44 192 ILE B O 1
ATOM 3394 N N . ASN B 1 193 ? -8.547 25.672 4.742 1 94.38 193 ASN B N 1
ATOM 3395 C CA . ASN B 1 193 ? -9.578 25.984 5.727 1 94.38 193 ASN B CA 1
ATOM 3396 C C . ASN B 1 193 ? -10.688 24.938 5.723 1 94.38 193 ASN B C 1
ATOM 3398 O O . ASN B 1 193 ? -11.195 24.562 6.781 1 94.38 193 ASN B O 1
ATOM 3402 N N . LEU B 1 194 ? -11.062 24.562 4.582 1 95.81 194 LEU B N 1
ATOM 3403 C CA . LEU B 1 194 ? -12.109 23.562 4.457 1 95.81 194 LEU B CA 1
ATOM 3404 C C . LEU B 1 194 ? -11.695 22.25 5.133 1 95.81 194 LEU B C 1
ATOM 3406 O O . LEU B 1 194 ? -12.469 21.672 5.891 1 95.81 194 LEU B O 1
ATOM 3410 N N . VAL B 1 195 ? -10.484 21.734 4.871 1 97.25 195 VAL B N 1
ATOM 3411 C CA . VAL B 1 195 ? -9.977 20.5 5.457 1 97.25 195 VAL B CA 1
ATOM 3412 C C . VAL B 1 195 ? -9.945 20.625 6.98 1 97.25 195 VAL B C 1
ATOM 3414 O O . VAL B 1 195 ? -10.391 19.734 7.691 1 97.25 195 VAL B O 1
ATOM 3417 N N . LYS B 1 196 ? -9.453 21.766 7.453 1 96.62 196 LYS B N 1
ATOM 3418 C CA . LYS B 1 196 ? -9.414 22 8.898 1 96.62 196 LYS B CA 1
ATOM 3419 C C . LYS B 1 196 ? -10.812 21.969 9.492 1 96.62 196 LYS B C 1
ATOM 3421 O O . LYS B 1 196 ? -11.023 21.422 10.578 1 96.62 196 LYS B O 1
ATOM 3426 N N . ASN B 1 197 ? -11.734 22.547 8.812 1 95.56 197 ASN B N 1
ATOM 3427 C CA . ASN B 1 197 ? -13.117 22.547 9.273 1 95.56 197 ASN B CA 1
ATOM 3428 C C . ASN B 1 197 ? -13.695 21.141 9.344 1 95.56 197 ASN B C 1
ATOM 3430 O O . ASN B 1 197 ? -14.336 20.781 10.336 1 95.56 197 ASN B O 1
ATOM 3434 N N . ILE B 1 198 ? -13.5 20.391 8.305 1 97.44 198 ILE B N 1
ATOM 3435 C CA . ILE B 1 198 ? -13.984 19.016 8.266 1 97.44 198 ILE B CA 1
ATOM 3436 C C . ILE B 1 198 ? -13.375 18.219 9.414 1 97.44 198 ILE B C 1
ATOM 3438 O O . ILE B 1 198 ? -14.086 17.531 10.148 1 97.44 198 ILE B O 1
ATOM 3442 N N . LEU B 1 199 ? -12.07 18.281 9.602 1 97.94 199 LEU B N 1
ATOM 3443 C CA . LEU B 1 199 ? -11.383 17.547 10.664 1 97.94 199 LEU B CA 1
ATOM 3444 C C . LEU B 1 199 ? -11.859 18.016 12.039 1 97.94 199 LEU B C 1
ATOM 3446 O O . LEU B 1 199 ? -12.016 17.203 12.953 1 97.94 199 LEU B O 1
ATOM 3450 N N . GLY B 1 200 ? -12.016 19.297 12.156 1 97.12 200 GLY B N 1
ATOM 3451 C CA . GLY B 1 200 ? -12.539 19.828 13.406 1 97.12 200 GLY B CA 1
ATOM 3452 C C . GLY B 1 200 ? -13.914 19.297 13.75 1 97.12 200 GLY B C 1
ATOM 3453 O O . GLY B 1 200 ? -14.18 18.922 14.898 1 97.12 200 GLY B O 1
ATOM 3454 N N . LYS B 1 201 ? -14.789 19.328 12.805 1 97.25 201 LYS B N 1
ATOM 3455 C CA . LYS B 1 201 ? -16.125 18.797 13.031 1 97.25 201 LYS B CA 1
ATOM 3456 C C . LYS B 1 201 ? -16.078 17.328 13.414 1 97.25 201 LYS B C 1
ATOM 3458 O O . LYS B 1 201 ? -16.797 16.891 14.32 1 97.25 201 LYS B O 1
ATOM 3463 N N . TYR B 1 202 ? -15.289 16.562 12.719 1 98.19 202 TYR B N 1
ATOM 3464 C CA . TYR B 1 202 ? -15.086 15.156 13.07 1 98.19 202 TYR B CA 1
ATOM 3465 C C . TYR B 1 202 ? -14.602 15.016 14.508 1 98.19 202 TYR B C 1
ATOM 3467 O O . TYR B 1 202 ? -15.156 14.234 15.289 1 98.19 202 TYR B O 1
ATOM 3475 N N . ASP B 1 203 ? -13.578 15.758 14.805 1 97.94 203 ASP B N 1
ATOM 3476 C CA . ASP B 1 203 ? -12.945 15.656 16.109 1 97.94 203 ASP B CA 1
ATOM 3477 C C . ASP B 1 203 ? -13.93 15.984 17.234 1 97.94 203 ASP B C 1
ATOM 3479 O O . ASP B 1 203 ? -13.844 15.422 18.328 1 97.94 203 ASP B O 1
ATOM 3483 N N . ALA B 1 204 ? -14.867 16.828 17 1 97.31 204 ALA B N 1
ATOM 3484 C CA . ALA B 1 204 ? -15.852 17.281 17.984 1 97.31 204 ALA B CA 1
ATOM 3485 C C . ALA B 1 204 ? -17 16.266 18.078 1 97.31 204 ALA B C 1
ATOM 3487 O O . ALA B 1 204 ? -17.797 16.328 19.031 1 97.31 204 ALA B O 1
ATOM 3488 N N . SER B 1 205 ? -17.125 15.43 17.141 1 97.62 205 SER B N 1
ATOM 3489 C CA . SER B 1 205 ? -18.234 14.484 17.125 1 97.62 205 SER B CA 1
ATOM 3490 C C . SER B 1 205 ? -17.938 13.305 18.047 1 97.62 205 SER B C 1
ATOM 3492 O O . SER B 1 205 ? -16.797 13.094 18.469 1 97.62 205 SER B O 1
ATOM 3494 N N . SER B 1 206 ? -18.938 12.508 18.359 1 97.12 206 SER B N 1
ATOM 3495 C CA . SER B 1 206 ? -18.781 11.312 19.172 1 97.12 206 SER B CA 1
ATOM 3496 C C . SER B 1 206 ? -18.516 10.086 18.297 1 97.12 206 SER B C 1
ATOM 3498 O O . SER B 1 206 ? -18.422 8.961 18.812 1 97.12 206 SER B O 1
ATOM 3500 N N . ILE B 1 207 ? -18.406 10.352 17.016 1 97.81 207 ILE B N 1
ATOM 3501 C CA . ILE B 1 207 ? -18.25 9.242 16.078 1 97.81 207 ILE B CA 1
ATOM 3502 C C . ILE B 1 207 ? -16.781 8.828 16 1 97.81 207 ILE B C 1
ATOM 3504 O O . ILE B 1 207 ? -15.906 9.672 15.812 1 97.81 207 ILE B O 1
ATOM 3508 N N . ASP B 1 208 ? -16.484 7.566 16.094 1 97.12 208 ASP B N 1
ATOM 3509 C CA . ASP B 1 208 ? -15.102 7.094 16.156 1 97.12 208 ASP B CA 1
ATOM 3510 C C . ASP B 1 208 ? -14.5 6.965 14.766 1 97.12 208 ASP B C 1
ATOM 3512 O O . ASP B 1 208 ? -13.43 7.523 14.484 1 97.12 208 ASP B O 1
ATOM 3516 N N . LYS B 1 209 ? -15.242 6.262 13.867 1 97.25 209 LYS B N 1
ATOM 3517 C CA . LYS B 1 209 ? -14.711 6 12.531 1 97.25 209 LYS B CA 1
ATOM 3518 C C . LYS B 1 209 ? -14.992 7.168 11.594 1 97.25 209 LYS B C 1
ATOM 3520 O O . LYS B 1 209 ? -16.125 7.648 11.516 1 97.25 209 LYS B O 1
ATOM 3525 N N . PHE B 1 210 ? -13.992 7.609 10.891 1 98.12 210 PHE B N 1
ATOM 3526 C CA . PHE B 1 210 ? -14.156 8.742 9.992 1 98.12 210 PHE B CA 1
ATOM 3527 C C . PHE B 1 210 ? -15.156 8.422 8.891 1 98.12 210 PHE B C 1
ATOM 3529 O O . PHE B 1 210 ? -15.938 9.281 8.484 1 98.12 210 PHE B O 1
ATOM 3536 N N . SER B 1 211 ? -15.117 7.172 8.375 1 98.12 211 SER B N 1
ATOM 3537 C CA . SER B 1 211 ? -16.062 6.758 7.348 1 98.12 211 SER B CA 1
ATOM 3538 C C . SER B 1 211 ? -17.5 6.914 7.836 1 98.12 211 SER B C 1
ATOM 3540 O O . SER B 1 211 ? -18.359 7.395 7.098 1 98.12 211 SER B O 1
ATOM 3542 N N . THR B 1 212 ? -17.734 6.484 9.023 1 98.19 212 THR B N 1
ATOM 3543 C CA . THR B 1 212 ? -19.062 6.625 9.625 1 98.19 212 THR B CA 1
ATOM 3544 C C . THR B 1 212 ? -19.438 8.102 9.773 1 98.19 212 THR B C 1
ATOM 3546 O O . THR B 1 212 ? -20.562 8.484 9.508 1 98.19 212 THR B O 1
ATOM 3549 N N . PHE B 1 213 ? -18.469 8.93 10.211 1 98.62 213 PHE B N 1
ATOM 3550 C CA . PHE B 1 213 ? -18.688 10.367 10.32 1 98.62 213 PHE B CA 1
ATOM 3551 C C . PHE B 1 213 ? -19.156 10.953 8.992 1 98.62 213 PHE B C 1
ATOM 3553 O O . PHE B 1 213 ? -20.125 11.703 8.938 1 98.62 213 PHE B O 1
ATOM 3560 N N . VAL B 1 214 ? -18.469 10.594 7.887 1 98.5 214 VAL B N 1
ATOM 3561 C CA . VAL B 1 214 ? -18.812 11.094 6.559 1 98.5 214 VAL B CA 1
ATOM 3562 C C . VAL B 1 214 ? -20.234 10.656 6.188 1 98.5 214 VAL B C 1
ATOM 3564 O O . VAL B 1 214 ? -21.047 11.469 5.738 1 98.5 214 VAL B O 1
ATOM 3567 N N . HIS B 1 215 ? -20.5 9.383 6.418 1 97.75 215 HIS B N 1
ATOM 3568 C CA . HIS B 1 215 ? -21.797 8.812 6.062 1 97.75 215 HIS B CA 1
ATOM 3569 C C . HIS B 1 215 ? -22.922 9.5 6.828 1 97.75 215 HIS B C 1
ATOM 3571 O O . HIS B 1 215 ? -23.984 9.773 6.262 1 97.75 215 HIS B O 1
ATOM 3577 N N . LYS B 1 216 ? -22.719 9.812 8.055 1 98.06 216 LYS B N 1
ATOM 3578 C CA . LYS B 1 216 ? -23.766 10.375 8.914 1 98.06 216 LYS B CA 1
ATOM 3579 C C . LYS B 1 216 ? -23.906 11.883 8.695 1 98.06 216 LYS B C 1
ATOM 3581 O O . LYS B 1 216 ? -24.844 12.5 9.188 1 98.06 216 LYS B O 1
ATOM 3586 N N . ASN B 1 217 ? -23.016 12.516 8.023 1 97.56 217 ASN B N 1
ATOM 3587 C CA . ASN B 1 217 ? -23.031 13.969 7.852 1 97.56 217 ASN B CA 1
ATOM 3588 C C . ASN B 1 217 ? -23.156 14.352 6.383 1 97.56 217 ASN B C 1
ATOM 3590 O O . ASN B 1 217 ? -22.531 15.32 5.934 1 97.56 217 ASN B O 1
ATOM 3594 N N . LYS B 1 218 ? -23.875 13.625 5.641 1 95.75 218 LYS B N 1
ATOM 3595 C CA . LYS B 1 218 ? -24.094 13.875 4.223 1 95.75 218 LYS B CA 1
ATOM 3596 C C . LYS B 1 218 ? -24.641 15.281 3.994 1 95.75 218 LYS B C 1
ATOM 3598 O O . LYS B 1 218 ? -24.203 15.984 3.082 1 95.75 218 LYS B O 1
ATOM 3603 N N . THR B 1 219 ? -25.578 15.727 4.844 1 95.12 219 THR B N 1
ATOM 3604 C CA . THR B 1 219 ? -26.188 17.031 4.703 1 95.12 219 THR B CA 1
ATOM 3605 C C . THR B 1 219 ? -25.156 18.141 4.898 1 95.12 219 THR B C 1
ATOM 3607 O O . THR B 1 219 ? -25.219 19.172 4.227 1 95.12 219 THR B O 1
ATOM 3610 N N . TYR B 1 220 ? -24.312 17.906 5.812 1 94.75 220 TYR B N 1
ATOM 3611 C CA . TYR B 1 220 ? -23.219 18.859 6.047 1 94.75 220 TYR B CA 1
ATOM 3612 C C . TYR B 1 220 ? -22.391 19.062 4.785 1 94.75 220 TYR B C 1
ATOM 3614 O O . TYR B 1 220 ? -22.141 20.188 4.379 1 94.75 220 TYR B O 1
ATOM 3622 N N . PHE B 1 221 ? -22.016 18.031 4.059 1 95.75 221 PHE B N 1
ATOM 3623 C CA . PHE B 1 221 ? -21.188 18.109 2.861 1 95.75 221 PHE B CA 1
ATOM 3624 C C . PHE B 1 221 ? -21.969 18.703 1.699 1 95.75 221 PHE B C 1
ATOM 3626 O O . PHE B 1 221 ? -21.422 19.469 0.9 1 95.75 221 PHE B O 1
ATOM 3633 N N . ASP B 1 222 ? -23.25 18.344 1.651 1 93.75 222 ASP B N 1
ATOM 3634 C CA . ASP B 1 222 ? -24.109 18.953 0.637 1 93.75 222 ASP B CA 1
ATOM 3635 C C . ASP B 1 222 ? -24.172 20.469 0.8 1 93.75 222 ASP B C 1
ATOM 3637 O O . ASP B 1 222 ? -24.078 21.203 -0.182 1 93.75 222 ASP B O 1
ATOM 3641 N N . GLN B 1 223 ? -24.281 20.906 2.025 1 92.69 223 GLN B N 1
ATOM 3642 C CA . GLN B 1 223 ? -24.344 22.328 2.322 1 92.69 223 GLN B CA 1
ATOM 3643 C C . GLN B 1 223 ? -23.031 23.031 1.982 1 92.69 223 GLN B C 1
ATOM 3645 O O . GLN B 1 223 ? -23.031 24.156 1.476 1 92.69 223 GLN B O 1
ATOM 3650 N N . LEU B 1 224 ? -21.938 22.359 2.285 1 91.75 224 LEU B N 1
ATOM 3651 C CA . LEU B 1 224 ? -20.641 22.922 1.933 1 91.75 224 LEU B CA 1
ATOM 3652 C C . LEU B 1 224 ? -20.531 23.125 0.427 1 91.75 224 LEU B C 1
ATOM 3654 O O . LEU B 1 224 ? -20.016 24.156 -0.021 1 91.75 224 LEU B O 1
ATOM 3658 N N . GLN B 1 225 ? -21.016 22.203 -0.354 1 89.81 225 GLN B N 1
ATOM 3659 C CA . GLN B 1 225 ? -20.938 22.266 -1.81 1 89.81 225 GLN B CA 1
ATOM 3660 C C . GLN B 1 225 ? -21.828 23.391 -2.348 1 89.81 225 GLN B C 1
ATOM 3662 O O . GLN B 1 225 ? -21.422 24.125 -3.25 1 89.81 225 GLN B O 1
ATOM 3667 N N . GLU B 1 226 ? -23.078 23.531 -1.928 1 84.81 226 GLU B N 1
ATOM 3668 C CA . GLU B 1 226 ? -24.062 24.5 -2.404 1 84.81 226 GLU B CA 1
ATOM 3669 C C . GLU B 1 226 ? -23.703 25.922 -1.975 1 84.81 226 GLU B C 1
ATOM 3671 O O . GLU B 1 226 ? -23.969 26.875 -2.697 1 84.81 226 GLU B O 1
ATOM 3676 N N . GLY B 1 227 ? -23.422 26.094 -0.697 1 69.69 227 GLY B N 1
ATOM 3677 C CA . GLY B 1 227 ? -23.172 27.422 -0.16 1 69.69 227 GLY B CA 1
ATOM 3678 C C . GLY B 1 227 ? -21.922 28.062 -0.708 1 69.69 227 GLY B C 1
ATOM 3679 O O . GLY B 1 227 ? -21.672 29.25 -0.494 1 69.69 227 GLY B O 1
ATOM 3680 N N . GLY B 1 228 ? -21.312 27.484 -1.747 1 57.59 228 GLY B N 1
ATOM 3681 C CA . GLY B 1 228 ? -20.094 28.031 -2.32 1 57.59 228 GLY B CA 1
ATOM 3682 C C . GLY B 1 228 ? -18.969 28.188 -1.31 1 57.59 228 GLY B C 1
ATOM 3683 O O . GLY B 1 228 ? -19.156 27.922 -0.12 1 57.59 228 GLY B O 1
ATOM 3684 N N . LEU B 1 229 ? -18.016 29.281 -1.064 1 49.38 229 LEU B N 1
ATOM 3685 C CA . LEU B 1 229 ? -16.812 29.422 -0.257 1 49.38 229 LEU B CA 1
ATOM 3686 C C . LEU B 1 229 ? -17.156 29.531 1.225 1 49.38 229 LEU B C 1
ATOM 3688 O O . LEU B 1 229 ? -18.219 30.047 1.584 1 49.38 229 LEU B O 1
ATOM 3692 N N . TYR B 1 230 ? -16.266 28.844 2.076 1 50.69 230 TYR B N 1
ATOM 3693 C CA . TYR B 1 230 ? -15.516 28.453 3.262 1 50.69 230 TYR B CA 1
ATOM 3694 C C . TYR B 1 230 ? -14.992 29.672 4 1 50.69 230 TYR B C 1
ATOM 3696 O O . TYR B 1 230 ? -14.141 29.562 4.887 1 50.69 230 TYR B O 1
ATOM 3704 N N . ASP B 1 231 ? -15.211 30.656 3.441 1 49.28 231 ASP B N 1
ATOM 3705 C CA . ASP B 1 231 ? -14.57 31.797 4.078 1 49.28 231 ASP B CA 1
ATOM 3706 C C . ASP B 1 231 ? -14.945 31.891 5.559 1 49.28 231 ASP B C 1
ATOM 3708 O O . ASP B 1 231 ? -14.141 32.312 6.383 1 49.28 231 ASP B O 1
ATOM 3712 N N . ASN B 1 232 ? -16.141 31.656 5.887 1 46.09 232 ASN B N 1
ATOM 3713 C CA . ASN B 1 232 ? -16.531 31.891 7.27 1 46.09 232 ASN B CA 1
ATOM 3714 C C . ASN B 1 232 ? -16.344 30.656 8.141 1 46.09 232 ASN B C 1
ATOM 3716 O O . ASN B 1 232 ? -16.969 30.531 9.195 1 46.09 232 ASN B O 1
ATOM 3720 N N . LEU B 1 233 ? -15.586 29.719 7.68 1 47.25 233 LEU B N 1
ATOM 3721 C CA . LEU B 1 233 ? -15.445 28.531 8.508 1 47.25 233 LEU B CA 1
ATOM 3722 C C . LEU B 1 233 ? -14.367 28.734 9.578 1 47.25 233 LEU B C 1
ATOM 3724 O O . LEU B 1 233 ? -13.188 28.891 9.25 1 47.25 233 LEU B O 1
ATOM 3728 N N . GLU B 1 234 ? -14.688 29.328 10.734 1 42.34 234 GLU B N 1
ATOM 3729 C CA . GLU B 1 234 ? -13.781 29.453 11.867 1 42.34 234 GLU B CA 1
ATOM 3730 C C . GLU B 1 234 ? -13.422 28.078 12.438 1 42.34 234 GLU B C 1
ATOM 3732 O O . GLU B 1 234 ? -14.312 27.281 12.758 1 42.34 234 GLU B O 1
ATOM 3737 N N . PHE B 1 235 ? -12.344 27.547 11.992 1 43.47 235 PHE B N 1
ATOM 3738 C CA . PHE B 1 235 ? -11.828 26.375 12.68 1 43.47 235 PHE B CA 1
ATOM 3739 C C . PHE B 1 235 ? -11.484 26.703 14.133 1 43.47 235 PHE B C 1
ATOM 3741 O O . PHE B 1 235 ? -10.68 27.609 14.398 1 43.47 235 PHE B O 1
ATOM 3748 N N . LYS B 1 236 ? -12.234 26.266 15.227 1 38.5 236 LYS B N 1
ATOM 3749 C CA . LYS B 1 236 ? -11.805 26.344 16.625 1 38.5 236 LYS B CA 1
ATOM 3750 C C . LYS B 1 236 ? -11 25.109 17.016 1 38.5 236 LYS B C 1
ATOM 3752 O O . LYS B 1 236 ? -11.516 23.984 17 1 38.5 236 LYS B O 1
ATOM 3757 N N . PRO B 1 237 ? -9.68 25.125 17.109 1 42.69 237 PRO B N 1
ATOM 3758 C CA . PRO B 1 237 ? -8.922 23.969 17.625 1 42.69 237 PRO B CA 1
ATOM 3759 C C . PRO B 1 237 ? -9.336 23.578 19.047 1 42.69 237 PRO B C 1
ATOM 3761 O O . PRO B 1 237 ? -9.695 24.438 19.844 1 42.69 237 PRO B O 1
ATOM 3764 N N . ASN B 1 238 ? -9.859 22.406 19.172 1 39.75 238 ASN B N 1
ATOM 3765 C CA . ASN B 1 238 ? -10.117 22.031 20.562 1 39.75 238 ASN B CA 1
ATOM 3766 C C . ASN B 1 238 ? -8.898 22.266 21.453 1 39.75 238 ASN B C 1
ATOM 3768 O O . ASN B 1 238 ? -7.781 21.906 21.078 1 39.75 238 ASN B O 1
ATOM 3772 N N . ALA B 1 239 ? -8.898 23.125 22.484 1 37 239 ALA B N 1
ATOM 3773 C CA . ALA B 1 239 ? -7.93 23.438 23.531 1 37 239 ALA B CA 1
ATOM 3774 C C . ALA B 1 239 ? -7.336 22.156 24.125 1 37 239 ALA B C 1
ATOM 3776 O O . ALA B 1 239 ? -8.07 21.25 24.5 1 37 239 ALA B O 1
ATOM 3777 N N . ALA B 1 240 ? -6.02 21.734 23.953 1 36.5 240 ALA B N 1
ATOM 3778 C CA . ALA B 1 240 ? -5.234 20.828 24.781 1 36.5 240 ALA B CA 1
ATOM 3779 C C . ALA B 1 240 ? -5.566 21 26.25 1 36.5 240 ALA B C 1
ATOM 3781 O O . ALA B 1 240 ? -5.418 22.094 26.812 1 36.5 240 ALA B O 1
ATOM 3782 N N . SER B 1 241 ? -6.496 20.266 26.797 1 30.94 241 SER B N 1
ATOM 3783 C CA . SER B 1 241 ? -6.496 20.266 28.25 1 30.94 241 SER B CA 1
ATOM 3784 C C . SER B 1 241 ? -5.09 20.078 28.812 1 30.94 241 SER B C 1
ATOM 3786 O O . SER B 1 241 ? -4.41 19.109 28.469 1 30.94 241 SER B O 1
ATOM 3788 N N . SER B 1 242 ? -4.391 21.094 29.156 1 29.52 242 SER B N 1
ATOM 3789 C CA . SER B 1 242 ? -3.186 21.156 29.984 1 29.52 242 SER B CA 1
ATOM 3790 C C . SER B 1 242 ? -3.23 20.141 31.109 1 29.52 242 SER B C 1
ATOM 3792 O O . SER B 1 242 ? -3.955 20.312 32.094 1 29.52 242 SER B O 1
ATOM 3794 N N . VAL B 1 243 ? -3.131 18.875 30.984 1 26.84 243 VAL B N 1
ATOM 3795 C CA . VAL B 1 243 ? -2.824 18.078 32.156 1 26.84 243 VAL B CA 1
ATOM 3796 C C . VAL B 1 243 ? -1.561 18.609 32.844 1 26.84 243 VAL B C 1
ATOM 3798 O O . VAL B 1 243 ? -0.502 18.688 32.219 1 26.84 243 VAL B O 1
ATOM 3801 N N . ASN B 1 244 ? -1.669 19.359 33.781 1 27.92 244 ASN B N 1
ATOM 3802 C CA . ASN B 1 244 ? -0.723 19.625 34.844 1 27.92 244 ASN B CA 1
ATOM 3803 C C . ASN B 1 244 ? -0.018 18.344 35.312 1 27.92 244 ASN B C 1
ATOM 3805 O O . ASN B 1 244 ? -0.661 17.422 35.812 1 27.92 244 ASN B O 1
ATOM 3809 N N . LEU B 1 245 ? 1.163 17.969 34.75 1 20.72 245 LEU B N 1
ATOM 3810 C CA . LEU B 1 245 ? 2.111 17.391 35.688 1 20.72 245 LEU B CA 1
ATOM 3811 C C . LEU B 1 245 ? 2.609 18.438 36.656 1 20.72 245 LEU B C 1
ATOM 3813 O O . LEU B 1 245 ? 2.828 19.594 36.281 1 20.72 245 LEU B O 1
#

pLDDT: mean 89.39, std 15.47, range [20.72, 98.69]

Solvent-accessible surface area (backbone atoms only — not comparable to full-atom values): 25477 Å² total; per-residue (Å²): 109,69,65,55,51,52,52,34,50,63,43,7,46,51,74,73,60,71,87,66,35,67,70,59,43,51,70,68,68,54,33,44,76,39,48,33,21,56,26,55,34,41,49,51,49,48,38,65,42,29,42,51,50,19,59,49,20,76,73,33,23,31,29,68,39,56,82,62,30,32,41,40,30,38,39,61,92,42,45,68,61,50,50,50,59,41,37,74,53,24,26,23,69,57,70,92,57,46,15,30,44,68,45,48,41,43,31,74,80,58,74,50,57,85,36,47,65,58,51,52,51,41,51,70,71,43,43,55,37,78,36,84,49,64,41,41,34,17,33,19,57,34,75,59,19,74,75,34,17,36,43,23,44,36,13,38,35,24,51,93,70,20,27,35,30,27,31,39,13,36,74,55,16,75,72,30,31,41,27,45,85,56,36,75,65,39,52,55,92,39,46,60,55,41,52,47,36,54,52,45,54,49,50,73,43,92,56,79,52,64,29,57,45,44,65,74,38,51,65,59,39,51,44,44,57,69,68,58,69,45,80,80,58,78,66,71,77,80,76,76,78,77,72,80,125,110,70,66,54,50,52,52,34,49,64,44,8,46,50,75,74,62,71,86,65,36,67,70,59,44,50,71,69,68,54,34,44,76,40,49,33,22,57,26,55,34,41,50,51,49,49,38,65,40,29,44,52,51,19,58,48,20,76,74,35,24,32,29,68,38,56,80,63,30,32,41,38,29,36,39,60,93,43,45,69,62,50,51,50,58,40,37,72,54,24,26,23,70,57,71,92,56,45,15,30,45,68,47,47,40,44,32,75,80,57,73,50,56,85,39,46,65,60,52,51,50,42,50,71,71,41,42,57,37,78,36,85,49,64,40,42,32,17,33,18,57,33,74,60,18,74,74,33,18,36,44,23,42,36,13,36,34,23,50,93,69,19,28,36,31,28,31,37,13,35,74,55,16,76,73,30,30,41,27,46,84,53,36,76,66,39,52,54,93,44,46,61,54,43,52,48,36,54,52,43,53,49,52,73,43,92,55,79,51,62,29,57,45,45,66,74,38,49,66,59,38,51,47,54,56,71,66,50,86,56,78,82,56,76,64,70,77,80,78,77,77,77,74,79,127

Sequence (490 aa):
MQEYAKKNFEKALQLPMPNKTFAKLKATDDYVALIVRPGLINKHLTSNQLIVLANLEKSGAVKYSAGHSFIVTVHRSHIEQAMEKLTEVNLYVASQTPSALFKCCDFCDGDLLDGLPLAKDLLEQVEQMPLKNRVHIGFNACTQACYNAVQDDLALIFHNGKVDIYGGAIPMGRRASSGHLLLKKVPGNQVINLVKNILGKYDASSIDKFSTFVHKNKTYFDQLQEGGLYDNLEFKPNAASSVNLMQEYAKKNFEKALQLPMPNKTFAKLKATDDYVALIVRPGLINKHLTSNQLIVLANLEKSGAVKYSAGHSFIVTVHRSHIEQAMEKLTEVNLYVASQTPSALFKCCDFCDGDLLDGLPLAKDLLEQVEQMPLKNRVHIGFNACTQACYNAVQDDLALIFHNGKVDIYGGAIPMGRRASSGHLLLKKVPGNQVINLVKNILGKYDASSIDKFSTFVHKNKTYFDQLQEGGLYDNLEFKPNAASSVNL